Protein 8X5P (pdb70)

B-factor: mean 30.04, std 11.86, range [10.63, 106.97]

Organism: Bat coronavirus 133/2005 (NCBI:txid389230)

Solvent-accessible surface area: 25392 Å² total; per-residue (Å²): 123,89,36,52,50,11,32,110,11,10,29,35,3,8,20,47,2,15,40,0,0,15,7,2,4,20,0,2,52,6,3,28,22,1,2,22,21,1,24,51,0,5,33,37,20,1,84,8,5,36,112,13,22,92,127,106,159,26,109,26,55,103,10,94,0,114,133,3,21,137,50,1,80,94,3,5,62,86,0,6,68,0,39,6,69,15,160,139,83,56,106,24,9,12,114,6,4,61,55,3,8,86,45,3,36,65,0,0,27,6,2,29,51,0,2,71,7,3,22,84,0,2,33,74,1,19,86,4,6,34,40,20,1,87,11,5,43,86,10,11,70,92,44,66,145,138,181,100,148,16,123,27,52,116,11,94,0,96,134,5,26,124,49,1,71,95,3,11,107,78,0,81,119,0,76,8,119,40,145,134,162,69,53,103,32,4,26,91,5,11,119,55,4,7,87,48,3,31,68,0,0,25,4,2,33,50,0,2,72,10,3,14,88,0,2,37,73,1,21,88,2,7,31,39,19,1,83,9,5,36,98,10,18,73,56,73,93,169,64,87,1,14,40,4,43,0,104,41,3,21,137,15,2,95,78,3,14,103,73,0,76,96,0,97,11,134,27,186,80,148,63,39,134,23,6,38,96,5,8,100,51,4,6,97,48,4,31,71,1,0,7,0,1,18,20,0,1,26,12,3,15,15,1,2,28,38,0,8,20,2,7,20,8,16,2,35,11,4,36,86,0,17,71,52,36,110,158,125,68,147,24,111,26,51,108,11,92,0,91,155,13,22,130,70,1,37,101,4,2,87,80,0,21,101,0,60,12,74,19,113,196,83,144,68,46,129,27,6,13,95,5,5,98,53,4,9,100,50,4,31,66,0,5,22,0,2,38,50,0,1,69,7,3,13,93,0,3,41,65,0,19,85,1,6,35,42,16,0,86,7,4,41,84,4,8,68,44,34,52,137,153,170,85,62,152,29,112,28,50,110,12,101,0,98,142,12,22,125,60,2,85,88,4,11,105,75,0,87,95,0,127,4,109,37,107,162,62,124,98,48,42,127,22,2,27,86,2,7,111,50,4,8,101,51,4,34,70,0,0,18,0,1,26,51,0,1,69,13,3,12,83,1,3,36,81,1,22,87,1,6,37,42,19,1,84,6,4,34,103,1,8,58,32,47,53,154,84,71,43,37,33,20,17,24,20,117,14,80,0,102,26,3,24,109,48,2,87,62,2,10,97,57,0,94,106,0,92,14,128,29,109,112,231

Sequence (553 aa):
ITQQVLAENQKLIANKFNQALGAMQTGFTTSNLAFSKVQDAVNANANALSKLASELQINVTFLDLEYEMKKLEEAIKKLEESYIDLKITQQVLAENQKLIANKFNQALGAMQTGFTTSNLAFSKVQDAVNANANALSKLASELSNTLDQINVTFLDLEYEMKKLEEAIKKLEESYIDLKEITQQVLAENQKLIANKFNQALGAMQTGFTTSNLAFSKVQDAVNANANALSKLASELSNINVTFLDLEYEMKKLEEAIKKLEESYIDLKGITQQVLAENQKLIANKFNQALGAMQTGFTTSNLAFSKVQDAVNANANALSKLASELSSLDQINVTFLDLEYEMKKLEEAIKKLEESYIDLKEGITQQVLAENQKLIANKFNQALGAMQTGFTTSNLAFSKVQDAVNANANALSKLASELSNTSLDQINVTFLDLEYEMKKLEEAIKKLEESYIDLKELGITQQVLAENQKLIANKFNQALGAMQTGFTTSNLAFSKVQDAVNANANALSKLASELSNGSLDQINVTFLDLEYEMKKLEEAIKKLEESYIDLKEL

Secondary structure (DSSP, 8-state):
-HHHHHHHHHHHHHHHHHHHHHHHHHHHHHHHHHHHHHHHHHHHHHHHHHHHHHH----------HHHHHHHHHHHHHHHHT-----/-HHHHHHHHHHHHHHHHHHHHHHHHHHHHHHHHHHHHHHHHHHHHHHHHHHHHHHHHT--PPPPP-----HHHHHHHHHHHHHHHHT------/-HHHHHHHHHHHHHHHHHHHHHHHHHHHHHHHHHHHHHHHHHHHHHHHHHHHHHHTT---EEE---HHHHHHHHHHHHHHHHT-----/-HHHHHHHHHHHHHHHHHHHHHHHHHHHHHHHHHHHHHHHHHHHHHHHHHHHHHHHT-------------HHHHHHHHHHHHHHHHT------/-HHHHHHHHHHHHHHHHHHHHHHHHHHHHHHHHHHHHHHHHHHHHHHHHHHHHHHHHH--------------HHHHHHHHHHHHHHHHT---PPP-/--HHHHHHHHHHHHHHHHHHHHHHHHHHHHHHHHHHHHHHHHHHHHHHHHHHHHHHHT--EEE---------HHHHHHHHHHHHHHHHT----S--

Radius of gyration: 28.76 Å; Cα contacts (8 Å, |Δi|>4): 736; chains: 6; bounding box: 51×26×105 Å

InterPro domains:
  IPR002552 Spike glycoprotein S2, coronavirus [PF01601] (779-1313)
  IPR018548 Spike (S) protein S1 subunit, receptor-binding domain, betacoronavirus [PF09408] (399-495)
  IPR018548 Spike (S) protein S1 subunit, receptor-binding domain, betacoronavirus [PS51921] (386-592)
  IPR032500 Spike glycoprotein S1, N-terminal domain, betacoronavirus-like [PF16451] (57-389)
  IPR032500 Spike glycoprotein S1, N-terminal domain, betacoronavirus-like [PS51922] (21-356)
  IPR036326 Spike S1 subunit, receptor binding domain superfamily, betacoronavirus [SSF143587] (386-581)
  IPR042578 Spike glycoprotein, betacoronavirus [MF_04099] (1-1350)
  IPR043002 Spike glycoprotein, N-terminal domain superfamily [G3DSA:2.60.120.960] (36-359)
  IPR043473 Spike glycoprotein S2 superfamily, coronavirus [SSF111474] (980-1097)
  IPR043473 Spike glycoprotein S2 superfamily, coronavirus [SSF111474] (1242-1293)
  IPR043614 Spike glycoprotein S2, coronavirus, C-terminal [PF19214] (1315-1350)
  IPR044337 Spike (S) protein S1 subunit, N-terminal domain, MERS-CoV-like [cd21626] (28-355)
  IPR044378 Spike (S) protein S1 subunit, receptor-binding domain, HKU4-like [cd21487] (373-591)
  IPR044873 Spike glycoprotein S2, coronavirus, heptad repeat 1 [PS51923] (967-1072)
  IPR044874 Spike glycoprotein S2, coronavirus, heptad repeat 2 [PS51924] (1225-1306)

Structure (mmCIF, N/CA/C/O backbone):
data_8X5P
#
_entry.id   8X5P
#
_cell.length_a   73.373
_cell.length_b   42.344
_cell.length_c   169.294
_cell.angle_alpha   90.00
_cell.angle_beta   98.22
_cell.angle_gamma   90.00
#
_symmetry.space_group_name_H-M   'C 1 2 1'
#
loop_
_entity.id
_entity.type
_entity.pdbx_description
1 polymer 'Spike protein S2,EK1 peptide'
2 non-polymer 'CHLORIDE ION'
3 water water
#
loop_
_atom_site.group_PDB
_atom_site.id
_atom_site.type_symbol
_atom_site.label_atom_id
_atom_site.label_alt_id
_atom_site.label_comp_id
_atom_site.label_asym_id
_atom_site.label_entity_id
_atom_site.label_seq_id
_atom_site.pdbx_PDB_ins_code
_atom_site.Cartn_x
_atom_site.Cartn_y
_atom_site.Cartn_z
_atom_site.occupancy
_atom_site.B_iso_or_equiv
_atom_site.auth_seq_id
_atom_site.auth_comp_id
_atom_site.auth_asym_id
_atom_site.auth_atom_id
_atom_site.pdbx_PDB_model_num
ATOM 1 N N . ILE A 1 2 ? 5.596 40.286 6.049 1.00 65.74 2 ILE A N 1
ATOM 2 C CA . ILE A 1 2 ? 4.283 39.903 5.541 1.00 66.29 2 ILE A CA 1
ATOM 3 C C . ILE A 1 2 ? 3.347 39.816 6.744 1.00 50.21 2 ILE A C 1
ATOM 4 O O . ILE A 1 2 ? 3.815 39.833 7.882 1.00 45.86 2 ILE A O 1
ATOM 9 N N . THR A 1 3 ? 2.033 39.735 6.511 1.00 43.25 3 THR A N 1
ATOM 10 C CA . THR A 1 3 ? 1.127 39.475 7.626 1.00 33.10 3 THR A CA 1
ATOM 11 C C . THR A 1 3 ? 1.519 38.191 8.343 1.00 41.15 3 THR A C 1
ATOM 12 O O . THR A 1 3 ? 1.332 38.077 9.557 1.00 44.32 3 THR A O 1
ATOM 16 N N . GLN A 1 4 ? 2.049 37.210 7.607 1.00 41.61 4 GLN A N 1
ATOM 17 C CA . GLN A 1 4 ? 2.539 35.989 8.231 1.00 39.11 4 GLN A CA 1
ATOM 18 C C . GLN A 1 4 ? 3.754 36.277 9.108 1.00 43.74 4 GLN A C 1
ATOM 19 O O . GLN A 1 4 ? 3.914 35.661 10.169 1.00 46.91 4 GLN A O 1
ATOM 25 N N . GLN A 1 5 ? 4.606 37.224 8.695 1.00 37.61 5 GLN A N 1
ATOM 26 C CA . GLN A 1 5 ? 5.717 37.642 9.543 1.00 30.15 5 GLN A CA 1
ATOM 27 C C . GLN A 1 5 ? 5.218 38.339 10.799 1.00 30.64 5 GLN A C 1
ATOM 28 O O . GLN A 1 5 ? 5.791 38.164 11.878 1.00 31.37 5 GLN A O 1
ATOM 34 N N . VAL A 1 6 ? 4.154 39.139 10.680 1.00 37.38 6 VAL A N 1
ATOM 35 C CA . VAL A 1 6 ? 3.535 39.721 11.869 1.00 33.01 6 VAL A CA 1
ATOM 36 C C . VAL A 1 6 ? 2.981 38.625 12.765 1.00 29.75 6 VAL A C 1
ATOM 37 O O . VAL A 1 6 ? 3.070 38.710 13.995 1.00 30.51 6 VAL A O 1
ATOM 41 N N . LEU A 1 7 ? 2.403 37.575 12.167 1.00 28.22 7 LEU A N 1
ATOM 42 C CA . LEU A 1 7 ? 1.923 36.445 12.955 1.00 29.14 7 LEU A CA 1
ATOM 43 C C . LEU A 1 7 ? 3.059 35.797 13.726 1.00 28.47 7 LEU A C 1
ATOM 44 O O . LEU A 1 7 ? 2.932 35.530 14.927 1.00 22.85 7 LEU A O 1
ATOM 49 N N . ALA A 1 8 ? 4.189 35.572 13.052 1.00 25.23 8 ALA A N 1
ATOM 50 C CA . ALA A 1 8 ? 5.341 34.974 13.716 1.00 23.52 8 ALA A CA 1
ATOM 51 C C . ALA A 1 8 ? 5.860 35.868 14.833 1.00 21.24 8 ALA A C 1
ATOM 52 O O . ALA A 1 8 ? 6.147 35.387 15.937 1.00 30.77 8 ALA A O 1
ATOM 54 N N . GLU A 1 9 ? 5.971 37.174 14.572 1.00 20.46 9 GLU A N 1
ATOM 55 C CA . GLU A 1 9 ? 6.457 38.104 15.590 1.00 26.06 9 GLU A CA 1
ATOM 56 C C . GLU A 1 9 ? 5.543 38.123 16.806 1.00 21.18 9 GLU A C 1
ATOM 57 O O . GLU A 1 9 ? 6.010 38.063 17.948 1.00 27.00 9 GLU A O 1
ATOM 63 N N . ASN A 1 10 ? 4.233 38.202 16.578 1.00 18.77 10 ASN A N 1
ATOM 64 C CA . ASN A 1 10 ? 3.292 38.228 17.688 1.00 17.83 10 ASN A CA 1
ATOM 65 C C . ASN A 1 10 ? 3.324 36.919 18.461 1.00 23.06 10 ASN A C 1
ATOM 66 O O . ASN A 1 10 ? 3.173 36.909 19.688 1.00 18.60 10 ASN A O 1
ATOM 71 N N . GLN A 1 11 ? 3.528 35.805 17.757 1.00 21.54 11 GLN A N 1
ATOM 72 C CA . GLN A 1 11 ? 3.617 34.509 18.417 1.00 24.04 11 GLN A CA 1
ATOM 73 C C . GLN A 1 11 ? 4.853 34.436 19.313 1.00 21.77 11 GLN A C 1
ATOM 74 O O . GLN A 1 11 ? 4.777 33.968 20.461 1.00 17.58 11 GLN A O 1
ATOM 80 N N . LYS A 1 12 ? 5.993 34.923 18.812 1.00 21.12 12 LYS A N 1
ATOM 81 C CA . LYS A 1 12 ? 7.195 34.997 19.637 1.00 18.04 12 LYS A CA 1
ATOM 82 C C . LYS A 1 12 ? 6.980 35.909 20.837 1.00 22.48 12 LYS A C 1
ATOM 83 O O . LYS A 1 12 ? 7.448 35.615 21.945 1.00 22.71 12 LYS A O 1
ATOM 89 N N . LEU A 1 13 ? 6.279 37.026 20.633 1.00 24.94 13 LEU A N 1
ATOM 90 C CA . LEU A 1 13 ? 5.979 37.928 21.741 1.00 24.68 13 LEU A CA 1
ATOM 91 C C . LEU A 1 13 ? 5.137 37.232 22.802 1.00 20.39 13 LEU A C 1
ATOM 92 O O . LEU A 1 13 ? 5.375 37.405 24.005 1.00 27.90 13 LEU A O 1
ATOM 97 N N . ILE A 1 14 ? 4.136 36.455 22.372 1.00 19.46 14 ILE A N 1
ATOM 98 C CA . ILE A 1 14 ? 3.289 35.720 23.313 1.00 23.32 14 ILE A CA 1
ATOM 99 C C . ILE A 1 14 ? 4.129 34.748 24.129 1.00 18.36 14 ILE A C 1
ATOM 100 O O . ILE A 1 14 ? 4.000 34.663 25.356 1.00 20.88 14 ILE A O 1
ATOM 105 N N . ALA A 1 15 ? 5.001 33.998 23.455 1.00 21.90 15 ALA A N 1
ATOM 106 C CA . ALA A 1 15 ? 5.863 33.064 24.173 1.00 20.05 15 ALA A CA 1
ATOM 107 C C . ALA A 1 15 ? 6.758 33.792 25.175 1.00 24.43 15 ALA A C 1
ATOM 108 O O . ALA A 1 15 ? 6.903 33.355 26.328 1.00 23.00 15 ALA A O 1
ATOM 110 N N . ASN A 1 16 ? 7.361 34.908 24.754 1.00 17.34 16 ASN A N 1
ATOM 111 C CA . ASN A 1 16 ? 8.241 35.677 25.633 1.00 19.28 16 ASN A CA 1
ATOM 112 C C . ASN A 1 16 ? 7.501 36.145 26.886 1.00 26.18 16 ASN A C 1
ATOM 113 O O . ASN A 1 16 ? 7.976 35.958 28.021 1.00 27.97 16 ASN A O 1
ATOM 118 N N . LYS A 1 17 ? 6.330 36.760 26.694 1.00 20.77 17 LYS A N 1
ATOM 119 C CA . LYS A 1 17 ? 5.566 37.276 27.824 1.00 24.13 17 LYS A CA 1
ATOM 120 C C . LYS A 1 17 ? 5.138 36.154 28.758 1.00 22.43 17 LYS A C 1
ATOM 121 O O . LYS A 1 17 ? 5.211 36.298 29.985 1.00 24.78 17 LYS A O 1
ATOM 127 N N . PHE A 1 18 ? 4.693 35.024 28.196 1.00 20.86 18 PHE A N 1
ATOM 128 C CA . PHE A 1 18 ? 4.248 33.909 29.027 1.00 21.56 18 PHE A CA 1
ATOM 129 C C . PHE A 1 18 ? 5.396 33.344 29.856 1.00 20.85 18 PHE A C 1
ATOM 130 O O . PHE A 1 18 ? 5.216 33.019 31.034 1.00 20.26 18 PHE A O 1
ATOM 138 N N . ASN A 1 19 ? 6.591 33.238 29.266 1.00 17.79 19 ASN A N 1
ATOM 139 C CA . ASN A 1 19 ? 7.726 32.706 30.016 1.00 20.76 19 ASN A CA 1
ATOM 140 C C . ASN A 1 19 ? 8.144 33.653 31.141 1.00 24.63 19 ASN A C 1
ATOM 141 O O . ASN A 1 19 ? 8.462 33.209 32.260 1.00 21.26 19 ASN A O 1
ATOM 146 N N . GLN A 1 20 ? 8.142 34.962 30.868 1.00 27.24 20 GLN A N 1
ATOM 147 C CA . GLN A 1 20 ? 8.423 35.929 31.928 1.00 24.13 20 GLN A CA 1
ATOM 148 C C . GLN A 1 20 ? 7.399 35.827 33.055 1.00 21.91 20 GLN A C 1
ATOM 149 O O . GLN A 1 20 ? 7.754 35.839 34.247 1.00 23.44 20 GLN A O 1
ATOM 155 N N . ALA A 1 21 ? 6.121 35.694 32.693 1.00 18.60 21 ALA A N 1
ATOM 156 C CA . ALA A 1 21 ? 5.079 35.553 33.702 1.00 22.92 21 ALA A CA 1
ATOM 157 C C . ALA A 1 21 ? 5.261 34.273 34.516 1.00 23.32 21 ALA A C 1
ATOM 158 O O . ALA A 1 21 ? 5.000 34.258 35.725 1.00 21.99 21 ALA A O 1
ATOM 160 N N . LEU A 1 22 ? 5.700 33.187 33.868 1.00 22.77 22 LEU A N 1
ATOM 161 C CA . LEU A 1 22 ? 6.015 31.963 34.603 1.00 19.98 22 LEU A CA 1
ATOM 162 C C . LEU A 1 22 ? 7.085 32.215 35.650 1.00 23.07 22 LEU A C 1
ATOM 163 O O . LEU A 1 22 ? 6.995 31.710 36.779 1.00 30.24 22 LEU A O 1
ATOM 168 N N . GLY A 1 23 ? 8.135 32.950 35.278 1.00 16.47 23 GLY A N 1
ATOM 169 C CA . GLY A 1 23 ? 9.139 33.314 36.270 1.00 19.78 23 GLY A CA 1
ATOM 170 C C . GLY A 1 23 ? 8.531 34.035 37.461 1.00 24.21 23 GLY A C 1
ATOM 171 O O . GLY A 1 23 ? 8.815 33.711 38.625 1.00 26.00 23 GLY A O 1
ATOM 172 N N . ALA A 1 24 ? 7.657 35.010 37.185 1.00 22.05 24 ALA A N 1
ATOM 173 C CA . ALA A 1 24 ? 7.018 35.757 38.269 1.00 22.05 24 ALA A CA 1
ATOM 174 C C . ALA A 1 24 ? 6.198 34.846 39.181 1.00 21.90 24 ALA A C 1
ATOM 175 O O . ALA A 1 24 ? 6.224 34.994 40.411 1.00 21.36 24 ALA A O 1
ATOM 177 N N . MET A 1 25 ? 5.451 33.906 38.595 1.00 20.46 25 MET A N 1
ATOM 178 C CA . MET A 1 25 ? 4.612 33.018 39.404 1.00 29.77 25 MET A CA 1
ATOM 179 C C . MET A 1 25 ? 5.461 32.097 40.266 1.00 25.17 25 MET A C 1
ATOM 180 O O . MET A 1 25 ? 5.108 31.813 41.421 1.00 23.05 25 MET A O 1
ATOM 185 N N . GLN A 1 26 ? 6.554 31.577 39.697 1.00 21.65 26 GLN A N 1
ATOM 186 C CA . GLN A 1 26 ? 7.479 30.769 40.481 1.00 26.65 26 GLN A CA 1
ATOM 187 C C . GLN A 1 26 ? 8.008 31.549 41.678 1.00 25.27 26 GLN A C 1
ATOM 188 O O . GLN A 1 26 ? 8.073 31.017 42.794 1.00 23.87 26 GLN A O 1
ATOM 194 N N . THR A 1 27 ? 8.389 32.814 41.464 1.00 21.33 27 THR A N 1
ATOM 195 C CA . THR A 1 27 ? 8.847 33.643 42.578 1.00 24.09 27 THR A CA 1
ATOM 196 C C . THR A 1 27 ? 7.757 33.784 43.634 1.00 22.80 27 THR A C 1
ATOM 197 O O . THR A 1 27 ? 8.009 33.620 44.836 1.00 19.44 27 THR A O 1
ATOM 201 N N . GLY A 1 28 ? 6.534 34.093 43.196 1.00 22.65 28 GLY A N 1
ATOM 202 C CA . GLY A 1 28 ? 5.445 34.280 44.141 1.00 20.02 28 GLY A CA 1
ATOM 203 C C . GLY A 1 28 ? 5.192 33.053 44.996 1.00 22.79 28 GLY A C 1
ATOM 204 O O . GLY A 1 28 ? 5.060 33.148 46.220 1.00 23.81 28 GLY A O 1
ATOM 205 N N . PHE A 1 29 ? 5.149 31.875 44.365 1.00 21.78 29 PHE A N 1
ATOM 206 C CA . PHE A 1 29 ? 4.829 30.661 45.111 1.00 19.82 29 PHE A CA 1
ATOM 207 C C . PHE A 1 29 ? 5.988 30.220 46.001 1.00 20.90 29 PHE A C 1
ATOM 208 O O . PHE A 1 29 ? 5.764 29.742 47.120 1.00 19.26 29 PHE A O 1
ATOM 216 N N . THR A 1 30 ? 7.233 30.387 45.539 1.00 24.19 30 THR A N 1
ATOM 217 C CA . THR A 1 30 ? 8.383 30.091 46.391 1.00 21.87 30 THR A CA 1
ATOM 218 C C . THR A 1 30 ? 8.390 30.976 47.633 1.00 20.91 30 THR A C 1
ATOM 219 O O . THR A 1 30 ? 8.651 30.503 48.751 1.00 25.54 30 THR A O 1
ATOM 223 N N . THR A 1 31 ? 8.103 32.270 47.458 1.00 19.12 31 THR A N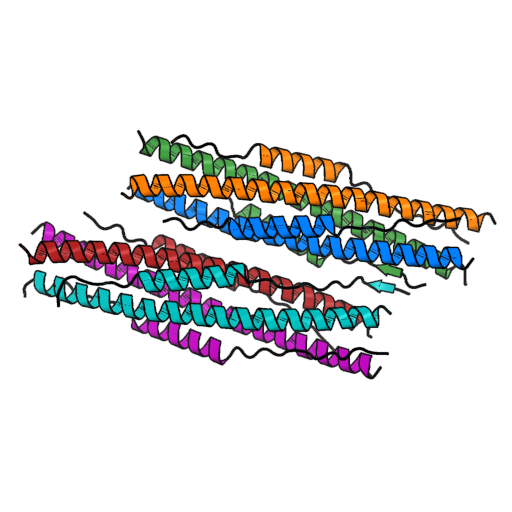 1
ATOM 224 C CA . THR A 1 31 ? 8.072 33.171 48.602 1.00 18.11 31 THR A CA 1
ATOM 225 C C . THR A 1 31 ? 6.920 32.836 49.540 1.00 23.49 31 THR A C 1
ATOM 226 O O . THR A 1 31 ? 7.079 32.886 50.769 1.00 27.62 31 THR A O 1
ATOM 230 N N . SER A 1 32 ? 5.753 32.489 48.982 1.00 23.27 32 SER A N 1
ATOM 231 C CA . SER A 1 32 ? 4.634 32.067 49.820 1.00 22.20 32 SER A CA 1
ATOM 232 C C . SER A 1 32 ? 4.995 30.832 50.633 1.00 26.41 32 SER A C 1
ATOM 233 O O . SER A 1 32 ? 4.623 30.719 51.807 1.00 21.33 32 SER A O 1
ATOM 236 N N . ASN A 1 33 ? 5.740 29.901 50.032 1.00 24.69 33 ASN A N 1
ATOM 237 C CA . ASN A 1 33 ? 6.141 28.704 50.761 1.00 26.45 33 ASN A CA 1
ATOM 238 C C . ASN A 1 33 ? 7.103 29.029 51.896 1.00 22.85 33 ASN A C 1
ATOM 239 O O . ASN A 1 33 ? 6.970 28.488 53.002 1.00 22.17 33 ASN A O 1
ATOM 244 N N . LEU A 1 34 ? 8.085 29.899 51.643 1.00 21.76 34 LEU A N 1
ATOM 245 C CA . LEU A 1 34 ? 8.986 30.294 52.725 1.00 23.87 34 LEU A CA 1
ATOM 246 C C . LEU A 1 34 ? 8.219 30.968 53.861 1.00 22.14 34 LEU A C 1
ATOM 247 O O . LEU A 1 34 ? 8.458 30.684 55.045 1.00 19.07 34 LEU A O 1
ATOM 252 N N . ALA A 1 35 ? 7.279 31.853 53.518 1.00 25.41 35 ALA A N 1
ATOM 253 C CA . ALA A 1 35 ? 6.478 32.512 54.546 1.00 24.57 35 ALA A CA 1
ATOM 254 C C . ALA A 1 35 ? 5.643 31.505 55.331 1.00 24.46 35 ALA A C 1
ATOM 255 O O . ALA A 1 35 ? 5.513 31.624 56.553 1.00 23.13 35 ALA A O 1
ATOM 257 N N . PHE A 1 36 ? 5.074 30.505 54.648 1.00 21.53 36 PHE A N 1
ATOM 258 C CA . PHE A 1 36 ? 4.284 29.487 55.339 1.00 27.16 36 PHE A CA 1
ATOM 259 C C . PHE A 1 36 ? 5.146 28.661 56.284 1.00 25.06 36 PHE A C 1
ATOM 260 O O . PHE A 1 36 ? 4.707 28.303 57.381 1.00 21.73 36 PHE A O 1
ATOM 268 N N . SER A 1 37 ? 6.365 28.326 55.859 1.00 25.13 37 SER A N 1
ATOM 269 C CA . SER A 1 37 ? 7.305 27.656 56.750 1.00 18.77 37 SER A CA 1
ATOM 270 C C . SER A 1 37 ? 7.536 28.484 58.006 1.00 26.28 37 SER A C 1
ATOM 271 O O . SER A 1 37 ? 7.476 27.968 59.135 1.00 30.27 37 SER A O 1
ATOM 274 N N . LYS A 1 38 ? 7.794 29.783 57.825 1.00 25.47 38 LYS A N 1
ATOM 275 C CA . LYS A 1 38 ? 8.037 30.647 58.978 1.00 24.14 38 LYS A CA 1
ATOM 276 C C . LYS A 1 38 ? 6.807 30.728 59.880 1.00 29.33 38 LYS A C 1
ATOM 277 O O . LYS A 1 38 ? 6.929 30.691 61.113 1.00 25.10 38 LYS A O 1
ATOM 283 N N . VAL A 1 39 ? 5.612 30.813 59.282 1.00 21.32 39 VAL A N 1
ATOM 284 C CA . VAL A 1 39 ? 4.383 30.925 60.068 1.00 24.91 39 VAL A CA 1
ATOM 285 C C . VAL A 1 39 ? 4.159 29.665 60.894 1.00 27.46 39 VAL A C 1
ATOM 286 O O . VAL A 1 39 ? 3.853 29.732 62.094 1.00 29.31 39 VAL A O 1
ATOM 290 N N . GLN A 1 40 ? 4.308 28.497 60.262 1.00 27.37 40 GLN A N 1
ATOM 291 C CA . GLN A 1 40 ? 4.153 27.233 60.977 1.00 32.00 40 GLN A CA 1
ATOM 292 C C . GLN A 1 40 ? 5.120 27.146 62.152 1.00 30.04 40 GLN A C 1
ATOM 293 O O . GLN A 1 40 ? 4.717 26.842 63.285 1.00 28.95 40 GLN A O 1
ATOM 299 N N . ASP A 1 41 ? 6.401 27.433 61.904 1.00 31.09 41 ASP A N 1
ATOM 300 C CA . ASP A 1 41 ? 7.392 27.323 62.969 1.00 30.28 41 ASP A CA 1
ATOM 301 C C . ASP A 1 41 ? 7.095 28.289 64.114 1.00 36.35 41 ASP A C 1
ATOM 302 O O . ASP A 1 41 ? 7.195 27.916 65.292 1.00 30.88 41 ASP A O 1
ATOM 307 N N . ALA A 1 42 ? 6.742 29.538 63.793 1.00 33.20 42 ALA A N 1
ATOM 308 C CA . ALA A 1 42 ? 6.497 30.521 64.844 1.00 26.85 42 ALA A CA 1
ATOM 309 C C . ALA A 1 42 ? 5.296 30.136 65.697 1.00 26.42 42 ALA A C 1
ATOM 310 O O . ALA A 1 42 ? 5.364 30.179 66.934 1.00 23.68 42 ALA A O 1
ATOM 312 N N . VAL A 1 43 ? 4.181 29.761 65.055 1.00 29.13 43 VAL A N 1
ATOM 313 C CA . VAL A 1 43 ? 2.994 29.388 65.822 1.00 23.05 43 VAL A CA 1
ATOM 314 C C . VAL A 1 43 ? 3.287 28.177 66.694 1.00 27.70 43 VAL A C 1
ATOM 315 O O . VAL A 1 43 ? 2.858 28.118 67.850 1.00 26.96 43 VAL A O 1
ATOM 319 N N . ASN A 1 44 ? 4.033 27.198 66.171 1.00 21.76 44 ASN A N 1
ATOM 320 C CA . ASN A 1 44 ? 4.290 26.007 66.975 1.00 27.86 44 ASN A CA 1
ATOM 321 C C . ASN A 1 44 ? 5.226 26.315 68.142 1.00 28.34 44 ASN A C 1
ATOM 322 O O . ASN A 1 44 ? 5.036 25.794 69.250 1.00 23.14 44 ASN A O 1
ATOM 327 N N . ALA A 1 45 ? 6.217 27.184 67.933 1.00 28.62 45 ALA A N 1
ATOM 328 C CA . ALA A 1 45 ? 7.091 27.579 69.034 1.00 26.58 45 ALA A CA 1
ATOM 329 C C . ALA A 1 45 ? 6.310 28.308 70.122 1.00 26.75 45 ALA A C 1
ATOM 330 O O . ALA A 1 45 ? 6.490 28.046 71.317 1.00 30.98 45 ALA A O 1
ATOM 332 N N . ASN A 1 46 ? 5.430 29.231 69.726 1.00 26.48 46 ASN A N 1
ATOM 333 C CA . ASN A 1 46 ? 4.654 29.963 70.725 1.00 30.27 46 ASN A CA 1
ATOM 334 C C . ASN A 1 46 ? 3.604 29.083 71.392 1.00 29.99 46 ASN A C 1
ATOM 335 O O . ASN A 1 46 ? 3.277 29.296 72.565 1.00 32.49 46 ASN A O 1
ATOM 340 N N . ALA A 1 47 ? 3.077 28.086 70.679 1.00 27.67 47 ALA A N 1
ATOM 341 C CA . ALA A 1 47 ? 2.189 27.115 71.310 1.00 33.58 47 ALA A CA 1
ATOM 342 C C . ALA A 1 47 ? 2.934 26.303 72.356 1.00 28.51 47 ALA A C 1
ATOM 343 O O . ALA A 1 47 ? 2.414 26.060 73.450 1.00 32.66 47 ALA A O 1
ATOM 345 N N . ASN A 1 48 ? 4.160 25.886 72.040 1.00 28.29 48 ASN A N 1
ATOM 346 C CA . ASN A 1 48 ? 4.958 25.152 73.011 1.00 32.02 48 ASN A CA 1
ATOM 347 C C . ASN A 1 48 ? 5.284 26.021 74.218 1.00 36.74 48 ASN A C 1
ATOM 348 O O . ASN A 1 48 ? 5.249 25.547 75.358 1.00 37.24 48 ASN A O 1
ATOM 353 N N . ALA A 1 49 ? 5.596 27.299 73.987 1.00 32.73 49 ALA A N 1
ATOM 354 C CA . ALA A 1 49 ? 5.847 28.214 75.100 1.00 37.43 49 ALA A CA 1
ATOM 355 C C . ALA A 1 49 ? 4.616 28.358 75.988 1.00 35.80 49 ALA A C 1
ATOM 356 O O . ALA A 1 49 ? 4.717 28.310 77.221 1.00 29.98 49 ALA A O 1
ATOM 358 N N . LEU A 1 50 ? 3.441 28.540 75.375 1.00 27.46 50 LEU A N 1
ATOM 359 C CA . LEU A 1 50 ? 2.216 28.678 76.156 1.00 30.30 50 LEU A CA 1
ATOM 360 C C . LEU A 1 50 ? 1.917 27.406 76.943 1.00 36.67 50 LEU A C 1
ATOM 361 O O . LEU A 1 50 ? 1.513 27.467 78.112 1.00 26.53 50 LEU A O 1
ATOM 366 N N . SER A 1 51 ? 2.128 26.242 76.321 1.00 38.93 51 SER A N 1
ATOM 367 C CA . SER A 1 51 ? 1.899 24.977 77.012 1.00 39.30 51 SER A CA 1
ATOM 368 C C . SER A 1 51 ? 2.853 24.815 78.185 1.00 35.78 51 SER A C 1
ATOM 369 O O . SER A 1 51 ? 2.446 24.390 79.271 1.00 42.23 51 SER A O 1
ATOM 372 N N . LYS A 1 52 ? 4.126 25.156 77.984 1.00 31.09 52 LYS A N 1
ATOM 373 C CA . LYS A 1 52 ? 5.105 25.063 79.058 1.00 34.85 52 LYS A CA 1
ATOM 374 C C . LYS A 1 52 ? 4.723 25.976 80.215 1.00 40.42 52 LYS A C 1
ATOM 375 O O . LYS A 1 52 ? 4.738 25.565 81.383 1.00 39.73 52 LYS A O 1
ATOM 381 N N . LEU A 1 53 ? 4.349 27.217 79.904 1.00 37.85 53 LEU A N 1
ATOM 382 C CA . LEU A 1 53 ? 3.986 28.162 80.951 1.00 38.82 53 LEU A CA 1
ATOM 383 C C . LEU A 1 53 ? 2.761 27.687 81.723 1.00 34.45 53 LEU A C 1
ATOM 384 O O . LEU A 1 53 ? 2.739 27.738 82.957 1.00 44.07 53 LEU A O 1
ATOM 389 N N . ALA A 1 54 ? 1.732 27.223 81.018 1.00 29.55 54 ALA A N 1
ATOM 390 C CA . ALA A 1 54 ? 0.540 26.738 81.704 1.00 35.71 54 ALA A CA 1
ATOM 391 C C . ALA A 1 54 ? 0.838 25.492 82.532 1.00 49.49 54 ALA A C 1
ATOM 392 O O . ALA A 1 54 ? 0.231 25.296 83.591 1.00 53.16 54 ALA A O 1
ATOM 394 N N . SER A 1 55 ? 1.767 24.645 82.072 1.00 45.94 55 SER A N 1
ATOM 395 C CA . SER A 1 55 ? 2.173 23.473 82.846 1.00 46.77 55 SER A CA 1
ATOM 396 C C . SER A 1 55 ? 2.898 23.877 84.121 1.00 49.20 55 SER A C 1
ATOM 397 O O . SER A 1 55 ? 2.748 23.219 85.158 1.00 47.41 55 SER A O 1
ATOM 400 N N . GLU A 1 56 ? 3.701 24.945 84.056 1.00 54.23 56 GLU A N 1
ATOM 401 C CA . GLU A 1 56 ? 4.433 25.426 85.222 1.00 63.06 56 GLU A CA 1
ATOM 402 C C . GLU A 1 56 ? 3.492 25.638 86.402 1.00 57.43 56 GLU A C 1
ATOM 403 O O . GLU A 1 56 ? 3.665 25.047 87.473 1.00 59.12 56 GLU A O 1
ATOM 409 N N . LEU A 1 57 ? 2.469 26.456 86.200 1.00 57.81 57 LEU A N 1
ATOM 410 C CA . LEU A 1 57 ? 1.563 26.844 87.268 1.00 56.57 57 LEU A CA 1
ATOM 411 C C . LEU A 1 57 ? 0.700 25.673 87.741 1.00 42.11 57 LEU A C 1
ATOM 412 O O . LEU A 1 57 ? -0.484 25.587 87.422 1.00 62.29 57 LEU A O 1
ATOM 417 N N . GLN A 1 79 ? -6.595 23.760 82.961 1.00 39.06 79 GLN A N 1
ATOM 418 C CA . GLN A 1 79 ? -6.476 22.884 81.799 1.00 58.38 79 GLN A CA 1
ATOM 419 C C . GLN A 1 79 ? -6.471 23.704 80.505 1.00 64.60 79 GLN A C 1
ATOM 420 O O . GLN A 1 79 ? -7.519 24.158 80.038 1.00 62.84 79 GLN A O 1
ATOM 426 N N . ILE A 1 80 ? -5.283 23.901 79.937 1.00 60.11 80 ILE A N 1
ATOM 427 C CA . ILE A 1 80 ? -5.110 24.640 78.692 1.00 49.79 80 ILE A CA 1
ATOM 428 C C . ILE A 1 80 ? -4.409 23.727 77.697 1.00 46.19 80 ILE A C 1
ATOM 429 O O . ILE A 1 80 ? -3.284 23.275 77.946 1.00 47.84 80 ILE A O 1
ATOM 434 N N . ASN A 1 81 ? -5.053 23.483 76.561 1.00 44.15 81 ASN A N 1
ATOM 435 C CA . ASN A 1 81 ? -4.466 22.695 75.487 1.00 48.94 81 ASN A CA 1
ATOM 436 C C . ASN A 1 81 ? -4.162 23.619 74.321 1.00 41.63 81 ASN A C 1
ATOM 437 O O . ASN A 1 81 ? -4.997 24.447 73.940 1.00 31.35 81 ASN A O 1
ATOM 442 N N . VAL A 1 82 ? -2.971 23.475 73.765 1.00 39.73 82 VAL A N 1
ATOM 443 C CA . VAL A 1 82 ? -2.516 24.318 72.685 1.00 37.31 82 VAL A CA 1
ATOM 444 C C . VAL A 1 82 ? -2.693 23.556 71.380 1.00 36.02 82 VAL A C 1
ATOM 445 O O . VAL A 1 82 ? -2.753 22.323 71.350 1.00 43.06 82 VAL A O 1
ATOM 449 N N . THR A 1 83 ? -2.801 24.305 70.286 1.00 34.55 83 THR A N 1
ATOM 450 C CA . THR A 1 83 ? -2.991 23.750 68.954 1.00 33.88 83 THR A CA 1
ATOM 451 C C . THR A 1 83 ? -1.701 23.936 68.163 1.00 38.0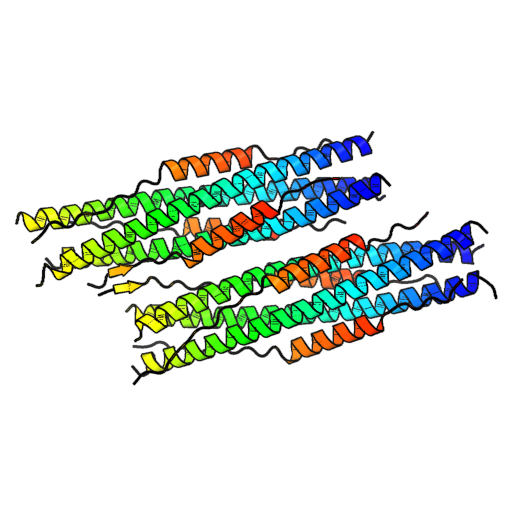4 83 THR A C 1
ATOM 452 O O . THR A 1 83 ? -1.111 25.023 68.175 1.00 35.66 83 THR A O 1
ATOM 456 N N . PHE A 1 84 ? -1.275 22.883 67.469 1.00 34.39 84 PHE A N 1
ATOM 457 C CA . PHE A 1 84 ? -0.057 22.893 66.675 1.00 32.53 84 PHE A CA 1
ATOM 458 C C . PHE A 1 84 ? -0.394 22.905 65.190 1.00 39.42 84 PHE A C 1
ATOM 459 O O . PHE A 1 84 ? -1.473 22.472 64.772 1.00 35.98 84 PHE A O 1
ATOM 467 N N . LEU A 1 85 ? 0.521 23.423 64.385 1.00 35.21 85 LEU A N 1
ATOM 468 C CA . LEU A 1 85 ? 0.185 23.666 63.001 1.00 30.26 85 LEU A CA 1
ATOM 469 C C . LEU A 1 85 ? 0.990 22.663 62.186 1.00 31.03 85 LEU A C 1
ATOM 470 O O . LEU A 1 85 ? 2.183 22.451 62.461 1.00 43.42 85 LEU A O 1
ATOM 475 N N . ASP A 1 86 ? 0.374 22.057 61.172 1.00 33.59 86 ASP A N 1
ATOM 476 C CA . ASP A 1 86 ? 1.105 21.168 60.271 1.00 28.41 86 ASP A CA 1
ATOM 477 C C . ASP A 1 86 ? 0.838 21.567 58.823 1.00 34.35 86 ASP A C 1
ATOM 478 O O . ASP A 1 86 ? -0.263 21.347 58.306 1.00 30.67 86 ASP A O 1
ATOM 483 N N . LEU A 1 87 ? 1.847 22.149 58.172 1.00 32.67 87 LEU A N 1
ATOM 484 C CA . LEU A 1 87 ? 1.729 22.640 56.804 1.00 30.71 87 LEU A CA 1
ATOM 485 C C . LEU A 1 87 ? 2.565 21.853 55.791 1.00 37.35 87 LEU A C 1
ATOM 486 O O . LEU A 1 87 ? 2.834 22.360 54.694 1.00 38.43 87 LEU A O 1
ATOM 491 N N . GLU A 1 88 ? 3.005 20.640 56.141 1.00 30.97 88 GLU A N 1
ATOM 492 C CA . GLU A 1 88 ? 3.937 19.914 55.279 1.00 32.16 88 GLU A CA 1
ATOM 493 C C . GLU A 1 88 ? 3.302 19.555 53.943 1.00 33.72 88 GLU A C 1
ATOM 494 O O . GLU A 1 88 ? 3.921 19.733 52.884 1.00 34.60 88 GLU A O 1
ATOM 500 N N . TYR A 1 89 ? 2.063 19.057 53.972 1.00 35.84 89 TYR A N 1
ATOM 501 C CA . TYR A 1 89 ? 1.373 18.688 52.740 1.00 36.05 89 TYR A CA 1
ATOM 502 C C . TYR A 1 89 ? 1.175 19.894 51.831 1.00 41.79 89 TYR A C 1
ATOM 503 O O . TYR A 1 89 ? 1.356 19.805 50.608 1.00 39.68 89 TYR A O 1
ATOM 512 N N . GLU A 1 90 ? 0.819 21.035 52.417 1.00 35.02 90 GLU A N 1
ATOM 513 C CA . GLU A 1 90 ? 0.592 22.231 51.621 1.00 30.40 90 GLU A CA 1
ATOM 514 C C . GLU A 1 90 ? 1.878 22.725 50.972 1.00 31.27 90 GLU A C 1
ATOM 515 O O . GLU A 1 90 ? 1.882 23.094 49.791 1.00 31.84 90 GLU A O 1
ATOM 521 N N . MET A 1 91 ? 2.981 22.739 51.721 1.00 29.92 91 MET A N 1
ATOM 522 C CA . MET A 1 91 ? 4.240 23.204 51.150 1.00 32.93 91 MET A CA 1
ATOM 523 C C . MET A 1 91 ? 4.753 22.243 50.080 1.00 29.52 91 MET A C 1
ATOM 524 O O . MET A 1 91 ? 5.334 22.675 49.075 1.00 30.99 91 MET A O 1
ATOM 529 N N . LYS A 1 92 ? 4.516 20.938 50.261 1.00 25.96 92 LYS A N 1
ATOM 530 C CA . LYS A 1 92 ? 4.825 19.979 49.204 1.00 27.67 92 LYS A CA 1
ATOM 531 C C . LYS A 1 92 ? 4.015 20.265 47.941 1.00 36.99 92 LYS A C 1
ATOM 532 O O . LYS A 1 92 ? 4.545 20.211 46.821 1.00 32.28 92 LYS A O 1
ATOM 538 N N . LYS A 1 93 ? 2.723 20.574 48.102 1.00 33.79 93 LYS A N 1
ATOM 539 C CA . LYS A 1 93 ? 1.890 20.870 46.941 1.00 26.54 93 LYS A CA 1
ATOM 540 C C . LYS A 1 93 ? 2.354 22.138 46.236 1.00 30.70 93 LYS A C 1
ATOM 541 O O . LYS A 1 93 ? 2.352 22.211 44.999 1.00 30.71 93 LYS A O 1
ATOM 547 N N . LEU A 1 94 ? 2.753 23.148 47.009 1.00 27.34 94 LEU A N 1
ATOM 548 C CA . LEU A 1 94 ? 3.279 24.368 46.408 1.00 26.78 94 LEU A CA 1
ATOM 549 C C . LEU A 1 94 ? 4.560 24.084 45.632 1.00 28.55 94 LEU A C 1
ATOM 550 O O . LEU A 1 94 ? 4.772 24.636 44.543 1.00 25.92 94 LEU A O 1
ATOM 555 N N . GLU A 1 95 ? 5.416 23.205 46.164 1.00 23.63 95 GLU A N 1
ATOM 556 C CA . GLU A 1 95 ? 6.633 22.838 45.444 1.00 28.44 95 GLU A CA 1
ATOM 557 C C . GLU A 1 95 ? 6.306 22.110 44.141 1.00 32.27 95 GLU A C 1
ATOM 558 O O . GLU A 1 95 ? 6.951 22.342 43.108 1.00 34.98 95 GLU A O 1
ATOM 564 N N . GLU A 1 96 ? 5.307 21.226 44.167 1.00 24.85 96 GLU A N 1
ATOM 565 C CA . GLU A 1 96 ? 4.918 20.539 42.937 1.00 23.53 96 GLU A CA 1
ATOM 566 C C . GLU A 1 96 ? 4.389 21.527 41.901 1.00 29.23 96 GLU A C 1
ATOM 567 O O . GLU A 1 96 ? 4.707 21.424 40.707 1.00 27.63 96 GLU A O 1
ATOM 573 N N . ALA A 1 97 ? 3.585 22.498 42.341 1.00 25.49 97 ALA A N 1
ATOM 574 C CA . ALA A 1 97 ? 3.081 23.505 41.415 1.00 21.92 97 ALA A CA 1
ATOM 575 C C . ALA A 1 97 ? 4.217 24.325 40.817 1.00 25.78 97 ALA A C 1
ATOM 576 O O . ALA A 1 97 ? 4.203 24.637 39.617 1.00 34.67 97 ALA A O 1
ATOM 578 N N . ILE A 1 98 ? 5.210 24.690 41.634 1.00 27.69 98 ILE A N 1
ATOM 579 C CA . ILE A 1 98 ? 6.362 25.420 41.104 1.00 25.49 98 ILE A CA 1
ATOM 580 C C . ILE A 1 98 ? 7.102 24.572 40.075 1.00 29.46 98 ILE A C 1
ATOM 581 O O . ILE A 1 98 ? 7.559 25.081 39.042 1.00 32.57 98 ILE A O 1
ATOM 586 N N . LYS A 1 99 ? 7.227 23.265 40.332 1.00 24.25 99 LYS A N 1
ATOM 587 C CA . LYS A 1 99 ? 7.886 22.393 39.362 1.00 29.39 99 LYS A CA 1
ATOM 588 C C . LYS A 1 99 ? 7.127 22.362 38.035 1.00 28.79 99 LYS A C 1
ATOM 589 O O . LYS A 1 99 ? 7.736 22.428 36.960 1.00 26.02 99 LYS A O 1
ATOM 595 N N . LYS A 1 100 ? 5.794 22.256 38.092 1.00 27.63 100 LYS A N 1
ATOM 596 C CA . LYS A 1 100 ? 4.989 22.284 36.869 1.00 29.53 100 LYS A CA 1
ATOM 597 C C . LYS A 1 100 ? 5.179 23.597 36.113 1.00 33.57 100 LYS A C 1
ATOM 598 O O . LYS A 1 100 ? 5.300 23.610 34.875 1.00 21.19 100 LYS A O 1
ATOM 604 N N . LEU A 1 101 ? 5.208 24.713 36.847 1.00 28.79 101 LEU A N 1
ATOM 605 C CA . LEU A 1 101 ? 5.481 26.004 36.229 1.00 22.12 101 LEU A CA 1
ATOM 606 C C . LEU A 1 101 ? 6.840 26.001 35.530 1.00 31.73 101 LEU A C 1
ATOM 607 O O . LEU A 1 101 ? 6.973 26.529 34.419 1.00 40.79 101 LEU A O 1
ATOM 612 N N . GLU A 1 102 ? 7.858 25.401 36.164 1.00 22.91 102 GLU A N 1
ATOM 613 C CA . GLU A 1 102 ? 9.166 25.270 35.521 1.00 26.72 102 GLU A CA 1
ATOM 614 C C . GLU A 1 102 ? 9.071 24.470 34.232 1.00 34.24 102 GLU A C 1
ATOM 615 O O . GLU A 1 102 ? 9.731 24.789 33.235 1.00 32.08 102 GLU A O 1
ATOM 621 N N . GLU A 1 103 ? 8.275 23.409 34.241 1.00 33.13 103 GLU A N 1
ATOM 622 C CA . GLU A 1 103 ? 8.192 22.551 33.071 1.00 30.49 103 GLU A CA 1
ATOM 623 C C . GLU A 1 103 ? 7.300 23.116 31.978 1.00 25.75 103 GLU A C 1
ATOM 624 O O . GLU A 1 103 ? 7.247 22.538 30.889 1.00 27.10 103 GLU A O 1
ATOM 630 N N . SER A 1 104 ? 6.606 24.224 32.232 1.00 24.48 104 SER A N 1
ATOM 631 C CA . SER A 1 104 ? 5.685 24.781 31.252 1.00 28.36 104 SER A CA 1
ATOM 632 C C . SER A 1 104 ? 6.315 25.858 30.375 1.00 27.81 104 SER A C 1
ATOM 633 O O . SER A 1 104 ? 5.590 26.644 29.759 1.00 29.04 104 SER A O 1
ATOM 636 N N . TYR A 1 105 ? 7.637 25.913 30.294 1.00 26.50 105 TYR A N 1
ATOM 637 C CA . TYR A 1 105 ? 8.244 26.897 29.413 1.00 18.11 105 TYR A CA 1
ATOM 638 C C . TYR A 1 105 ? 8.077 26.462 27.951 1.00 29.81 105 TYR A C 1
ATOM 639 O O . TYR A 1 105 ? 7.869 25.280 27.653 1.00 34.17 105 TYR A O 1
ATOM 648 N N . ILE A 1 106 ? 8.195 27.440 27.039 1.00 25.10 106 ILE A N 1
ATOM 649 C CA . ILE A 1 106 ? 7.780 27.358 25.628 1.00 31.17 106 ILE A CA 1
ATOM 650 C C . ILE A 1 106 ? 8.969 27.631 24.720 1.00 27.32 106 ILE A C 1
ATOM 651 O O . ILE A 1 106 ? 9.631 28.664 24.857 1.00 31.13 106 ILE A O 1
ATOM 656 N N . ASP A 1 107 ? 9.277 26.698 23.845 1.00 19.56 107 ASP A N 1
ATOM 657 C CA . ASP A 1 107 ? 10.262 26.948 22.827 1.00 26.87 107 ASP A CA 1
ATOM 658 C C . ASP A 1 107 ? 9.537 26.875 21.490 1.00 24.74 107 ASP A C 1
ATOM 659 O O . ASP A 1 107 ? 9.187 25.786 21.039 1.00 29.05 107 ASP A O 1
ATOM 664 N N . LEU A 1 108 ? 9.254 28.025 20.885 1.00 33.31 108 LEU A N 1
ATOM 665 C CA . LEU A 1 108 ? 8.599 28.021 19.583 1.00 21.80 108 LEU A CA 1
ATOM 666 C C . LEU A 1 108 ? 9.586 27.484 18.568 1.00 27.75 108 LEU A C 1
ATOM 667 O O . LEU A 1 108 ? 10.778 27.777 18.651 1.00 31.56 108 LEU A O 1
ATOM 672 N N . LYS A 1 109 ? 9.116 26.596 17.703 1.00 33.15 109 LYS A N 1
ATOM 673 C CA . LYS A 1 109 ? 9.912 26.121 16.584 1.00 36.24 109 LYS A CA 1
ATOM 674 C C . LYS A 1 109 ? 9.823 27.156 15.463 1.00 32.83 109 LYS A C 1
ATOM 675 O O . LYS A 1 109 ? 9.233 28.224 15.631 1.00 35.88 109 LYS A O 1
ATOM 681 N N . ILE B 1 2 ? 6.172 26.040 4.840 1.00 65.37 2 ILE B N 1
ATOM 682 C CA . ILE B 1 2 ? 5.936 25.145 5.964 1.00 44.52 2 ILE B CA 1
ATOM 683 C C . ILE B 1 2 ? 5.686 26.002 7.187 1.00 47.13 2 ILE B C 1
ATOM 684 O O . ILE B 1 2 ? 5.014 25.588 8.139 1.00 51.55 2 ILE B O 1
ATOM 689 N N . THR B 1 3 ? 6.230 27.217 7.133 1.00 43.49 3 THR B N 1
ATOM 690 C CA . THR B 1 3 ? 6.019 28.239 8.149 1.00 47.82 3 THR B CA 1
ATOM 691 C C . THR B 1 3 ? 4.558 28.295 8.583 1.00 44.14 3 THR B C 1
ATOM 692 O O . THR B 1 3 ? 4.275 28.594 9.740 1.00 58.06 3 THR B O 1
ATOM 696 N N . GLN B 1 4 ? 3.635 28.017 7.658 1.00 45.20 4 GLN B N 1
ATOM 697 C CA . GLN B 1 4 ? 2.204 28.010 7.956 1.00 39.91 4 GLN B CA 1
ATOM 698 C C . GLN B 1 4 ? 1.846 26.894 8.936 1.00 41.13 4 GLN B C 1
ATOM 699 O O . GLN B 1 4 ? 1.319 27.142 10.032 1.00 42.14 4 GLN B O 1
ATOM 705 N N . GLN B 1 5 ? 2.148 25.650 8.562 1.00 37.37 5 GLN B N 1
ATOM 706 C CA . GLN B 1 5 ? 1.841 24.529 9.441 1.00 38.43 5 GLN B CA 1
ATOM 707 C C . GLN B 1 5 ? 2.680 24.579 10.710 1.00 37.97 5 GLN B C 1
ATOM 708 O O . GLN B 1 5 ? 2.214 24.188 11.786 1.00 35.35 5 GLN B O 1
ATOM 714 N N . VAL B 1 6 ? 3.917 25.070 10.604 1.00 40.03 6 VAL B N 1
ATOM 715 C CA . VAL B 1 6 ? 4.772 25.225 11.777 1.00 40.26 6 VAL B CA 1
ATOM 716 C C . VAL B 1 6 ? 4.189 26.267 12.723 1.00 32.52 6 VAL B C 1
ATOM 717 O O . VAL B 1 6 ? 4.215 26.105 13.950 1.00 29.19 6 VAL B O 1
ATOM 721 N N . LEU B 1 7 ? 3.653 27.350 12.163 1.00 29.47 7 LEU B N 1
ATOM 722 C CA . LEU B 1 7 ? 2.987 28.377 12.951 1.00 28.54 7 LEU B CA 1
ATOM 723 C C . LEU B 1 7 ? 1.779 27.801 13.671 1.00 28.86 7 LEU B C 1
ATOM 724 O O . LEU B 1 7 ? 1.536 28.106 14.847 1.00 24.79 7 LEU B O 1
ATOM 729 N N . ALA B 1 8 ? 1.003 26.971 12.972 1.00 30.80 8 ALA B N 1
ATOM 730 C CA . ALA B 1 8 ? -0.130 26.316 13.617 1.00 29.72 8 ALA B CA 1
ATOM 731 C C . ALA B 1 8 ? 0.348 25.424 14.757 1.00 25.36 8 ALA B C 1
ATOM 732 O O . ALA B 1 8 ? -0.226 25.445 15.854 1.00 29.26 8 ALA B O 1
ATOM 734 N N . GLU B 1 9 ? 1.427 24.667 14.525 1.00 25.81 9 GLU B N 1
ATOM 735 C CA . GLU B 1 9 ? 1.984 23.814 15.572 1.00 30.06 9 GLU B CA 1
ATOM 736 C C . GLU B 1 9 ? 2.380 24.631 16.792 1.00 24.26 9 GLU B C 1
ATOM 737 O O . GLU B 1 9 ? 2.057 24.272 17.929 1.00 28.20 9 GLU B O 1
ATOM 743 N N . ASN B 1 10 ? 3.077 25.744 16.566 1.00 23.80 10 ASN B N 1
ATOM 744 C CA . ASN B 1 10 ? 3.536 26.574 17.670 1.00 22.61 10 ASN B CA 1
ATOM 745 C C . ASN B 1 10 ? 2.360 27.166 18.432 1.00 23.24 10 ASN B C 1
ATOM 746 O O . ASN B 1 10 ? 2.399 27.282 19.664 1.00 24.22 10 ASN B O 1
ATOM 751 N N . GLN B 1 11 ? 1.289 27.514 17.721 1.00 22.03 11 GLN B N 1
ATOM 752 C CA . GLN B 1 11 ? 0.105 28.041 18.392 1.00 23.43 11 GLN B CA 1
ATOM 753 C C . GLN B 1 11 ? -0.543 26.983 19.285 1.00 21.03 11 GLN B C 1
ATOM 754 O O . GLN B 1 11 ? -0.911 27.270 20.435 1.00 19.73 11 GLN B O 1
ATOM 760 N N . LYS B 1 12 ? -0.671 25.747 18.785 1.00 23.98 12 LYS B N 1
ATOM 761 C CA . LYS B 1 12 ? -1.201 24.686 19.641 1.00 21.86 12 LYS B CA 1
ATOM 762 C C . LYS B 1 12 ? -0.300 24.451 20.845 1.00 22.53 12 LYS B C 1
ATOM 763 O O . LYS B 1 12 ? -0.790 24.198 21.953 1.00 23.75 12 LYS B O 1
ATOM 769 N N . LEU B 1 13 ? 1.021 24.509 20.642 1.00 21.33 13 LEU B N 1
ATOM 770 C CA . LEU B 1 13 ? 1.951 24.323 21.755 1.00 24.47 13 LEU B CA 1
ATOM 771 C C . LEU B 1 13 ? 1.766 25.399 22.817 1.00 22.91 13 LEU B C 1
ATOM 772 O O . LEU B 1 13 ? 1.785 25.105 24.019 1.00 25.01 13 LEU B O 1
ATOM 777 N N . ILE B 1 14 ? 1.602 26.655 22.388 1.00 24.87 14 ILE B N 1
ATOM 778 C CA . ILE B 1 14 ? 1.380 27.748 23.333 1.00 23.07 14 ILE B CA 1
ATOM 779 C C . ILE B 1 14 ? 0.111 27.499 24.133 1.00 19.50 14 ILE B C 1
ATOM 780 O O . ILE B 1 14 ? 0.090 27.656 25.360 1.00 22.56 14 ILE B O 1
ATOM 785 N N . ALA B 1 15 ? -0.970 27.108 23.451 1.00 17.35 15 ALA B N 1
ATOM 786 C CA . ALA B 1 15 ? -2.220 26.832 24.159 1.00 18.31 15 ALA B CA 1
ATOM 787 C C . ALA B 1 15 ? -2.045 25.703 25.179 1.00 20.87 15 ALA B C 1
ATOM 788 O O . ALA B 1 15 ? -2.513 25.802 26.323 1.00 23.47 15 ALA B O 1
ATOM 790 N N . ASN B 1 16 ? -1.374 24.618 24.775 1.00 21.27 16 ASN B N 1
ATOM 791 C CA . ASN B 1 16 ? -1.144 23.481 25.668 1.00 17.62 16 ASN B CA 1
ATOM 792 C C . ASN B 1 16 ? -0.372 23.903 26.916 1.00 22.91 16 ASN B C 1
ATOM 793 O O . ASN B 1 16 ? -0.764 23.584 28.052 1.00 22.16 16 ASN B O 1
ATOM 798 N N . LYS B 1 17 ? 0.740 24.621 26.718 1.00 22.23 17 LYS B N 1
ATOM 799 C CA . LYS B 1 17 ? 1.556 25.055 27.848 1.00 19.07 17 LYS B CA 1
ATOM 800 C C . LYS B 1 17 ? 0.770 25.979 28.766 1.00 21.43 17 LYS B C 1
ATOM 801 O O . LYS B 1 17 ? 0.859 25.867 29.996 1.00 24.15 17 LYS B O 1
ATOM 807 N N . PHE B 1 18 ? -0.011 26.896 28.186 1.00 21.88 18 PHE B N 1
ATOM 808 C CA . PHE B 1 18 ? -0.781 27.834 28.994 1.00 24.32 18 PHE B CA 1
ATOM 809 C C . PHE B 1 18 ? -1.811 27.106 29.849 1.00 22.46 18 PHE B C 1
ATOM 810 O O . PHE B 1 18 ? -2.000 27.439 31.027 1.00 21.97 18 PHE B O 1
ATOM 818 N N . ASN B 1 19 ? -2.467 26.089 29.285 1.00 14.47 19 ASN B N 1
ATOM 819 C CA . ASN B 1 19 ? -3.459 25.349 30.062 1.00 24.30 19 ASN B CA 1
ATOM 820 C C . ASN B 1 19 ? -2.806 24.553 31.196 1.00 28.04 19 ASN B C 1
ATOM 821 O O . ASN B 1 19 ? -3.344 24.489 32.317 1.00 19.63 19 ASN B O 1
ATOM 826 N N . GLN B 1 20 ? -1.650 23.934 30.924 1.00 29.19 20 GLN B N 1
ATOM 827 C CA . GLN B 1 20 ? -0.929 23.244 31.994 1.00 21.66 20 GLN B CA 1
ATOM 828 C C . GLN B 1 20 ? -0.537 24.210 33.106 1.00 20.93 20 GLN B C 1
ATOM 829 O O . GLN B 1 20 ? -0.689 23.905 34.301 1.00 27.42 20 GLN B O 1
ATOM 835 N N . ALA B 1 21 ? -0.055 25.395 32.732 1.00 22.07 21 ALA B N 1
ATOM 836 C CA . ALA B 1 21 ? 0.306 26.381 33.740 1.00 23.24 21 ALA B CA 1
ATOM 837 C C . ALA B 1 21 ? -0.913 26.807 34.548 1.00 22.40 21 ALA B C 1
ATOM 838 O O . ALA B 1 21 ? -0.808 27.038 35.757 1.00 23.45 21 ALA B O 1
ATOM 840 N N . LEU B 1 22 ? -2.077 26.916 33.898 1.00 21.84 22 LEU B N 1
ATOM 841 C CA . LEU B 1 22 ? -3.309 27.211 34.627 1.00 19.70 22 LEU B CA 1
ATOM 842 C C . LEU B 1 22 ? -3.576 26.161 35.694 1.00 22.17 22 LEU B C 1
ATOM 843 O O . LEU B 1 22 ? -3.954 26.489 36.827 1.00 33.18 22 LEU B O 1
ATOM 848 N N . GLY B 1 23 ? -3.420 24.888 35.336 1.00 17.11 23 GLY B N 1
ATOM 849 C CA . GLY B 1 23 ? -3.562 23.842 36.340 1.00 19.26 23 GLY B CA 1
ATOM 850 C C . GLY B 1 23 ? -2.629 24.046 37.523 1.00 21.16 23 GLY B C 1
ATOM 851 O O . GLY B 1 23 ? -3.040 23.961 38.689 1.00 18.44 23 GLY B O 1
ATOM 852 N N . ALA B 1 24 ? -1.359 24.345 37.235 1.00 21.47 24 ALA B N 1
ATOM 853 C CA . ALA B 1 24 ? -0.390 24.547 38.314 1.00 23.87 24 ALA B CA 1
ATOM 854 C C . ALA B 1 24 ? -0.786 25.712 39.221 1.00 24.39 24 ALA B C 1
ATOM 855 O O . ALA B 1 24 ? -0.674 25.617 40.452 1.00 20.94 24 ALA B O 1
ATOM 857 N N . MET B 1 25 ? -1.246 26.821 38.632 1.00 21.43 25 MET B N 1
ATOM 858 C CA . MET B 1 25 ? -1.621 27.977 39.445 1.00 27.70 25 MET B CA 1
ATOM 859 C C . MET B 1 25 ? -2.837 27.671 40.302 1.00 26.42 25 MET B C 1
ATOM 860 O O . MET B 1 25 ? -2.909 28.098 41.462 1.00 24.10 25 MET B O 1
ATOM 865 N N . GLN B 1 26 ? -3.826 26.983 39.726 1.00 21.37 26 GLN B N 1
ATOM 866 C CA . GLN B 1 26 ? -4.991 26.587 40.507 1.00 25.56 26 GLN B CA 1
ATOM 867 C C . GLN B 1 26 ? -4.577 25.741 41.702 1.00 27.29 26 GLN B C 1
ATOM 868 O O . GLN B 1 26 ? -5.058 25.956 42.822 1.00 26.97 26 GLN B O 1
ATOM 874 N N . THR B 1 27 ? -3.671 24.783 41.481 1.00 26.48 27 THR B N 1
ATOM 875 C CA . THR B 1 27 ? -3.176 23.955 42.578 1.00 32.19 27 THR B CA 1
ATOM 876 C C . THR B 1 27 ? -2.511 24.810 43.656 1.00 29.29 27 THR B C 1
ATOM 877 O O . THR B 1 27 ? -2.794 24.662 44.854 1.00 24.68 27 THR B O 1
ATOM 881 N N . GLY B 1 28 ? -1.626 25.717 43.239 1.00 25.48 28 GLY B N 1
ATOM 882 C CA . GLY B 1 28 ? -0.930 26.564 44.196 1.00 23.49 28 GLY B CA 1
ATOM 883 C C . GLY B 1 28 ? -1.864 27.423 45.028 1.00 20.94 28 GLY B C 1
ATOM 884 O O . GLY B 1 28 ? -1.717 27.521 46.248 1.00 23.98 28 GLY B O 1
ATOM 885 N N . PHE B 1 29 ? -2.840 28.063 44.380 1.00 22.64 29 PHE B N 1
ATOM 886 C CA . PHE B 1 29 ? -3.722 28.968 45.114 1.00 20.67 29 PHE B CA 1
ATOM 887 C C . PHE B 1 29 ? -4.697 28.201 46.004 1.00 21.81 29 PHE B C 1
ATOM 888 O O . PHE B 1 29 ? -4.993 28.641 47.122 1.00 26.13 29 PHE B O 1
ATOM 896 N N . THR B 1 30 ? -5.195 27.047 45.541 1.00 20.18 30 THR B N 1
ATOM 897 C CA . THR B 1 30 ? -6.045 26.211 46.388 1.00 23.92 30 THR B CA 1
ATOM 898 C C . THR B 1 30 ? -5.295 25.741 47.627 1.00 21.68 30 THR B C 1
ATOM 899 O O . THR B 1 30 ? -5.839 25.758 48.742 1.00 23.24 30 THR B O 1
ATOM 903 N N . THR B 1 31 ? -4.039 25.324 47.451 1.00 23.53 31 THR B N 1
ATOM 904 C CA . THR B 1 31 ? -3.234 24.887 48.584 1.00 22.62 31 THR B CA 1
ATOM 905 C C . THR B 1 31 ? -2.926 26.045 49.532 1.00 27.20 31 THR B C 1
ATOM 906 O O . THR B 1 31 ? -2.958 25.876 50.759 1.00 29.52 31 THR B O 1
ATOM 910 N N . SER B 1 32 ? -2.633 27.232 48.985 1.00 25.20 32 SER B N 1
ATOM 911 C CA . SER B 1 32 ? -2.428 28.404 49.830 1.00 19.93 32 SER B CA 1
ATOM 912 C C . SER B 1 32 ? -3.680 28.718 50.638 1.00 25.93 32 SER B C 1
ATOM 913 O O . SER B 1 32 ? -3.594 29.112 51.806 1.00 22.70 32 SER B O 1
ATOM 916 N N . ASN B 1 33 ? -4.855 28.543 50.032 1.00 24.78 33 ASN B N 1
ATOM 917 C CA . ASN B 1 33 ? -6.094 28.804 50.757 1.00 28.10 33 ASN B CA 1
ATOM 918 C C . ASN B 1 33 ? -6.295 27.812 51.890 1.00 22.05 33 ASN B C 1
ATOM 919 O O . ASN B 1 33 ? -6.721 28.190 52.990 1.00 21.92 33 ASN B O 1
ATOM 924 N N . LEU B 1 34 ? -6.020 26.535 51.633 1.00 17.85 34 LEU B N 1
ATOM 925 C CA . LEU B 1 34 ? -6.128 25.555 52.707 1.00 23.82 34 LEU B CA 1
ATOM 926 C C . LEU B 1 34 ? -5.171 25.890 53.848 1.00 23.21 34 LEU B C 1
ATOM 927 O O . LEU B 1 34 ? -5.548 25.842 55.031 1.00 21.30 34 LEU B O 1
ATOM 932 N N . ALA B 1 35 ? -3.935 26.263 53.508 1.00 25.12 35 ALA B N 1
ATOM 933 C CA . ALA B 1 35 ? -2.962 26.614 54.536 1.00 23.82 35 ALA B CA 1
ATOM 934 C C . ALA B 1 35 ? -3.403 27.840 55.333 1.00 24.77 35 ALA B C 1
ATOM 935 O O . ALA B 1 35 ? -3.242 27.879 56.556 1.00 19.61 35 ALA B O 1
ATOM 937 N N . PHE B 1 36 ? -3.975 28.846 54.661 1.00 28.52 36 PHE B N 1
ATOM 938 C CA . PHE B 1 36 ? -4.444 30.040 55.366 1.00 26.02 36 PHE B CA 1
ATOM 939 C C . PHE B 1 36 ? -5.595 29.713 56.307 1.00 23.25 36 PHE B C 1
ATOM 940 O O . PHE B 1 36 ? -5.673 30.259 57.414 1.00 21.92 36 PHE B O 1
ATOM 948 N N . SER B 1 37 ? -6.511 28.846 55.872 1.00 23.48 37 SER B N 1
ATOM 949 C CA . SER B 1 37 ? -7.580 28.389 56.752 1.00 23.93 37 SER B CA 1
ATOM 950 C C . SER B 1 37 ? -7.003 27.750 58.011 1.00 25.46 37 SER B C 1
ATOM 951 O O . SER B 1 37 ? -7.423 28.063 59.137 1.00 31.55 37 SER B O 1
ATOM 954 N N . LYS B 1 38 ? -6.026 26.852 57.835 1.00 21.00 38 LYS B N 1
ATOM 955 C CA . LYS B 1 38 ? -5.424 26.183 58.989 1.00 27.33 38 LYS B CA 1
ATOM 956 C C . LYS B 1 38 ? -4.686 27.174 59.896 1.00 30.21 38 LYS B C 1
ATOM 957 O O . LYS B 1 38 ? -4.774 27.080 61.129 1.00 20.30 38 LYS B O 1
ATOM 963 N N . VAL B 1 39 ? -3.982 28.149 59.307 1.00 28.47 39 VAL B N 1
ATOM 964 C CA . VAL B 1 39 ? -3.238 29.133 60.095 1.00 30.88 39 VAL B CA 1
ATOM 965 C C . VAL B 1 39 ? -4.192 29.979 60.928 1.00 30.73 39 VAL B C 1
ATOM 966 O O . VAL B 1 39 ? -3.966 30.217 62.122 1.00 33.45 39 VAL B O 1
ATOM 970 N N . GLN B 1 40 ? -5.261 30.467 60.298 1.00 29.88 40 GLN B N 1
ATOM 971 C CA . GLN B 1 40 ? -6.257 31.250 61.019 1.00 28.23 40 GLN B CA 1
ATOM 972 C C . GLN B 1 40 ? -6.841 30.460 62.180 1.00 33.48 40 GLN B C 1
ATOM 973 O O . GLN B 1 40 ? -6.908 30.955 63.317 1.00 30.36 40 GLN B O 1
ATOM 979 N N . ASP B 1 41 ? -7.260 29.219 61.914 1.00 27.85 41 ASP B N 1
ATOM 980 C CA . ASP B 1 41 ? -7.881 28.424 62.967 1.00 29.93 41 ASP B CA 1
ATOM 981 C C . ASP B 1 41 ? -6.920 28.203 64.127 1.00 31.58 41 ASP B C 1
ATOM 982 O O . ASP B 1 41 ? -7.306 28.325 65.298 1.00 29.04 41 ASP B O 1
ATOM 987 N N . ALA B 1 42 ? -5.665 27.874 63.827 1.00 30.79 42 ALA B N 1
ATOM 988 C CA . ALA B 1 42 ? -4.723 27.609 64.903 1.00 22.12 42 ALA B CA 1
ATOM 989 C C . ALA B 1 42 ? -4.420 28.863 65.713 1.00 28.68 42 ALA B C 1
ATOM 990 O O . ALA B 1 42 ? -4.348 28.811 66.950 1.00 27.29 42 ALA B O 1
ATOM 992 N N . VAL B 1 43 ? -4.182 29.990 65.034 1.00 31.51 43 VAL B N 1
ATOM 993 C CA . VAL B 1 43 ? -3.878 31.221 65.760 1.00 29.84 43 VAL B CA 1
ATOM 994 C C . VAL B 1 43 ? -5.040 31.588 66.667 1.00 28.55 43 VAL B C 1
ATOM 995 O O . VAL B 1 43 ? -4.842 32.013 67.810 1.00 31.42 43 VAL B O 1
ATOM 999 N N . ASN B 1 44 ? -6.272 31.423 66.181 1.00 24.88 44 ASN B N 1
ATOM 1000 C CA . ASN B 1 44 ? -7.416 31.796 67.003 1.00 26.83 44 ASN B CA 1
ATOM 1001 C C . ASN B 1 44 ? -7.605 30.828 68.162 1.00 27.84 44 ASN B C 1
ATOM 1002 O O . ASN B 1 44 ? -7.986 31.244 69.262 1.00 30.93 44 ASN B O 1
ATOM 1007 N N . ALA B 1 45 ? -7.337 29.539 67.946 1.00 25.70 45 ALA B N 1
ATOM 1008 C CA . ALA B 1 45 ? -7.421 28.578 69.042 1.00 24.89 45 ALA B CA 1
ATOM 1009 C C . ALA B 1 45 ? -6.411 28.910 70.136 1.00 28.78 45 ALA B C 1
ATOM 1010 O O . ALA B 1 45 ? -6.738 28.889 71.329 1.00 27.61 45 ALA B O 1
ATOM 1012 N N . ASN B 1 46 ? -5.173 29.231 69.744 1.00 28.38 46 ASN B N 1
ATOM 1013 C CA . ASN B 1 46 ? -4.157 29.569 70.737 1.00 27.78 46 ASN B CA 1
ATOM 1014 C C . ASN B 1 46 ? -4.427 30.923 71.389 1.00 28.57 46 ASN B C 1
ATOM 1015 O O . ASN B 1 46 ? -4.092 31.121 72.563 1.00 28.59 46 ASN B O 1
ATOM 1020 N N . ALA B 1 47 ? -5.047 31.854 70.661 1.00 27.14 47 ALA B N 1
ATOM 1021 C CA . ALA B 1 47 ? -5.471 33.106 71.277 1.00 31.10 47 ALA B CA 1
ATOM 1022 C C . ALA B 1 47 ? -6.536 32.857 72.335 1.00 28.92 47 ALA B C 1
ATOM 1023 O O . ALA B 1 47 ? -6.497 33.450 73.420 1.00 32.93 47 ALA B O 1
ATOM 1025 N N . ASN B 1 48 ? -7.490 31.974 72.040 1.00 29.70 48 ASN B N 1
ATOM 1026 C CA . ASN B 1 48 ? -8.507 31.633 73.026 1.00 31.77 48 ASN B CA 1
ATOM 1027 C C . ASN B 1 48 ? -7.891 30.931 74.231 1.00 34.29 48 ASN B C 1
ATOM 1028 O O . ASN B 1 48 ? -8.278 31.189 75.373 1.00 33.31 48 ASN B O 1
ATOM 1033 N N . ALA B 1 49 ? -6.922 30.043 73.996 1.00 31.02 49 ALA B N 1
ATOM 1034 C CA . ALA B 1 49 ? -6.232 29.384 75.103 1.00 32.08 49 ALA B CA 1
ATOM 1035 C C . ALA B 1 49 ? -5.513 30.395 75.989 1.00 31.80 49 ALA B C 1
ATOM 1036 O O . ALA B 1 49 ? -5.592 30.326 77.222 1.00 34.56 49 ALA B O 1
ATOM 1038 N N . LEU B 1 50 ? -4.794 31.340 75.375 1.00 27.23 50 LEU B N 1
ATOM 1039 C CA . LEU B 1 50 ? -4.085 32.344 76.161 1.00 33.11 50 LEU B CA 1
ATOM 1040 C C . LEU B 1 50 ? -5.055 33.222 76.946 1.00 36.38 50 LEU B C 1
ATOM 1041 O O . LEU B 1 50 ? -4.820 33.528 78.125 1.00 33.29 50 LEU B O 1
ATOM 1046 N N . SER B 1 51 ? -6.165 33.616 76.318 1.00 31.93 51 SER B N 1
ATOM 1047 C CA . SER B 1 51 ? -7.157 34.418 77.023 1.00 31.81 51 SER B CA 1
ATOM 1048 C C . SER B 1 51 ? -7.760 33.637 78.180 1.00 30.15 51 SER B C 1
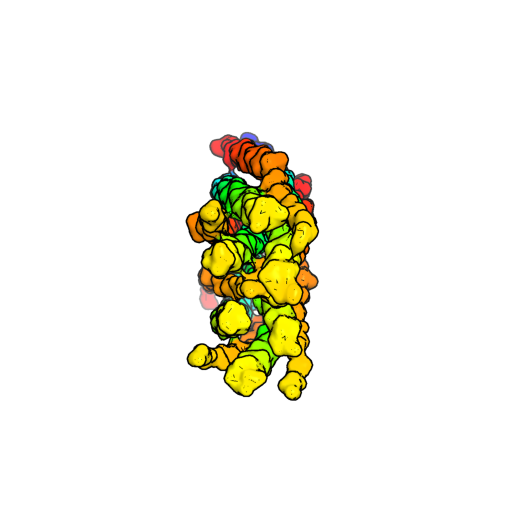ATOM 1049 O O . SER B 1 51 ? -8.002 34.194 79.256 1.00 37.19 51 SER B O 1
ATOM 1052 N N . LYS B 1 52 ? -7.998 32.341 77.977 1.00 31.09 52 LYS B N 1
ATOM 1053 C CA . LYS B 1 52 ? -8.514 31.497 79.047 1.00 32.06 52 LYS B CA 1
ATOM 1054 C C . LYS B 1 52 ? -7.542 31.442 80.211 1.00 41.30 52 LYS B C 1
ATOM 1055 O O . LYS B 1 52 ? -7.943 31.529 81.375 1.00 37.11 52 LYS B O 1
ATOM 1061 N N . LEU B 1 53 ? -6.251 31.289 79.914 1.00 41.88 53 LEU B N 1
ATOM 1062 C CA . LEU B 1 53 ? -5.259 31.228 80.980 1.00 36.46 53 LEU B CA 1
ATOM 1063 C C . LEU B 1 53 ? -5.223 32.530 81.770 1.00 31.08 53 LEU B C 1
ATOM 1064 O O . LEU B 1 53 ? -5.251 32.521 83.005 1.00 38.40 53 LEU B O 1
ATOM 1069 N N . ALA B 1 54 ? -5.191 33.664 81.072 1.00 29.73 54 ALA B N 1
ATOM 1070 C CA . ALA B 1 54 ? -5.111 34.939 81.781 1.00 40.08 54 ALA B CA 1
ATOM 1071 C C . ALA B 1 54 ? -6.373 35.229 82.591 1.00 45.71 54 ALA B C 1
ATOM 1072 O O . ALA B 1 54 ? -6.288 35.740 83.717 1.00 50.01 54 ALA B O 1
ATOM 1074 N N . SER B 1 55 ? -7.550 34.883 82.058 1.00 42.75 55 SER B N 1
ATOM 1075 C CA . SER B 1 55 ? -8.783 35.088 82.814 1.00 48.28 55 SER B CA 1
ATOM 1076 C C . SER B 1 55 ? -8.854 34.148 84.011 1.00 48.33 55 SER B C 1
ATOM 1077 O O . SER B 1 55 ? -9.228 34.563 85.113 1.00 43.37 55 SER B O 1
ATOM 1080 N N . GLU B 1 56 ? -8.487 32.881 83.807 1.00 48.25 56 GLU B N 1
ATOM 1081 C CA . GLU B 1 56 ? -8.464 31.900 84.884 1.00 50.23 56 GLU B CA 1
ATOM 1082 C C . GLU B 1 56 ? -7.521 32.340 85.996 1.00 56.83 56 GLU B C 1
ATOM 1083 O O . GLU B 1 56 ? -7.772 32.080 87.180 1.00 58.56 56 GLU B O 1
ATOM 1089 N N . LEU B 1 57 ? -6.427 33.004 85.631 1.00 53.72 57 LEU B N 1
ATOM 1090 C CA . LEU B 1 57 ? -5.428 33.375 86.621 1.00 55.12 57 LEU B CA 1
ATOM 1091 C C . LEU B 1 57 ? -5.826 34.637 87.374 1.00 51.64 57 LEU B C 1
ATOM 1092 O O . LEU B 1 57 ? -5.735 34.684 88.603 1.00 52.81 57 LEU B O 1
ATOM 1097 N N . SER B 1 58 ? -6.270 35.673 86.660 1.00 53.92 58 SER B N 1
ATOM 1098 C CA . SER B 1 58 ? -6.623 36.908 87.349 1.00 57.62 58 SER B CA 1
ATOM 1099 C C . SER B 1 58 ? -7.828 36.755 88.270 1.00 64.76 58 SER B C 1
ATOM 1100 O O . SER B 1 58 ? -8.057 37.637 89.104 1.00 71.39 58 SER B O 1
ATOM 1103 N N . ASN B 1 59 ? -8.592 35.668 88.157 1.00 60.76 59 ASN B N 1
ATOM 1104 C CA . ASN B 1 59 ? -9.697 35.407 89.070 1.00 65.07 59 ASN B CA 1
ATOM 1105 C C . ASN B 1 59 ? -9.386 34.299 90.067 1.00 74.19 59 ASN B C 1
ATOM 1106 O O . ASN B 1 59 ? -10.295 33.831 90.761 1.00 78.77 59 ASN B O 1
ATOM 1111 N N . THR B 1 60 ? -8.129 33.872 90.159 1.00 73.25 60 THR B N 1
ATOM 1112 C CA . THR B 1 60 ? -7.725 32.873 91.140 1.00 63.27 60 THR B CA 1
ATOM 1113 C C . THR B 1 60 ? -6.780 33.502 92.157 1.00 53.28 60 THR B C 1
ATOM 1114 O O . THR B 1 60 ? -6.385 32.862 93.129 1.00 69.35 60 THR B O 1
ATOM 1118 N N . LEU B 1 77 ? -0.944 40.915 86.569 1.00 61.24 77 LEU B N 1
ATOM 1119 C CA . LEU B 1 77 ? -2.150 41.260 87.311 1.00 67.69 77 LEU B CA 1
ATOM 1120 C C . LEU B 1 77 ? -3.136 41.993 86.411 1.00 71.96 77 LEU B C 1
ATOM 1121 O O . LEU B 1 77 ? -4.344 41.968 86.647 1.00 76.89 77 LEU B O 1
ATOM 1126 N N . ASP B 1 78 ? -2.612 42.638 85.375 1.00 76.53 78 ASP B N 1
ATOM 1127 C CA . ASP B 1 78 ? -3.431 43.369 84.420 1.00 73.26 78 ASP B CA 1
ATOM 1128 C C . ASP B 1 78 ? -3.919 42.442 83.313 1.00 65.84 78 ASP B C 1
ATOM 1129 O O . ASP B 1 78 ? -3.348 41.380 83.058 1.00 61.83 78 ASP B O 1
ATOM 1134 N N . GLN B 1 79 ? -4.987 42.866 82.644 1.00 65.37 79 GLN B N 1
ATOM 1135 C CA . GLN B 1 79 ? -5.530 42.074 81.550 1.00 69.33 79 GLN B CA 1
ATOM 1136 C C . GLN B 1 79 ? -4.650 42.211 80.313 1.00 68.85 79 GLN B C 1
ATOM 1137 O O . GLN B 1 79 ? -4.251 43.318 79.934 1.00 64.92 79 GLN B O 1
ATOM 1143 N N . ILE B 1 80 ? -4.319 41.075 79.709 1.00 56.83 80 ILE B N 1
ATOM 1144 C CA . ILE B 1 80 ? -3.659 41.018 78.412 1.00 50.36 80 ILE B CA 1
ATOM 1145 C C . ILE B 1 80 ? -4.735 40.764 77.367 1.00 53.91 80 ILE B C 1
ATOM 1146 O O . ILE B 1 80 ? -5.585 39.882 77.543 1.00 56.02 80 ILE B O 1
ATOM 1151 N N . ASN B 1 81 ? -4.733 41.552 76.300 1.00 53.12 81 ASN B N 1
ATOM 1152 C CA . ASN B 1 81 ? -5.709 41.376 75.238 1.00 47.65 81 ASN B CA 1
ATOM 1153 C C . ASN B 1 81 ? -5.075 40.567 74.121 1.00 46.45 81 ASN B C 1
ATOM 1154 O O . ASN B 1 81 ? -3.932 40.821 73.730 1.00 44.46 81 ASN B O 1
ATOM 1159 N N . VAL B 1 82 ? -5.816 39.585 73.633 1.00 46.00 82 VAL B N 1
ATOM 1160 C CA . VAL B 1 82 ? -5.356 38.680 72.592 1.00 38.16 82 VAL B CA 1
ATOM 1161 C C . VAL B 1 82 ? -5.924 39.177 71.278 1.00 33.10 82 VAL B C 1
ATOM 1162 O O . VAL B 1 82 ? -6.944 39.876 71.241 1.00 42.79 82 VAL B O 1
ATOM 1166 N N . THR B 1 83 ? -5.254 38.831 70.188 1.00 31.38 83 THR B N 1
ATOM 1167 C CA . THR B 1 83 ? -5.668 39.255 68.862 1.00 33.48 83 THR B CA 1
ATOM 1168 C C . THR B 1 83 ? -6.223 38.059 68.101 1.00 32.50 83 THR B C 1
ATOM 1169 O O . THR B 1 83 ? -5.640 36.970 68.124 1.00 29.47 83 THR B O 1
ATOM 1173 N N . PHE B 1 84 ? -7.348 38.269 67.426 1.00 32.50 84 PHE B N 1
ATOM 1174 C CA . PHE B 1 84 ? -7.987 37.229 66.638 1.00 30.78 84 PHE B CA 1
ATOM 1175 C C . PHE B 1 84 ? -7.777 37.517 65.160 1.00 32.66 84 PHE B C 1
ATOM 1176 O O . PHE B 1 84 ? -7.654 38.672 64.741 1.00 31.47 84 PHE B O 1
ATOM 1184 N N . LEU B 1 85 ? -7.748 36.451 64.372 1.00 32.44 85 LEU B N 1
ATOM 1185 C CA . LEU B 1 85 ? -7.430 36.527 62.956 1.00 27.43 85 LEU B CA 1
ATOM 1186 C C . LEU B 1 85 ? -8.683 36.228 62.149 1.00 27.29 85 LEU B C 1
ATOM 1187 O O . LEU B 1 85 ? -9.389 35.254 62.431 1.00 30.90 85 LEU B O 1
ATOM 1192 N N . ASP B 1 86 ? -8.954 37.059 61.150 1.00 30.51 86 ASP B N 1
ATOM 1193 C CA . ASP B 1 86 ? -10.079 36.852 60.245 1.00 33.35 86 ASP B CA 1
ATOM 1194 C C . ASP B 1 86 ? -9.559 36.953 58.820 1.00 31.84 86 ASP B C 1
ATOM 1195 O O . ASP B 1 86 ? -9.250 38.051 58.347 1.00 30.80 86 ASP B O 1
ATOM 1200 N N . LEU B 1 87 ? -9.445 35.808 58.146 1.00 29.03 87 LEU B N 1
ATOM 1201 C CA . LEU B 1 87 ? -8.949 35.746 56.778 1.00 26.52 87 LEU B CA 1
ATOM 1202 C C . LEU B 1 87 ? -10.045 35.394 55.776 1.00 33.08 87 LEU B C 1
ATOM 1203 O O . LEU B 1 87 ? -9.741 35.051 54.632 1.00 35.12 87 LEU B O 1
ATOM 1208 N N . GLU B 1 88 ? -11.316 35.504 56.173 1.00 28.78 88 GLU B N 1
ATOM 1209 C CA . GLU B 1 88 ? -12.401 34.994 55.341 1.00 34.24 88 GLU B CA 1
ATOM 1210 C C . GLU B 1 88 ? -12.499 35.742 54.015 1.00 37.20 88 GLU B C 1
ATOM 1211 O O . GLU B 1 88 ? -12.654 35.122 52.953 1.00 38.27 88 GLU B O 1
ATOM 1217 N N . TYR B 1 89 ? -12.399 37.074 54.053 1.00 36.91 89 TYR B N 1
ATOM 1218 C CA . TYR B 1 89 ? -12.446 37.852 52.819 1.00 38.34 89 TYR B CA 1
ATOM 1219 C C . TYR B 1 89 ? -11.300 37.464 51.894 1.00 36.29 89 TYR B C 1
ATOM 1220 O O . TYR B 1 89 ? -11.484 37.339 50.676 1.00 40.09 89 TYR B O 1
ATOM 1229 N N . GLU B 1 90 ? -10.116 37.240 52.463 1.00 30.72 90 GLU B N 1
ATOM 1230 C CA . GLU B 1 90 ? -8.963 36.871 51.656 1.00 26.05 90 GLU B CA 1
ATOM 1231 C C . GLU B 1 90 ? -9.154 35.509 50.993 1.00 30.16 90 GLU B C 1
ATOM 1232 O O . GLU B 1 90 ? -8.816 35.335 49.816 1.00 33.32 90 GLU B O 1
ATOM 1238 N N . MET B 1 91 ? -9.683 34.526 51.728 1.00 32.31 91 MET B N 1
ATOM 1239 C CA . MET B 1 91 ? -9.919 33.217 51.125 1.00 30.60 91 MET B CA 1
ATOM 1240 C C . MET B 1 91 ? -11.009 33.282 50.063 1.00 33.92 91 MET B C 1
ATOM 1241 O O . MET B 1 91 ? -10.936 32.566 49.055 1.00 35.38 91 MET B O 1
ATOM 1246 N N . LYS B 1 92 ? -12.010 34.149 50.249 1.00 30.16 92 LYS B N 1
ATOM 1247 C CA . LYS B 1 92 ? -12.988 34.359 49.185 1.00 35.17 92 LYS B CA 1
ATOM 1248 C C . LYS B 1 92 ? -12.324 34.928 47.934 1.00 35.18 92 LYS B C 1
ATOM 1249 O O . LYS B 1 92 ? -12.631 34.508 46.810 1.00 37.29 92 LYS B O 1
ATOM 1255 N N . LYS B 1 93 ? -11.403 35.880 48.109 1.00 30.77 93 LYS B N 1
ATOM 1256 C CA . LYS B 1 93 ? -10.707 36.439 46.953 1.00 30.87 93 LYS B CA 1
ATOM 1257 C C . LYS B 1 93 ? -9.838 35.390 46.266 1.00 35.60 93 LYS B C 1
ATOM 1258 O O . LYS B 1 93 ? -9.745 35.360 45.030 1.00 35.20 93 LYS B O 1
ATOM 1264 N N . LEU B 1 94 ? -9.188 34.526 47.048 1.00 26.08 94 LEU B N 1
ATOM 1265 C CA . LEU B 1 94 ? -8.421 33.440 46.446 1.00 23.28 94 LEU B CA 1
ATOM 1266 C C . LEU B 1 94 ? -9.324 32.506 45.652 1.00 29.15 94 LEU B C 1
ATOM 1267 O O . LEU B 1 94 ? -8.957 32.053 44.561 1.00 25.46 94 LEU B O 1
ATOM 1272 N N . GLU B 1 95 ? -10.514 32.214 46.180 1.00 29.57 95 GLU B N 1
ATOM 1273 C CA . GLU B 1 95 ? -11.455 31.370 45.452 1.00 29.53 95 GLU B CA 1
ATOM 1274 C C . GLU B 1 95 ? -11.905 32.038 44.154 1.00 30.01 95 GLU B C 1
ATOM 1275 O O . GLU B 1 95 ? -12.069 31.371 43.122 1.00 32.26 95 GLU B O 1
ATOM 1281 N N . GLU B 1 96 ? -12.101 33.357 44.181 1.00 24.64 96 GLU B N 1
ATOM 1282 C CA . GLU B 1 96 ? -12.474 34.056 42.956 1.00 28.16 96 GLU B CA 1
ATOM 1283 C C . GLU B 1 96 ? -11.356 33.989 41.924 1.00 27.78 96 GLU B C 1
ATOM 1284 O O . GLU B 1 96 ? -11.607 33.762 40.731 1.00 28.10 96 GLU B O 1
ATOM 1290 N N . ALA B 1 97 ? -10.110 34.172 42.366 1.00 22.56 97 ALA B N 1
ATOM 1291 C CA . ALA B 1 97 ? -8.990 34.075 41.437 1.00 24.69 97 ALA B CA 1
ATOM 1292 C C . ALA B 1 97 ? -8.885 32.675 40.848 1.00 25.30 97 ALA B C 1
ATOM 1293 O O . ALA B 1 97 ? -8.622 32.516 39.649 1.00 32.30 97 ALA B O 1
ATOM 1295 N N . ILE B 1 98 ? -9.091 31.646 41.676 1.00 26.20 98 ILE B N 1
ATOM 1296 C CA . ILE B 1 98 ? -9.062 30.273 41.175 1.00 26.46 98 ILE B CA 1
ATOM 1297 C C . ILE B 1 98 ? -10.155 30.055 40.135 1.00 28.90 98 ILE B C 1
ATOM 1298 O O . ILE B 1 98 ? -9.930 29.406 39.107 1.00 27.75 98 ILE B O 1
ATOM 1303 N N . LYS B 1 99 ? -11.355 30.596 40.379 1.00 24.98 99 LYS B N 1
ATOM 1304 C CA . LYS B 1 99 ? -12.430 30.446 39.401 1.00 26.32 99 LYS B CA 1
ATOM 1305 C C . LYS B 1 99 ? -12.087 31.139 38.086 1.00 25.40 99 LYS B C 1
ATOM 1306 O O . LYS B 1 99 ? -12.352 30.601 37.004 1.00 29.93 99 LYS B O 1
ATOM 1312 N N . LYS B 1 100 ? -11.498 32.334 38.157 1.00 22.27 100 LYS B N 1
ATOM 1313 C CA . LYS B 1 100 ? -11.116 33.032 36.931 1.00 23.97 100 LYS B CA 1
ATOM 1314 C C . LYS B 1 100 ? -10.052 32.251 36.161 1.00 28.23 100 LYS B C 1
ATOM 1315 O O . LYS B 1 100 ? -10.128 32.111 34.929 1.00 19.76 100 LYS B O 1
ATOM 1321 N N . LEU B 1 101 ? -9.057 31.726 36.878 1.00 27.89 101 LEU B N 1
ATOM 1322 C CA . LEU B 1 101 ? -8.073 30.847 36.260 1.00 22.36 101 LEU B CA 1
ATOM 1323 C C . LEU B 1 101 ? -8.748 29.653 35.590 1.00 30.67 101 LEU B C 1
ATOM 1324 O O . LEU B 1 101 ? -8.379 29.265 34.476 1.00 35.99 101 LEU B O 1
ATOM 1329 N N . GLU B 1 102 ? -9.754 29.068 36.251 1.00 29.85 102 GLU B N 1
ATOM 1330 C CA . GLU B 1 102 ? -10.500 27.959 35.661 1.00 28.16 102 GLU B CA 1
ATOM 1331 C C . GLU B 1 102 ? -11.175 28.370 34.363 1.00 30.97 102 GLU B C 1
ATOM 1332 O O . GLU B 1 102 ? -11.206 27.601 33.396 1.00 33.79 102 GLU B O 1
ATOM 1338 N N . GLU B 1 103 ? -11.737 29.570 34.328 1.00 34.42 103 GLU B N 1
ATOM 1339 C CA . GLU B 1 103 ? -12.447 30.007 33.136 1.00 31.67 103 GLU B CA 1
ATOM 1340 C C . GLU B 1 103 ? -11.520 30.514 32.038 1.00 28.82 103 GLU B C 1
ATOM 1341 O O . GLU B 1 103 ? -11.994 30.771 30.926 1.00 25.25 103 GLU B O 1
ATOM 1347 N N . SER B 1 104 ? -10.215 30.634 32.302 1.00 27.10 104 SER B N 1
ATOM 1348 C CA . SER B 1 104 ? -9.286 31.191 31.324 1.00 24.80 104 SER B CA 1
ATOM 1349 C C . SER B 1 104 ? -8.597 30.139 30.456 1.00 24.20 104 SER B C 1
ATOM 1350 O O . SER B 1 104 ? -7.483 30.384 29.979 1.00 26.45 104 SER B O 1
ATOM 1353 N N . TYR B 1 105 ? -9.220 28.991 30.210 1.00 25.21 105 TYR B N 1
ATOM 1354 C CA . TYR B 1 105 ? -8.599 27.987 29.352 1.00 23.59 105 TYR B CA 1
ATOM 1355 C C . TYR B 1 105 ? -8.763 28.361 27.880 1.00 28.58 105 TYR B C 1
ATOM 1356 O O . TYR B 1 105 ? -9.681 29.096 27.501 1.00 28.84 105 TYR B O 1
ATOM 1365 N N . ILE B 1 106 ? -7.854 27.856 27.049 1.00 23.58 106 ILE B N 1
ATOM 1366 C CA . ILE B 1 106 ? -7.792 28.209 25.632 1.00 28.83 106 ILE B CA 1
ATOM 1367 C C . ILE B 1 106 ? -8.260 27.017 24.806 1.00 30.60 106 ILE B C 1
ATOM 1368 O O . ILE B 1 106 ? -7.649 25.941 24.850 1.00 32.90 106 ILE B O 1
ATOM 1373 N N . ASP B 1 107 ? -9.336 27.211 24.048 1.00 27.26 107 ASP B N 1
ATOM 1374 C CA . ASP B 1 107 ? -9.834 26.238 23.075 1.00 28.61 107 ASP B CA 1
ATOM 1375 C C . ASP B 1 107 ? -9.634 26.811 21.676 1.00 22.30 107 ASP B C 1
ATOM 1376 O O . ASP B 1 107 ? -10.443 27.617 21.208 1.00 22.93 107 ASP B O 1
ATOM 1381 N N . LEU B 1 108 ? -8.557 26.400 21.016 1.00 21.38 108 LEU B N 1
ATOM 1382 C CA . LEU B 1 108 ? -8.270 26.867 19.669 1.00 22.27 108 LEU B CA 1
ATOM 1383 C C . LEU B 1 108 ? -9.260 26.277 18.664 1.00 28.81 108 LEU B C 1
ATOM 1384 O O . LEU B 1 108 ? -9.988 25.322 18.944 1.00 35.12 108 LEU B O 1
ATOM 1389 N N . LYS B 1 109 ? -9.266 26.862 17.466 1.00 37.98 109 LYS B N 1
ATOM 1390 C CA . LYS B 1 109 ? -10.245 26.553 16.432 1.00 38.50 109 LYS B CA 1
ATOM 1391 C C . LYS B 1 109 ? -9.698 25.684 15.307 1.00 45.52 109 LYS B C 1
ATOM 1392 O O . LYS B 1 109 ? -10.411 25.457 14.321 1.00 43.47 109 LYS B O 1
ATOM 1398 N N . GLU B 1 110 ? -8.465 25.198 15.412 1.00 38.10 110 GLU B N 1
ATOM 1399 C CA . GLU B 1 110 ? -7.922 24.335 14.363 1.00 49.04 110 GLU B CA 1
ATOM 1400 C C . GLU B 1 110 ? -8.475 22.918 14.458 1.00 44.08 110 GLU B C 1
ATOM 1401 O O . GLU B 1 110 ? -9.079 22.417 13.509 1.00 45.54 110 GLU B O 1
ATOM 1407 N N . ILE C 1 2 ? -9.568 29.779 5.229 1.00 47.16 2 ILE C N 1
ATOM 1408 C CA . ILE C 1 2 ? -9.054 31.068 5.680 1.00 50.22 2 ILE C CA 1
ATOM 1409 C C . ILE C 1 2 ? -8.112 30.848 6.876 1.00 46.37 2 ILE C C 1
ATOM 1410 O O . ILE C 1 2 ? -8.112 31.575 7.901 1.00 48.18 2 ILE C O 1
ATOM 1415 N N . THR C 1 3 ? -7.261 29.828 6.705 1.00 40.03 3 THR C N 1
ATOM 1416 C CA . THR C 1 3 ? -6.505 29.301 7.846 1.00 41.79 3 THR C CA 1
ATOM 1417 C C . THR C 1 3 ? -5.763 30.412 8.548 1.00 49.34 3 THR C C 1
ATOM 1418 O O . THR C 1 3 ? -5.642 30.410 9.776 1.00 60.11 3 THR C O 1
ATOM 1422 N N . GLN C 1 4 ? -5.226 31.355 7.767 1.00 41.17 4 GLN C N 1
ATOM 1423 C CA . GLN C 1 4 ? -4.461 32.470 8.316 1.00 41.04 4 GLN C CA 1
ATOM 1424 C C . GLN C 1 4 ? -5.337 33.398 9.139 1.00 43.30 4 GLN C C 1
ATOM 1425 O O . GLN C 1 4 ? -4.919 33.870 10.203 1.00 45.53 4 GLN C O 1
ATOM 1431 N N . GLN C 1 5 ? -6.535 33.714 8.643 1.00 37.03 5 GLN C N 1
ATOM 1432 C CA . GLN C 1 5 ? -7.447 34.528 9.438 1.00 34.04 5 GLN C CA 1
ATOM 1433 C C . GLN C 1 5 ? -7.850 33.796 10.716 1.00 33.44 5 GLN C C 1
ATOM 1434 O O . GLN C 1 5 ? -7.972 34.409 11.784 1.00 35.99 5 GLN C O 1
ATOM 1440 N N . VAL C 1 6 ? -8.010 32.475 10.635 1.00 36.58 6 VAL C N 1
ATOM 1441 C CA . VAL C 1 6 ? -8.274 31.682 11.831 1.00 38.69 6 VAL C CA 1
ATOM 1442 C C . VAL C 1 6 ? -7.071 31.706 12.765 1.00 31.45 6 VAL C C 1
ATOM 1443 O O . VAL C 1 6 ? -7.225 31.750 13.990 1.00 33.42 6 VAL C O 1
ATOM 1447 N N . LEU C 1 7 ? -5.859 31.666 12.203 1.00 28.53 7 LEU C N 1
ATOM 1448 C CA . LEU C 1 7 ? -4.641 31.734 13.001 1.00 30.10 7 LEU C CA 1
ATOM 1449 C C . LEU C 1 7 ? -4.560 33.048 13.756 1.00 26.82 7 LEU C C 1
ATOM 1450 O O . LEU C 1 7 ? -4.221 33.073 14.945 1.00 19.58 7 LEU C O 1
ATOM 1455 N N . ALA C 1 8 ? -4.869 34.152 13.070 1.00 27.77 8 ALA C N 1
ATOM 1456 C CA . ALA C 1 8 ? -4.903 35.460 13.717 1.00 30.29 8 ALA C CA 1
ATOM 1457 C C . ALA C 1 8 ? -5.976 35.497 14.798 1.00 27.11 8 ALA C C 1
ATOM 1458 O O . ALA C 1 8 ? -5.745 36.013 15.900 1.00 30.09 8 ALA C O 1
ATOM 1460 N N . GLU C 1 9 ? -7.150 34.929 14.503 1.00 23.42 9 GLU C N 1
ATOM 1461 C CA . GLU C 1 9 ? -8.236 34.872 15.478 1.00 30.54 9 GLU C CA 1
ATOM 1462 C C . GLU C 1 9 ? -7.791 34.153 16.741 1.00 29.09 9 GLU C C 1
ATOM 1463 O O . GLU C 1 9 ? -7.979 34.645 17.862 1.00 29.86 9 GLU C O 1
ATOM 1469 N N . ASN C 1 10 ? -7.162 32.993 16.563 1.00 26.53 10 ASN C N 1
ATOM 1470 C CA . ASN C 1 10 ? -6.700 32.191 17.684 1.00 25.58 10 ASN C CA 1
ATOM 1471 C C . ASN C 1 10 ? -5.594 32.898 18.452 1.00 27.95 10 ASN C C 1
ATOM 1472 O O . ASN C 1 10 ? -5.508 32.779 19.678 1.00 25.15 10 ASN C O 1
ATOM 1477 N N . GLN C 1 11 ? -4.736 33.637 17.745 1.00 25.33 11 GLN C N 1
ATOM 1478 C CA . GLN C 1 11 ? -3.671 34.377 18.414 1.00 25.55 11 GLN C CA 1
ATOM 1479 C C . GLN C 1 11 ? -4.247 35.470 19.307 1.00 24.33 11 GLN C C 1
ATOM 1480 O O . GLN C 1 11 ? -3.810 35.648 20.456 1.00 17.22 11 GLN C O 1
ATOM 1486 N N . LYS C 1 12 ? -5.243 36.198 18.800 1.00 23.23 12 LYS C N 1
ATOM 1487 C CA . LYS C 1 12 ? -5.912 37.181 19.641 1.00 19.92 12 LYS C CA 1
ATOM 1488 C C . LYS C 1 12 ? -6.577 36.508 20.830 1.00 24.40 12 LYS C C 1
ATOM 1489 O O . LYS C 1 12 ? -6.569 37.048 21.944 1.00 26.45 12 LYS C O 1
ATOM 1495 N N . LEU C 1 13 ? -7.173 35.333 20.608 1.00 22.07 13 LEU C N 1
ATOM 1496 C CA . LEU C 1 13 ? -7.801 34.605 21.708 1.00 26.37 13 LEU C CA 1
ATOM 1497 C C . LEU C 1 13 ? -6.784 34.220 22.778 1.00 24.02 13 LEU C C 1
ATOM 1498 O O . LEU C 1 13 ? -7.057 34.346 23.980 1.00 28.66 13 LEU C O 1
ATOM 1503 N N . ILE C 1 14 ? -5.610 33.737 22.358 1.00 22.96 14 ILE C N 1
ATOM 1504 C CA . ILE C 1 14 ? -4.562 33.359 23.303 1.00 19.01 14 ILE C CA 1
ATOM 1505 C C . ILE C 1 14 ? -4.127 34.567 24.120 1.00 18.48 14 ILE C C 1
ATOM 1506 O O . ILE C 1 14 ? -3.997 34.495 25.346 1.00 20.68 14 ILE C O 1
ATOM 1511 N N . ALA C 1 15 ? -3.888 35.694 23.450 1.00 17.26 15 ALA C N 1
ATOM 1512 C CA . ALA C 1 15 ? -3.487 36.896 24.172 1.00 19.30 15 ALA C CA 1
ATOM 1513 C C . ALA C 1 15 ? -4.563 37.338 25.164 1.00 22.22 15 ALA C C 1
ATOM 1514 O O . ALA C 1 15 ? -4.256 37.697 26.310 1.00 19.39 15 ALA C O 1
ATOM 1516 N N . ASN C 1 16 ? -5.827 37.334 24.735 1.00 21.38 16 ASN C N 1
ATOM 1517 C CA . ASN C 1 16 ? -6.927 37.740 25.606 1.00 18.58 16 ASN C CA 1
ATOM 1518 C C . ASN C 1 16 ? -6.992 36.865 26.854 1.00 23.55 16 ASN C C 1
ATOM 1519 O O . ASN C 1 16 ? -7.082 37.366 27.988 1.00 34.77 16 ASN C O 1
ATOM 1524 N N . LYS C 1 17 ? -6.954 35.544 26.659 1.00 22.31 17 LYS C N 1
ATOM 1525 C CA . LYS C 1 17 ? -7.029 34.627 27.789 1.00 22.72 17 LYS C CA 1
ATOM 1526 C C . LYS C 1 17 ? -5.837 34.795 28.721 1.00 22.26 17 LYS C C 1
ATOM 1527 O O . LYS C 1 17 ? -5.998 34.796 29.949 1.00 25.30 17 LYS C O 1
ATOM 1533 N N . PHE C 1 18 ? -4.632 34.948 28.158 1.00 19.79 18 PHE C N 1
ATOM 1534 C CA . PHE C 1 18 ? -3.441 35.089 28.990 1.00 21.42 18 PHE C CA 1
ATOM 1535 C C . PHE C 1 18 ? -3.515 36.349 29.840 1.00 23.78 18 PHE C C 1
ATOM 1536 O O . PHE C 1 18 ? -3.161 36.332 31.025 1.00 21.47 18 PHE C O 1
ATOM 1544 N N . ASN C 1 19 ? -4.005 37.449 29.263 1.00 17.30 19 ASN C N 1
ATOM 1545 C CA . ASN C 1 19 ? -4.115 38.677 30.043 1.00 25.12 19 ASN C CA 1
ATOM 1546 C C . ASN C 1 19 ? -5.158 38.544 31.151 1.00 30.46 19 ASN C C 1
ATOM 1547 O O . ASN C 1 19 ? -4.925 38.989 32.286 1.00 29.05 19 ASN C O 1
ATOM 1552 N N . GLN C 1 20 ? -6.301 37.914 30.855 1.00 24.41 20 GLN C N 1
ATOM 1553 C CA . GLN C 1 20 ? -7.296 37.680 31.900 1.00 21.59 20 GLN C CA 1
ATOM 1554 C C . GLN C 1 20 ? -6.712 36.854 33.045 1.00 25.23 20 GLN C C 1
ATOM 1555 O O . GLN C 1 20 ? -6.919 37.156 34.236 1.00 31.11 20 GLN C O 1
ATOM 1561 N N . ALA C 1 21 ? -5.948 35.818 32.698 1.00 25.94 21 ALA C N 1
ATOM 1562 C CA . ALA C 1 21 ? -5.306 35.006 33.721 1.00 27.30 21 ALA C CA 1
ATOM 1563 C C . ALA C 1 21 ? -4.301 35.825 34.527 1.00 26.00 21 ALA C C 1
ATOM 1564 O O . ALA C 1 21 ? -4.135 35.599 35.733 1.00 20.89 21 ALA C O 1
ATOM 1566 N N . LEU C 1 22 ? -3.599 36.761 33.874 1.00 23.33 22 LEU C N 1
ATOM 1567 C CA . LEU C 1 22 ? -2.702 37.653 34.609 1.00 21.70 22 LEU C CA 1
ATOM 1568 C C . LEU C 1 22 ? -3.464 38.432 35.671 1.00 26.46 22 LEU C C 1
ATOM 1569 O O . LEU C 1 22 ? -2.983 38.601 36.802 1.00 26.96 22 LEU C O 1
ATOM 1574 N N . GLY C 1 23 ? -4.637 38.952 35.306 1.00 17.43 23 GLY C N 1
ATOM 1575 C CA . GLY C 1 23 ? -5.473 39.624 36.294 1.00 18.33 23 GLY C CA 1
ATOM 1576 C C . GLY C 1 23 ? -5.790 38.733 37.485 1.00 21.46 23 GLY C C 1
ATOM 1577 O O . GLY C 1 23 ? -5.671 39.148 38.648 1.00 22.08 23 GLY C O 1
ATOM 1578 N N . ALA C 1 24 ? -6.182 37.487 37.209 1.00 21.50 24 ALA C N 1
ATOM 1579 C CA . ALA C 1 24 ? -6.494 36.562 38.303 1.00 22.97 24 ALA C CA 1
ATOM 1580 C C . ALA C 1 24 ? -5.282 36.315 39.206 1.00 19.99 24 ALA C C 1
ATOM 1581 O O . ALA C 1 24 ? -5.407 36.277 40.440 1.00 18.82 24 ALA C O 1
ATOM 1583 N N . MET C 1 25 ? -4.099 36.137 38.613 1.00 21.85 25 MET C N 1
ATOM 1584 C CA . MET C 1 25 ? -2.910 35.861 39.420 1.00 23.53 25 MET C CA 1
ATOM 1585 C C . MET C 1 25 ? -2.550 37.057 40.287 1.00 24.76 25 MET C C 1
ATOM 1586 O O . MET C 1 25 ? -2.141 36.898 41.446 1.00 25.57 25 MET C O 1
ATOM 1591 N N . GLN C 1 26 ? -2.642 38.258 39.718 1.00 20.52 26 GLN C N 1
ATOM 1592 C CA . GLN C 1 26 ? -2.393 39.461 40.499 1.00 25.73 26 GLN C CA 1
ATOM 1593 C C . GLN C 1 26 ? -3.331 39.538 41.693 1.00 26.88 26 GLN C C 1
ATOM 1594 O O . GLN C 1 26 ? -2.900 39.859 42.809 1.00 21.85 26 GLN C O 1
ATOM 1600 N N . THR C 1 27 ? -4.619 39.242 41.478 1.00 26.02 27 THR C N 1
ATOM 1601 C CA . THR C 1 27 ? -5.572 39.245 42.587 1.00 25.98 27 THR C CA 1
ATOM 1602 C C . THR C 1 27 ? -5.158 38.248 43.667 1.00 25.25 27 THR C C 1
ATOM 1603 O O . THR C 1 27 ? -5.127 38.576 44.863 1.00 26.89 27 THR C O 1
ATOM 1607 N N . GLY C 1 28 ? -4.825 37.024 43.254 1.00 22.49 28 GLY C N 1
ATOM 1608 C CA . GLY C 1 28 ? -4.444 35.999 44.217 1.00 23.69 28 GLY C CA 1
ATOM 1609 C C . GLY C 1 28 ? -3.236 36.383 45.052 1.00 23.76 28 GLY C C 1
ATOM 1610 O O . GLY C 1 28 ? -3.226 36.203 46.274 1.00 22.82 28 GLY C O 1
ATOM 1611 N N . PHE C 1 29 ? -2.192 36.913 44.404 1.00 18.97 29 PHE C N 1
ATOM 1612 C CA . PHE C 1 29 ? -0.972 37.235 45.141 1.00 23.27 29 PHE C CA 1
ATOM 1613 C C . PHE C 1 29 ? -1.151 38.470 46.021 1.00 25.37 29 PHE C C 1
ATOM 1614 O O . PHE C 1 29 ? -0.633 38.512 47.143 1.00 26.47 29 PHE C O 1
ATOM 1622 N N . THR C 1 30 ? -1.893 39.479 45.548 1.00 24.50 30 THR C N 1
ATOM 1623 C CA . THR C 1 30 ? -2.171 40.637 46.393 1.00 27.49 30 THR C CA 1
ATOM 1624 C C . THR C 1 30 ? -2.939 40.233 47.642 1.00 21.16 30 THR C C 1
ATOM 1625 O O . THR C 1 30 ? -2.616 40.673 48.759 1.00 22.52 30 THR C O 1
ATOM 1629 N N . THR C 1 31 ? -3.951 39.380 47.477 1.00 17.25 31 THR C N 1
ATOM 1630 C CA . THR C 1 31 ? -4.727 38.945 48.629 1.00 21.64 31 THR C CA 1
ATOM 1631 C C . THR C 1 31 ? -3.895 38.070 49.570 1.00 25.51 31 THR C C 1
ATOM 1632 O O . THR C 1 31 ? -4.000 38.200 50.799 1.00 28.53 31 THR C O 1
ATOM 1636 N N . SER C 1 32 ? -3.047 37.188 49.019 1.00 23.01 32 SER C N 1
ATOM 1637 C CA . SER C 1 32 ? -2.148 36.405 49.866 1.00 19.11 32 SER C CA 1
ATOM 1638 C C . SER C 1 32 ? -1.211 37.307 50.660 1.00 24.36 32 SER C C 1
ATOM 1639 O O . SER C 1 32 ? -0.907 37.027 51.825 1.00 22.85 32 SER C O 1
ATOM 1642 N N . ASN C 1 33 ? -0.741 38.395 50.050 1.00 20.36 33 ASN C N 1
ATOM 1643 C CA . ASN C 1 33 ? 0.132 39.301 50.788 1.00 25.51 33 ASN C CA 1
ATOM 1644 C C . ASN C 1 33 ? -0.615 39.998 51.916 1.00 21.71 33 ASN C C 1
ATOM 1645 O O . ASN C 1 33 ? -0.079 40.149 53.022 1.00 24.18 33 ASN C O 1
ATOM 1650 N N . LEU C 1 34 ? -1.845 40.446 51.659 1.00 23.14 34 LEU C N 1
ATOM 1651 C CA . LEU C 1 34 ? -2.618 41.053 52.741 1.00 23.65 34 LEU C CA 1
ATOM 1652 C C . LEU C 1 34 ? -2.828 40.060 53.884 1.00 22.50 34 LEU C C 1
ATOM 1653 O O . LEU C 1 34 ? -2.709 40.418 55.068 1.00 23.00 34 LEU C O 1
ATOM 1658 N N . ALA C 1 35 ? -3.132 38.802 53.544 1.00 21.85 35 ALA C N 1
ATOM 1659 C CA . ALA C 1 35 ? -3.319 37.775 54.568 1.00 23.01 35 ALA C CA 1
ATOM 1660 C C . ALA C 1 35 ? -2.038 37.531 55.362 1.00 20.22 35 ALA C C 1
ATOM 1661 O O . ALA C 1 35 ? -2.089 37.341 56.579 1.00 18.98 35 ALA C O 1
ATOM 1663 N N . PHE C 1 36 ? -0.881 37.521 54.690 1.00 20.13 36 PHE C N 1
ATOM 1664 C CA . PHE C 1 36 ? 0.388 37.345 55.396 1.00 22.36 36 PHE C CA 1
ATOM 1665 C C . PHE C 1 36 ? 0.666 38.519 56.324 1.00 23.77 36 PHE C C 1
ATOM 1666 O O . PHE C 1 36 ? 1.198 38.334 57.426 1.00 21.70 36 PHE C O 1
ATOM 1674 N N . SER C 1 37 ? 0.333 39.735 55.883 1.00 22.75 37 SER C N 1
ATOM 1675 C CA . SER C 1 37 ? 0.441 40.900 56.755 1.00 24.33 37 SER C CA 1
ATOM 1676 C C . SER C 1 37 ? -0.362 40.692 58.031 1.00 26.46 37 SER C C 1
ATOM 1677 O O . SER C 1 37 ? 0.152 40.872 59.147 1.00 33.51 37 SER C O 1
ATOM 1680 N N . LYS C 1 38 ? -1.631 40.292 57.880 1.00 23.46 38 LYS C N 1
ATOM 1681 C CA . LYS C 1 38 ? -2.486 40.100 59.050 1.00 26.60 38 LYS C CA 1
ATOM 1682 C C . LYS C 1 38 ? -1.988 38.959 59.934 1.00 29.26 38 LYS C C 1
ATOM 1683 O O . LYS C 1 38 ? -2.023 39.062 61.167 1.00 21.18 38 LYS C O 1
ATOM 1689 N N . VAL C 1 39 ? -1.509 37.868 59.324 1.00 24.18 39 VAL C N 1
ATOM 1690 C CA . VAL C 1 39 ? -1.023 36.730 60.100 1.00 24.55 39 VAL C CA 1
ATOM 1691 C C . VAL C 1 39 ? 0.196 37.127 60.921 1.00 24.31 39 VAL C C 1
ATOM 1692 O O . VAL C 1 39 ? 0.290 36.815 62.113 1.00 24.29 39 VAL C O 1
ATOM 1696 N N . GLN C 1 40 ? 1.157 37.805 60.288 1.00 24.35 40 GLN C N 1
ATOM 1697 C CA . GLN C 1 40 ? 2.337 38.257 61.014 1.00 20.88 40 GLN C CA 1
ATOM 1698 C C . GLN C 1 40 ? 1.950 39.163 62.172 1.00 28.01 40 GLN C C 1
ATOM 1699 O O . GLN C 1 40 ? 2.407 38.971 63.307 1.00 27.19 40 GLN C O 1
ATOM 1705 N N . ASP C 1 41 ? 1.093 40.154 61.907 1.00 28.40 41 ASP C N 1
ATOM 1706 C CA . ASP C 1 41 ? 0.714 41.089 62.961 1.00 25.77 41 ASP C CA 1
ATOM 1707 C C . ASP C 1 41 ? 0.024 40.371 64.117 1.00 28.82 41 ASP C C 1
ATOM 1708 O O . ASP C 1 41 ? 0.303 40.657 65.287 1.00 26.01 41 ASP C O 1
ATOM 1713 N N . ALA C 1 42 ? -0.888 39.443 63.811 1.00 29.42 42 ALA C N 1
ATOM 1714 C CA . ALA C 1 42 ? -1.610 38.734 64.863 1.00 25.98 42 ALA C CA 1
ATOM 1715 C C . ALA C 1 42 ? -0.672 37.865 65.691 1.00 26.11 42 ALA C C 1
ATOM 1716 O O . ALA C 1 42 ? -0.734 37.871 66.931 1.00 20.34 42 ALA C O 1
ATOM 1718 N N . VAL C 1 43 ? 0.201 37.102 65.023 1.00 27.50 43 VAL C N 1
ATOM 1719 C CA . VAL C 1 43 ? 1.127 36.240 65.751 1.00 24.53 43 VAL C CA 1
ATOM 1720 C C . VAL C 1 43 ? 2.014 37.076 66.657 1.00 25.68 43 VAL C C 1
ATOM 1721 O O . VAL C 1 43 ? 2.257 36.714 67.812 1.00 26.25 43 VAL C O 1
ATOM 1725 N N . ASN C 1 44 ? 2.485 38.224 66.162 1.00 21.99 44 ASN C N 1
ATOM 1726 C CA . ASN C 1 44 ? 3.377 39.046 66.971 1.00 21.57 44 ASN C CA 1
ATOM 1727 C C . ASN C 1 44 ? 2.637 39.720 68.122 1.00 23.67 44 ASN C C 1
ATOM 1728 O O . ASN C 1 44 ? 3.187 39.855 69.222 1.00 19.98 44 ASN C O 1
ATOM 1733 N N . ALA C 1 45 ? 1.389 40.142 67.900 1.00 23.65 45 ALA C N 1
ATOM 1734 C CA . ALA C 1 45 ? 0.608 40.731 68.984 1.00 23.05 45 ALA C CA 1
ATOM 1735 C C . ALA C 1 45 ? 0.367 39.714 70.096 1.00 28.02 45 ALA C C 1
ATOM 1736 O O . ALA C 1 45 ? 0.521 40.019 71.290 1.00 23.36 45 ALA C O 1
ATOM 1738 N N . ASN C 1 46 ? -0.004 38.485 69.719 1.00 29.43 46 ASN C N 1
ATOM 1739 C CA . ASN C 1 46 ? -0.226 37.455 70.729 1.00 25.33 46 ASN C CA 1
ATOM 1740 C C . ASN C 1 46 ? 1.079 37.009 71.372 1.00 27.67 46 ASN C C 1
ATOM 1741 O O . ASN C 1 46 ? 1.084 36.592 72.541 1.00 26.18 46 ASN C O 1
ATOM 1746 N N . ALA C 1 47 ? 2.189 37.087 70.632 1.00 27.44 47 ALA C N 1
ATOM 1747 C CA . ALA C 1 47 ? 3.490 36.803 71.222 1.00 27.81 47 ALA C CA 1
ATOM 1748 C C . ALA C 1 47 ? 3.835 37.824 72.292 1.00 29.42 47 ALA C C 1
ATOM 1749 O O . ALA C 1 47 ? 4.324 37.470 73.376 1.00 29.02 47 ALA C O 1
ATOM 1751 N N . ASN C 1 48 ? 3.558 39.094 72.012 1.00 27.37 48 ASN C N 1
ATOM 1752 C CA . ASN C 1 48 ? 3.784 40.132 73.004 1.00 34.10 48 ASN C CA 1
ATOM 1753 C C . ASN C 1 48 ? 2.882 39.931 74.217 1.00 33.04 48 ASN C C 1
ATOM 1754 O O . ASN C 1 48 ? 3.322 40.100 75.359 1.00 26.52 48 ASN C O 1
ATOM 1759 N N . ALA C 1 49 ? 1.621 39.544 73.987 1.00 31.20 49 ALA C N 1
ATOM 1760 C CA . ALA C 1 49 ? 0.707 39.272 75.094 1.00 30.93 49 ALA C CA 1
ATOM 1761 C C . ALA C 1 49 ? 1.218 38.137 75.979 1.00 28.16 49 ALA C C 1
ATOM 1762 O O . ALA C 1 49 ? 1.196 38.238 77.212 1.00 27.66 49 ALA C O 1
ATOM 1764 N N . LEU C 1 50 ? 1.668 37.037 75.365 1.00 26.25 50 LEU C N 1
ATOM 1765 C CA . LEU C 1 50 ? 2.178 35.916 76.150 1.00 26.20 50 LEU C CA 1
ATOM 1766 C C . LEU C 1 50 ? 3.438 36.302 76.916 1.00 32.90 50 LEU C C 1
ATOM 1767 O O . LEU C 1 50 ? 3.602 35.930 78.088 1.00 31.12 50 LEU C O 1
ATOM 1772 N N . SER C 1 51 ? 4.336 37.062 76.282 1.00 28.94 51 SER C N 1
ATOM 1773 C CA . SER C 1 51 ? 5.542 37.488 76.983 1.00 29.93 51 SER C CA 1
ATOM 1774 C C . SER C 1 51 ? 5.196 38.387 78.160 1.00 31.20 51 SER C C 1
ATOM 1775 O O . SER C 1 51 ? 5.798 38.277 79.233 1.00 42.81 51 SER C O 1
ATOM 1778 N N . LYS C 1 52 ? 4.207 39.267 77.985 1.00 30.97 52 LYS C N 1
ATOM 1779 C CA . LYS C 1 52 ? 3.784 40.143 79.070 1.00 27.38 52 LYS C CA 1
ATOM 1780 C C . LYS C 1 52 ? 3.199 39.344 80.223 1.00 36.53 52 LYS C C 1
ATOM 1781 O O . LYS C 1 52 ? 3.504 39.607 81.393 1.00 38.82 52 LYS C O 1
ATOM 1787 N N . LEU C 1 53 ? 2.353 38.362 79.914 1.00 37.58 53 LEU C N 1
ATOM 1788 C CA . LEU C 1 53 ? 1.758 37.552 80.971 1.00 41.91 53 LEU C CA 1
ATOM 1789 C C . LEU C 1 53 ? 2.831 36.793 81.740 1.00 34.17 53 LEU C C 1
ATOM 1790 O O . LEU C 1 53 ? 2.833 36.777 82.974 1.00 41.29 53 LEU C O 1
ATOM 1795 N N . ALA C 1 54 ? 3.758 36.158 81.022 1.00 30.18 54 ALA C N 1
ATOM 1796 C CA . ALA C 1 54 ? 4.815 35.414 81.694 1.00 33.64 54 ALA C CA 1
ATOM 1797 C C . ALA C 1 54 ? 5.740 36.334 82.483 1.00 44.25 54 ALA C C 1
ATOM 1798 O O . ALA C 1 54 ? 6.267 35.928 83.525 1.00 51.39 54 ALA C O 1
ATOM 1800 N N . SER C 1 55 ? 5.959 37.563 82.008 1.00 39.69 55 SER C N 1
ATOM 1801 C CA . SER C 1 55 ? 6.789 38.505 82.753 1.00 43.32 55 SER C CA 1
ATOM 1802 C C . SER C 1 55 ? 6.116 38.944 84.048 1.00 45.08 55 SER C C 1
ATOM 1803 O O . SER C 1 55 ? 6.742 38.946 85.115 1.00 41.70 55 SER C O 1
ATOM 1806 N N . GLU C 1 56 ? 4.837 39.324 83.972 1.00 47.79 56 GLU C N 1
ATOM 1807 C CA . GLU C 1 56 ? 4.119 39.738 85.176 1.00 51.08 56 GLU C CA 1
ATOM 1808 C C . GLU C 1 56 ? 3.982 38.594 86.173 1.00 45.12 56 GLU C C 1
ATOM 1809 O O . GLU C 1 56 ? 4.072 38.811 87.386 1.00 52.83 56 GLU C O 1
ATOM 1815 N N . LEU C 1 57 ? 3.762 37.374 85.691 1.00 44.95 57 LEU C N 1
ATOM 1816 C CA . LEU C 1 57 ? 3.565 36.229 86.581 1.00 51.83 57 LEU C CA 1
ATOM 1817 C C . LEU C 1 57 ? 4.866 35.718 87.189 1.00 56.04 57 LEU C C 1
ATOM 1818 O O . LEU C 1 57 ? 5.048 34.511 87.368 1.00 68.07 57 LEU C O 1
ATOM 1823 N N . SER C 1 58 ? 5.775 36.628 87.524 1.00 48.33 58 SER C N 1
ATOM 1824 C CA . SER C 1 58 ? 7.084 36.296 88.069 1.00 50.57 58 SER C CA 1
ATOM 1825 C C . SER C 1 58 ? 7.736 37.578 88.564 1.00 60.92 58 SER C C 1
ATOM 1826 O O . SER C 1 58 ? 8.859 37.564 89.077 1.00 72.85 58 SER C O 1
ATOM 1829 N N . ASN C 1 59 ? 7.028 38.690 88.401 1.00 58.19 59 ASN C N 1
ATOM 1830 C CA . ASN C 1 59 ? 7.518 40.004 88.779 1.00 52.86 59 ASN C CA 1
ATOM 1831 C C . ASN C 1 59 ? 7.529 40.182 90.294 1.00 66.46 59 ASN C C 1
ATOM 1832 O O . ASN C 1 59 ? 8.541 39.937 90.951 1.00 58.92 59 ASN C O 1
ATOM 1837 N N . ILE C 1 80 ? 10.222 31.433 79.861 1.00 31.25 80 ILE C N 1
ATOM 1838 C CA . ILE C 1 80 ? 9.834 30.961 78.540 1.00 44.03 80 ILE C CA 1
ATOM 1839 C C . ILE C 1 80 ? 10.283 31.984 77.503 1.00 41.80 80 ILE C C 1
ATOM 1840 O O . ILE C 1 80 ? 10.235 33.188 77.746 1.00 40.68 80 ILE C O 1
ATOM 1845 N N . ASN C 1 81 ? 10.713 31.511 76.341 1.00 46.89 81 ASN C N 1
ATOM 1846 C CA . ASN C 1 81 ? 11.134 32.393 75.265 1.00 44.63 81 ASN C CA 1
ATOM 1847 C C . ASN C 1 81 ? 10.045 32.408 74.208 1.00 46.21 81 ASN C C 1
ATOM 1848 O O . ASN C 1 81 ? 9.518 31.355 73.831 1.00 41.84 81 ASN C O 1
ATOM 1853 N N . VAL C 1 82 ? 9.697 33.598 73.760 1.00 38.85 82 VAL C N 1
ATOM 1854 C CA . VAL C 1 82 ? 8.633 33.785 72.791 1.00 35.48 82 VAL C CA 1
ATOM 1855 C C . VAL C 1 82 ? 9.264 33.998 71.425 1.00 31.07 82 VAL C C 1
ATOM 1856 O O . VAL C 1 82 ? 10.390 34.496 71.313 1.00 39.07 82 VAL C O 1
ATOM 1860 N N . THR C 1 83 ? 8.546 33.617 70.372 1.00 28.88 83 THR C N 1
ATOM 1861 C CA . THR C 1 83 ? 9.041 33.745 69.010 1.00 29.80 83 THR C CA 1
ATOM 1862 C C . THR C 1 83 ? 8.243 34.796 68.249 1.00 29.99 83 THR C C 1
ATOM 1863 O O . THR C 1 83 ? 7.010 34.818 68.308 1.00 33.21 83 THR C O 1
ATOM 1867 N N . PHE C 1 84 ? 8.952 35.658 67.526 1.00 27.05 84 PHE C N 1
ATOM 1868 C CA . PHE C 1 84 ? 8.336 36.693 66.712 1.00 27.94 84 PHE C CA 1
ATOM 1869 C C . PHE C 1 84 ? 8.506 36.375 65.231 1.00 28.23 84 PHE C C 1
ATOM 1870 O O . PHE C 1 84 ? 9.468 35.717 64.822 1.00 27.94 84 PHE C O 1
ATOM 1878 N N . LEU C 1 85 ? 7.564 36.859 64.429 1.00 26.86 85 LEU C N 1
ATOM 1879 C CA . LEU C 1 85 ? 7.505 36.563 63.003 1.00 28.22 85 LEU C CA 1
ATOM 1880 C C . LEU C 1 85 ? 7.843 37.815 62.205 1.00 23.72 85 LEU C C 1
ATOM 1881 O O . LEU C 1 85 ? 7.310 38.895 62.480 1.00 27.78 85 LEU C O 1
ATOM 1886 N N . ASP C 1 86 ? 8.710 37.662 61.209 1.00 27.84 86 ASP C N 1
ATOM 1887 C CA . ASP C 1 86 ? 9.076 38.748 60.303 1.00 34.67 86 ASP C CA 1
ATOM 1888 C C . ASP C 1 86 ? 8.904 38.255 58.871 1.00 28.56 86 ASP C C 1
ATOM 1889 O O . ASP C 1 86 ? 9.688 37.428 58.396 1.00 32.06 86 ASP C O 1
ATOM 1894 N N . LEU C 1 87 ? 7.867 38.741 58.189 1.00 23.36 87 LEU C N 1
ATOM 1895 C CA . LEU C 1 87 ? 7.578 38.328 56.820 1.00 29.00 87 LEU C CA 1
ATOM 1896 C C . LEU C 1 87 ? 7.850 39.430 55.797 1.00 30.43 87 LEU C C 1
ATOM 1897 O O . LEU C 1 87 ? 7.414 39.314 54.650 1.00 35.09 87 LEU C O 1
ATOM 1902 N N . GLU C 1 88 ? 8.594 40.474 56.176 1.00 30.00 88 GLU C N 1
ATOM 1903 C CA . GLU C 1 88 ? 8.718 41.656 55.323 1.00 30.19 88 GLU C CA 1
ATOM 1904 C C . GLU C 1 88 ? 9.425 41.351 54.007 1.00 33.33 88 GLU C C 1
ATOM 1905 O O . GLU C 1 88 ? 8.998 41.823 52.945 1.00 36.27 88 GLU C O 1
ATOM 1911 N N . TYR C 1 89 ? 10.513 40.578 54.053 1.00 34.83 89 TYR C N 1
ATOM 1912 C CA . TYR C 1 89 ? 11.217 40.220 52.825 1.00 37.74 89 TYR C CA 1
ATOM 1913 C C . TYR C 1 89 ? 10.309 39.430 51.888 1.00 39.52 89 TYR C C 1
ATOM 1914 O O . TYR C 1 89 ? 10.276 39.681 50.672 1.00 39.67 89 TYR C O 1
ATOM 1923 N N . GLU C 1 90 ? 9.518 38.513 52.449 1.00 31.93 90 GLU C N 1
ATOM 1924 C CA . GLU C 1 90 ? 8.621 37.710 51.631 1.00 30.77 90 GLU C CA 1
ATOM 1925 C C . GLU C 1 90 ? 7.553 38.572 50.970 1.00 32.70 90 GLU C C 1
ATOM 1926 O O . GLU C 1 90 ? 7.245 38.390 49.786 1.00 37.38 90 GLU C O 1
ATOM 1932 N N . MET C 1 91 ? 6.983 39.517 51.717 1.00 29.95 91 MET C N 1
ATOM 1933 C CA . MET C 1 91 ? 5.953 40.389 51.160 1.00 35.78 91 MET C CA 1
ATOM 1934 C C . MET C 1 91 ? 6.518 41.316 50.090 1.00 37.49 91 MET C C 1
ATOM 1935 O O . MET C 1 91 ? 5.874 41.538 49.055 1.00 37.84 91 MET C O 1
ATOM 1940 N N . LYS C 1 92 ? 7.711 41.875 50.322 1.00 31.15 92 LYS C N 1
ATOM 1941 C CA . LYS C 1 92 ? 8.377 42.642 49.272 1.00 32.62 92 LYS C CA 1
ATOM 1942 C C . LYS C 1 92 ? 8.540 41.807 48.008 1.00 44.20 92 LYS C C 1
ATOM 1943 O O . LYS C 1 92 ? 8.345 42.305 46.886 1.00 34.61 92 LYS C O 1
ATOM 1949 N N . LYS C 1 93 ? 8.876 40.523 48.179 1.00 40.29 93 LYS C N 1
ATOM 1950 C CA . LYS C 1 93 ? 9.084 39.654 47.031 1.00 36.08 93 LYS C CA 1
ATOM 1951 C C . LYS C 1 93 ? 7.784 39.385 46.299 1.00 35.66 93 LYS C C 1
ATOM 1952 O O . LYS C 1 93 ? 7.747 39.367 45.061 1.00 37.80 93 LYS C O 1
ATOM 1958 N N . LEU C 1 94 ? 6.701 39.201 47.051 1.00 31.92 94 LEU C N 1
ATOM 1959 C CA . LEU C 1 94 ? 5.392 39.026 46.430 1.00 32.25 94 LEU C CA 1
ATOM 1960 C C . LEU C 1 94 ? 4.995 40.267 45.637 1.00 33.88 94 LEU C C 1
ATOM 1961 O O . LEU C 1 94 ? 4.418 40.163 44.549 1.00 31.03 94 LEU C O 1
ATOM 1966 N N . GLU C 1 95 ? 5.318 41.453 46.159 1.00 32.46 95 GLU C N 1
ATOM 1967 C CA . GLU C 1 95 ? 5.038 42.680 45.419 1.00 30.95 95 GLU C CA 1
ATOM 1968 C C . GLU C 1 95 ? 5.847 42.748 44.127 1.00 30.27 95 GLU C C 1
ATOM 1969 O O . GLU C 1 95 ? 5.348 43.220 43.095 1.00 32.40 95 GLU C O 1
ATOM 1975 N N . GLU C 1 96 ? 7.105 42.298 44.160 1.00 29.24 96 GLU C N 1
ATOM 1976 C CA . GLU C 1 96 ? 7.883 42.279 42.921 1.00 29.43 96 GLU C CA 1
ATOM 1977 C C . GLU C 1 96 ? 7.261 41.331 41.900 1.00 30.15 96 GLU C C 1
ATOM 1978 O O . GLU C 1 96 ? 7.181 41.648 40.701 1.00 28.16 96 GLU C O 1
ATOM 1984 N N . ALA C 1 97 ? 6.819 40.159 42.357 1.00 22.84 97 ALA C N 1
ATOM 1985 C CA . ALA C 1 97 ? 6.182 39.221 41.440 1.00 25.29 97 ALA C CA 1
ATOM 1986 C C . ALA C 1 97 ? 4.910 39.817 40.852 1.00 31.63 97 ALA C C 1
ATOM 1987 O O . ALA C 1 97 ? 4.633 39.661 39.654 1.00 37.28 97 ALA C O 1
ATOM 1989 N N . ILE C 1 98 ? 4.134 40.521 41.680 1.00 27.00 98 ILE C N 1
ATOM 1990 C CA . ILE C 1 98 ? 2.924 41.180 41.196 1.00 29.42 98 ILE C CA 1
ATOM 1991 C C . ILE C 1 98 ? 3.265 42.225 40.137 1.00 35.48 98 ILE C C 1
ATOM 1992 O O . ILE C 1 98 ? 2.590 42.324 39.102 1.00 34.09 98 ILE C O 1
ATOM 1997 N N . LYS C 1 99 ? 4.323 43.011 40.369 1.00 29.52 99 LYS C N 1
ATOM 1998 C CA . LYS C 1 99 ? 4.700 44.029 39.388 1.00 30.44 99 LYS C CA 1
ATOM 1999 C C . LYS C 1 99 ? 5.120 43.401 38.062 1.00 29.84 99 LYS C C 1
ATOM 2000 O O . LYS C 1 99 ? 4.744 43.891 36.987 1.00 24.73 99 LYS C O 1
ATOM 2006 N N . LYS C 1 100 ? 5.903 42.319 38.113 1.00 30.68 100 LYS C N 1
ATOM 2007 C CA . LYS C 1 100 ? 6.300 41.658 36.871 1.00 29.42 100 LYS C CA 1
ATOM 2008 C C . LYS C 1 100 ? 5.081 41.100 36.139 1.00 32.81 100 LYS C C 1
ATOM 2009 O O . LYS C 1 100 ? 4.980 41.197 34.907 1.00 26.63 100 LYS C O 1
ATOM 2015 N N . LEU C 1 101 ? 4.132 40.533 36.888 1.00 31.38 101 LEU C N 1
ATOM 2016 C CA . LEU C 1 101 ? 2.876 40.098 36.289 1.00 24.93 101 LEU C CA 1
ATOM 2017 C C . LEU C 1 101 ? 2.169 41.255 35.586 1.00 34.26 101 LEU C C 1
ATOM 2018 O O . LEU C 1 101 ? 1.630 41.084 34.486 1.00 41.17 101 LEU C O 1
ATOM 2023 N N . GLU C 1 102 ? 2.159 42.441 36.208 1.00 32.50 102 GLU C N 1
ATOM 2024 C CA . GLU C 1 102 ? 1.590 43.618 35.550 1.00 26.93 102 GLU C CA 1
ATOM 2025 C C . GLU C 1 102 ? 2.326 43.932 34.257 1.00 36.60 102 GLU C C 1
ATOM 2026 O O . GLU C 1 102 ? 1.716 44.346 33.263 1.00 34.89 102 GLU C O 1
ATOM 2032 N N . GLU C 1 103 ? 3.645 43.781 34.263 1.00 36.21 103 GLU C N 1
ATOM 2033 C CA . GLU C 1 103 ? 4.426 44.125 33.083 1.00 29.16 103 GLU C CA 1
ATOM 2034 C C . GLU C 1 103 ? 4.390 43.052 32.003 1.00 24.61 103 GLU C C 1
ATOM 2035 O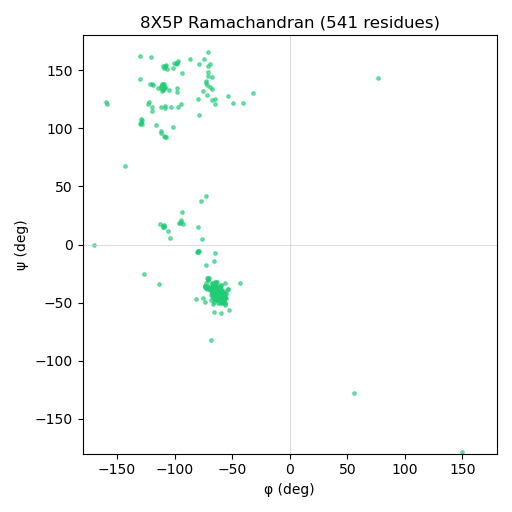 O . GLU C 1 103 ? 4.901 43.293 30.906 1.00 32.32 103 GLU C O 1
ATOM 2041 N N . SER C 1 104 ? 3.772 41.899 32.258 1.00 22.27 104 SER C N 1
ATOM 2042 C CA . SER C 1 104 ? 3.780 40.810 31.287 1.00 27.56 104 SER C CA 1
ATOM 2043 C C . SER C 1 104 ? 2.568 40.809 30.346 1.00 31.61 104 SER C C 1
ATOM 2044 O O . SER C 1 104 ? 2.304 39.792 29.695 1.00 29.19 104 SER C O 1
ATOM 2047 N N . TYR C 1 105 ? 1.850 41.923 30.229 1.00 33.57 105 TYR C N 1
ATOM 2048 C CA . TYR C 1 105 ? 0.681 41.972 29.359 1.00 22.95 105 TYR C CA 1
ATOM 2049 C C . TYR C 1 105 ? 1.086 41.950 27.891 1.00 31.89 105 TYR C C 1
ATOM 2050 O O . TYR C 1 105 ? 2.184 42.377 27.523 1.00 35.28 105 TYR C O 1
ATOM 2059 N N . ILE C 1 106 ? 0.183 41.450 27.048 1.00 23.07 106 ILE C N 1
ATOM 2060 C CA . ILE C 1 106 ? 0.466 41.201 25.639 1.00 26.46 106 ILE C CA 1
ATOM 2061 C C . ILE C 1 106 ? -0.343 42.178 24.800 1.00 24.78 106 ILE C C 1
ATOM 2062 O O . ILE C 1 106 ? -1.580 42.172 24.842 1.00 26.03 106 ILE C O 1
ATOM 2067 N N . ASP C 1 107 ? 0.353 43.012 24.037 1.00 21.35 107 ASP C N 1
ATOM 2068 C CA . ASP C 1 107 ? -0.264 43.891 23.050 1.00 25.81 107 ASP C CA 1
ATOM 2069 C C . ASP C 1 107 ? 0.143 43.414 21.658 1.00 20.42 107 ASP C C 1
ATOM 2070 O O . ASP C 1 107 ? 1.204 43.782 21.150 1.00 20.79 107 ASP C O 1
ATOM 2075 N N . LEU C 1 108 ? -0.714 42.613 21.032 1.00 19.76 108 LEU C N 1
ATOM 2076 C CA . LEU C 1 108 ? -0.424 42.131 19.688 1.00 20.01 108 LEU C CA 1
ATOM 2077 C C . LEU C 1 108 ? -0.530 43.258 18.669 1.00 21.17 108 LEU C C 1
ATOM 2078 O O . LEU C 1 108 ? -1.320 44.194 18.818 1.00 36.20 108 LEU C O 1
ATOM 2083 N N . LYS C 1 109 ? 0.281 43.161 17.623 1.00 24.14 109 LYS C N 1
ATOM 2084 C CA . LYS C 1 109 ? 0.172 44.077 16.496 1.00 31.05 109 LYS C CA 1
ATOM 2085 C C . LYS C 1 109 ? -0.780 43.523 15.443 1.00 27.84 109 LYS C C 1
ATOM 2086 O O . LYS C 1 109 ? -0.345 42.988 14.427 1.00 40.34 109 LYS C O 1
ATOM 2092 N N . GLY D 1 1 ? 21.671 26.878 -13.843 1.00 29.49 1 GLY D N 1
ATOM 2093 C CA . GLY D 1 1 ? 22.722 25.880 -13.925 1.00 19.98 1 GLY D CA 1
ATOM 2094 C C . GLY D 1 1 ? 22.804 25.068 -12.651 1.00 26.22 1 GLY D C 1
ATOM 2095 O O . GLY D 1 1 ? 22.029 25.288 -11.721 1.00 27.11 1 GLY D O 1
ATOM 2096 N N . ILE D 1 2 ? 23.746 24.126 -12.607 1.00 24.86 2 ILE D N 1
ATOM 2097 C CA . ILE D 1 2 ? 23.921 23.314 -11.407 1.00 26.36 2 ILE D CA 1
ATOM 2098 C C . ILE D 1 2 ? 24.409 24.171 -10.242 1.00 25.59 2 ILE D C 1
ATOM 2099 O O . ILE D 1 2 ? 23.934 24.030 -9.104 1.00 23.21 2 ILE D O 1
ATOM 2104 N N . THR D 1 3 ? 25.351 25.081 -10.505 1.00 22.07 3 THR D N 1
ATOM 2105 C CA . THR D 1 3 ? 25.934 25.863 -9.421 1.00 21.26 3 THR D CA 1
ATOM 2106 C C . THR D 1 3 ? 24.908 26.792 -8.796 1.00 18.15 3 THR D C 1
ATOM 2107 O O . THR D 1 3 ? 24.890 26.968 -7.574 1.00 17.35 3 THR D O 1
ATOM 2111 N N . GLN D 1 4 ? 24.017 27.361 -9.608 1.00 20.62 4 GLN D N 1
ATOM 2112 C CA . GLN D 1 4 ? 22.999 28.250 -9.055 1.00 23.72 4 GLN D CA 1
ATOM 2113 C C . GLN D 1 4 ? 22.035 27.494 -8.147 1.00 19.84 4 GLN D C 1
ATOM 2114 O O . GLN D 1 4 ? 21.676 27.983 -7.067 1.00 21.72 4 GLN D O 1
ATOM 2120 N N . GLN D 1 5 ? 21.622 26.290 -8.558 1.00 16.78 5 GLN D N 1
ATOM 2121 C CA . GLN D 1 5 ? 20.711 25.503 -7.732 1.00 20.77 5 GLN D CA 1
ATOM 2122 C C . GLN D 1 5 ? 21.389 25.030 -6.451 1.00 21.91 5 GLN D C 1
ATOM 2123 O O . GLN D 1 5 ? 20.758 24.994 -5.385 1.00 19.38 5 GLN D O 1
ATOM 2129 N N . VAL D 1 6 ? 22.673 24.668 -6.532 1.00 19.37 6 VAL D N 1
ATOM 2130 C CA . VAL D 1 6 ? 23.404 24.289 -5.326 1.00 21.30 6 VAL D CA 1
ATOM 2131 C C . VAL D 1 6 ? 23.527 25.480 -4.379 1.00 21.14 6 VAL D C 1
ATOM 2132 O O . VAL D 1 6 ? 23.406 25.334 -3.156 1.00 21.04 6 VAL D O 1
ATOM 2136 N N . LEU D 1 7 ? 23.760 26.677 -4.927 1.00 19.90 7 LEU D N 1
ATOM 2137 C CA . LEU D 1 7 ? 23.823 27.873 -4.092 1.00 18.02 7 LEU D CA 1
ATOM 2138 C C . LEU D 1 7 ? 22.497 28.128 -3.391 1.00 19.32 7 LEU D C 1
ATOM 2139 O O . LEU D 1 7 ? 22.469 28.440 -2.194 1.00 20.28 7 LEU D O 1
ATOM 2144 N N . ALA D 1 8 ? 21.383 27.990 -4.117 1.00 18.35 8 ALA D N 1
ATOM 2145 C CA . ALA D 1 8 ? 20.074 28.188 -3.494 1.00 21.77 8 ALA D CA 1
ATOM 2146 C C . ALA D 1 8 ? 19.816 27.167 -2.391 1.00 17.21 8 ALA D C 1
ATOM 2147 O O . ALA D 1 8 ? 19.329 27.519 -1.306 1.00 20.34 8 ALA D O 1
ATOM 2149 N N . GLU D 1 9 ? 20.127 25.895 -2.657 1.00 18.73 9 GLU D N 1
ATOM 2150 C CA . GLU D 1 9 ? 19.929 24.843 -1.661 1.00 22.08 9 GLU D CA 1
ATOM 2151 C C . GLU D 1 9 ? 20.780 25.089 -0.415 1.00 23.78 9 GLU D C 1
ATOM 2152 O O . GLU D 1 9 ? 20.294 24.968 0.720 1.00 22.05 9 GLU D O 1
ATOM 2158 N N . ASN D 1 10 ? 22.050 25.455 -0.610 1.00 22.54 10 ASN D N 1
ATOM 2159 C CA . ASN D 1 10 ? 22.934 25.735 0.515 1.00 20.35 10 ASN D CA 1
ATOM 2160 C C . ASN D 1 10 ? 22.460 26.954 1.299 1.00 23.05 10 ASN D C 1
ATOM 2161 O O . ASN D 1 10 ? 22.587 27.003 2.529 1.00 19.40 10 ASN D O 1
ATOM 2166 N N . GLN D 1 11 ? 21.914 27.951 0.598 1.00 19.51 11 GLN D N 1
ATOM 2167 C CA . GLN D 1 11 ? 21.399 29.144 1.256 1.00 18.04 11 GLN D CA 1
ATOM 2168 C C . GLN D 1 11 ? 20.201 28.813 2.138 1.00 20.80 11 GLN D C 1
ATOM 2169 O O . GLN D 1 11 ? 20.107 29.284 3.283 1.00 13.86 11 GLN D O 1
ATOM 2175 N N . LYS D 1 12 ? 19.279 27.992 1.626 1.00 13.55 12 LYS D N 1
ATOM 2176 C CA . LYS D 1 12 ? 18.152 27.570 2.453 1.00 19.55 12 LYS D CA 1
ATOM 2177 C C . LYS D 1 12 ? 18.630 26.792 3.674 1.00 20.58 12 LYS D C 1
ATOM 2178 O O . LYS D 1 12 ? 18.126 26.993 4.787 1.00 22.34 12 LYS D O 1
ATOM 2184 N N . LEU D 1 13 ? 19.618 25.912 3.487 1.00 16.29 13 LEU D N 1
ATOM 2185 C CA . LEU D 1 13 ? 20.162 25.169 4.618 1.00 14.91 13 LEU D CA 1
ATOM 2186 C C . LEU D 1 13 ? 20.766 26.107 5.659 1.00 21.48 13 LEU D C 1
ATOM 2187 O O . LEU D 1 13 ? 20.568 25.919 6.867 1.00 23.77 13 LEU D O 1
ATOM 2192 N N . ILE D 1 14 ? 21.510 27.120 5.206 1.00 20.47 14 ILE D N 1
ATOM 2193 C CA . ILE D 1 14 ? 22.118 28.079 6.126 1.00 17.07 14 ILE D CA 1
ATOM 2194 C C . ILE D 1 14 ? 21.048 28.807 6.926 1.00 19.33 14 ILE D C 1
ATOM 2195 O O . ILE D 1 14 ? 21.157 28.958 8.152 1.00 18.71 14 ILE D O 1
ATOM 2200 N N . ALA D 1 15 ? 20.000 29.284 6.247 1.00 18.42 15 ALA D N 1
ATOM 2201 C CA . ALA D 1 15 ? 18.932 29.993 6.948 1.00 16.82 15 ALA D CA 1
ATOM 2202 C C . ALA D 1 15 ? 18.271 29.098 7.988 1.00 21.53 15 ALA D C 1
ATOM 2203 O O . ALA D 1 15 ? 18.030 29.518 9.130 1.00 21.25 15 ALA D O 1
ATOM 2205 N N . ASN D 1 16 ? 17.965 27.855 7.605 1.00 19.32 16 ASN D N 1
ATOM 2206 C CA . ASN D 1 16 ? 17.333 26.926 8.537 1.00 23.86 16 ASN D CA 1
ATOM 2207 C C . ASN D 1 16 ? 18.202 26.696 9.769 1.00 23.02 16 ASN D C 1
ATOM 2208 O O . ASN D 1 16 ? 17.716 26.772 10.909 1.00 21.57 16 ASN D O 1
ATOM 2213 N N . LYS D 1 17 ? 19.492 26.405 9.557 1.00 19.40 17 LYS D N 1
ATOM 2214 C CA . LYS D 1 17 ? 20.391 26.143 10.680 1.00 22.05 17 LYS D CA 1
ATOM 2215 C C . LYS D 1 17 ? 20.522 27.360 11.585 1.00 19.18 17 LYS D C 1
ATOM 2216 O O . LYS D 1 17 ? 20.512 27.234 12.817 1.00 21.04 17 LYS D O 1
ATOM 2222 N N . PHE D 1 18 ? 20.640 28.550 10.994 1.00 21.58 18 PHE D N 1
ATOM 2223 C CA . PHE D 1 18 ? 20.772 29.754 11.804 1.00 19.96 18 PHE D CA 1
ATOM 2224 C C . PHE D 1 18 ? 19.526 29.990 12.641 1.00 20.77 18 PHE D C 1
ATOM 2225 O O . PHE D 1 18 ? 19.623 30.331 13.824 1.00 19.77 18 PHE D O 1
ATOM 2233 N N . ASN D 1 19 ? 18.343 29.777 12.059 1.00 20.63 19 ASN D N 1
ATOM 2234 C CA . ASN D 1 19 ? 17.111 29.995 12.814 1.00 22.89 19 ASN D CA 1
ATOM 2235 C C . ASN D 1 19 ? 16.967 28.983 13.950 1.00 23.63 19 ASN D C 1
ATOM 2236 O O . ASN D 1 19 ? 16.545 29.334 15.065 1.00 22.57 19 ASN D O 1
ATOM 2241 N N . GLN D 1 20 ? 17.326 27.725 13.691 1.00 19.23 20 GLN D N 1
ATOM 2242 C CA . GLN D 1 20 ? 17.322 26.723 14.749 1.00 21.05 20 GLN D CA 1
ATOM 2243 C C . GLN D 1 20 ? 18.281 27.105 15.879 1.00 22.20 20 GLN D C 1
ATOM 2244 O O . GLN D 1 20 ? 17.941 26.987 17.068 1.00 26.82 20 GLN D O 1
ATOM 2250 N N . ALA D 1 21 ? 19.475 27.591 15.527 1.00 20.90 21 ALA D N 1
ATOM 2251 C CA . ALA D 1 21 ? 20.432 28.024 16.545 1.00 22.54 21 ALA D CA 1
ATOM 2252 C C . ALA D 1 21 ? 19.917 29.230 17.332 1.00 24.08 21 ALA D C 1
ATOM 2253 O O . ALA D 1 21 ? 20.171 29.349 18.538 1.00 21.64 21 ALA D O 1
ATOM 2255 N N . LEU D 1 22 ? 19.220 30.149 16.657 1.00 18.49 22 LEU D N 1
ATOM 2256 C CA . LEU D 1 22 ? 18.602 31.277 17.345 1.00 18.52 22 LEU D CA 1
ATOM 2257 C C . LEU D 1 22 ? 17.629 30.793 18.406 1.00 17.12 22 LEU D C 1
ATOM 2258 O O . LEU D 1 22 ? 17.608 31.306 19.533 1.00 17.59 22 LEU D O 1
ATOM 2263 N N . GLY D 1 23 ? 16.789 29.820 18.048 1.00 14.78 23 GLY D N 1
ATOM 2264 C CA . GLY D 1 23 ? 15.904 29.231 19.042 1.00 14.11 23 GLY D CA 1
ATOM 2265 C C . GLY D 1 23 ? 16.664 28.660 20.227 1.00 20.62 23 GLY D C 1
ATOM 2266 O O . GLY D 1 23 ? 16.315 28.903 21.392 1.00 20.41 23 GLY D O 1
ATOM 2267 N N . ALA D 1 24 ? 17.736 27.911 19.940 1.00 24.01 24 ALA D N 1
ATOM 2268 C CA . ALA D 1 24 ? 18.528 27.313 21.015 1.00 21.00 24 ALA D CA 1
ATOM 2269 C C . ALA D 1 24 ? 19.091 28.379 21.950 1.00 23.37 24 ALA D C 1
ATOM 2270 O O . ALA D 1 24 ? 19.067 28.223 23.179 1.00 21.89 24 ALA D O 1
ATOM 2272 N N . MET D 1 25 ? 19.588 29.478 21.384 1.00 21.77 25 MET D N 1
ATOM 2273 C CA . MET D 1 25 ? 20.170 30.547 22.191 1.00 18.28 25 MET D CA 1
ATOM 2274 C C . MET D 1 25 ? 19.116 31.242 23.042 1.00 23.75 25 MET D C 1
ATOM 2275 O O . MET D 1 25 ? 19.373 31.572 24.209 1.00 23.35 25 MET D O 1
ATOM 2280 N N . GLN D 1 26 ? 17.939 31.511 22.463 1.00 22.10 26 GLN D N 1
ATOM 2281 C CA . GLN D 1 26 ? 16.853 32.090 23.252 1.00 24.04 26 GLN D CA 1
ATOM 2282 C C . GLN D 1 26 ? 16.517 31.202 24.442 1.00 22.40 26 GLN D C 1
ATOM 2283 O O . GLN D 1 26 ? 16.279 31.699 25.551 1.00 26.74 26 GLN D O 1
ATOM 2289 N N . THR D 1 27 ? 16.477 29.884 24.218 1.00 22.62 27 THR D N 1
ATOM 2290 C CA . THR D 1 27 ? 16.226 28.944 25.307 1.00 30.53 27 THR D CA 1
ATOM 2291 C C . THR D 1 27 ? 17.307 29.058 26.383 1.00 23.78 27 THR D C 1
ATOM 2292 O O . THR D 1 27 ? 17.012 29.174 27.580 1.00 24.10 27 THR D O 1
ATOM 2296 N N . GLY D 1 28 ? 18.575 29.019 25.963 1.00 22.74 28 GLY D N 1
ATOM 2297 C CA . GLY D 1 28 ? 19.669 29.078 26.921 1.00 20.06 28 GLY D CA 1
ATOM 2298 C C . GLY D 1 28 ? 19.617 30.329 27.774 1.00 24.59 28 GLY D C 1
ATOM 2299 O O . GLY D 1 28 ? 19.778 30.275 28.997 1.00 25.50 28 GLY D O 1
ATOM 2300 N N . PHE D 1 29 ? 19.366 31.474 27.142 1.00 23.22 29 PHE D N 1
ATOM 2301 C CA . PHE D 1 29 ? 19.366 32.720 27.896 1.00 23.59 29 PHE D CA 1
ATOM 2302 C C . PHE D 1 29 ? 18.119 32.853 28.767 1.00 22.34 29 PHE D C 1
ATOM 2303 O O . PHE D 1 29 ? 18.200 33.369 29.886 1.00 23.65 29 PHE D O 1
ATOM 2311 N N . THR D 1 30 ? 16.960 32.379 28.296 1.00 23.89 30 THR D N 1
ATOM 2312 C CA . THR D 1 30 ? 15.773 32.403 29.148 1.00 20.81 30 THR D CA 1
ATOM 2313 C C . THR D 1 30 ? 15.979 31.556 30.396 1.00 20.97 30 THR D C 1
ATOM 2314 O O . THR D 1 30 ? 15.640 31.975 31.515 1.00 28.61 30 THR D O 1
ATOM 2318 N N . THR D 1 31 ? 16.558 30.366 30.224 1.00 17.97 31 THR D N 1
ATOM 2319 C CA . THR D 1 31 ? 16.813 29.503 31.368 1.00 18.72 31 THR D CA 1
ATOM 2320 C C . THR D 1 31 ? 17.862 30.109 32.292 1.00 20.84 31 THR D C 1
ATOM 2321 O O . THR D 1 31 ? 17.720 30.047 33.518 1.00 22.13 31 THR D O 1
ATOM 2325 N N . SER D 1 32 ? 18.913 30.714 31.723 1.00 19.40 32 SER D N 1
ATOM 2326 C CA . SER D 1 32 ? 19.914 31.390 32.542 1.00 18.37 32 SER D CA 1
ATOM 2327 C C . SER D 1 32 ? 19.293 32.522 33.348 1.00 21.92 32 SER D C 1
ATOM 2328 O O . SER D 1 32 ? 19.648 32.733 34.515 1.00 22.71 32 SER D O 1
ATOM 2331 N N . ASN D 1 33 ? 18.351 33.252 32.750 1.00 18.21 33 ASN D N 1
ATOM 2332 C CA . ASN D 1 33 ? 17.707 34.333 33.484 1.00 22.87 33 ASN D CA 1
ATOM 2333 C C . ASN D 1 33 ? 16.883 33.792 34.641 1.00 19.30 33 ASN D C 1
ATOM 2334 O O . ASN D 1 33 ? 16.933 34.335 35.753 1.00 16.91 33 ASN D O 1
ATOM 2339 N N . LEU D 1 34 ? 16.127 32.720 34.402 1.00 19.55 34 LEU D N 1
ATOM 2340 C CA . LEU D 1 34 ? 15.365 32.114 35.492 1.00 22.34 34 LEU D CA 1
ATOM 2341 C C . LEU D 1 34 ? 16.290 31.634 36.609 1.00 25.48 34 LEU D C 1
ATOM 2342 O O . LEU D 1 34 ? 16.000 31.825 37.804 1.00 21.29 34 LEU D O 1
ATOM 2347 N N . ALA D 1 35 ? 17.413 31.015 36.237 1.00 20.93 35 ALA D N 1
ATOM 2348 C CA . ALA D 1 35 ? 18.365 30.542 37.235 1.00 19.21 35 ALA D CA 1
ATOM 2349 C C . ALA D 1 35 ? 18.935 31.701 38.045 1.00 15.93 35 ALA D C 1
ATOM 2350 O O . ALA D 1 35 ? 19.117 31.587 39.260 1.00 18.07 35 ALA D O 1
ATOM 2352 N N . PHE D 1 36 ? 19.225 32.823 37.387 1.00 20.78 36 PHE D N 1
ATOM 2353 C CA . PHE D 1 36 ? 19.732 33.993 38.099 1.00 20.79 36 PHE D CA 1
ATOM 2354 C C . PHE D 1 36 ? 18.680 34.565 39.046 1.00 25.34 36 PHE D C 1
ATOM 2355 O O . PHE D 1 36 ? 19.007 35.002 40.156 1.00 22.79 36 PHE D O 1
ATOM 2363 N N . SER D 1 37 ? 17.416 34.579 38.620 1.00 21.20 37 SER D N 1
ATOM 2364 C CA . SER D 1 37 ? 16.342 34.991 39.519 1.00 19.74 37 SER D CA 1
ATOM 2365 C C . SER D 1 37 ? 16.346 34.140 40.782 1.00 20.63 37 SER D C 1
ATOM 2366 O O . SER D 1 37 ? 16.428 34.661 41.903 1.00 26.04 37 SER D O 1
ATOM 2369 N N . LYS D 1 38 ? 16.348 32.818 40.609 1.00 24.64 38 LYS D N 1
ATOM 2370 C CA . LYS D 1 38 ? 16.318 31.924 41.763 1.00 24.75 38 LYS D CA 1
ATOM 2371 C C . LYS D 1 38 ? 17.572 32.073 42.626 1.00 25.35 38 LYS D C 1
ATOM 2372 O O . LYS D 1 38 ? 17.488 32.007 43.858 1.00 30.07 38 LYS D O 1
ATOM 2378 N N . VAL D 1 39 ? 18.744 32.259 42.002 1.00 20.04 39 VAL D N 1
ATOM 2379 C CA . VAL D 1 39 ? 19.993 32.385 42.758 1.00 21.06 39 VAL D CA 1
ATOM 2380 C C . VAL D 1 39 ? 20.010 33.664 43.586 1.00 25.71 39 VAL D C 1
ATOM 2381 O O . VAL D 1 39 ? 20.292 33.641 44.793 1.00 27.36 39 VAL D O 1
ATOM 2385 N N . GLN D 1 40 ? 19.717 34.803 42.952 1.00 26.31 40 GLN D N 1
ATOM 2386 C CA . GLN D 1 40 ? 19.641 36.062 43.676 1.00 24.51 40 GLN D CA 1
ATOM 2387 C C . GLN D 1 40 ? 18.691 35.902 44.832 1.00 29.64 40 GLN D C 1
ATOM 2388 O O . GLN D 1 40 ? 18.901 36.376 45.953 1.00 25.84 40 GLN D O 1
ATOM 2394 N N . ASP D 1 41 ? 17.630 35.154 44.574 1.00 29.92 41 ASP D N 1
ATOM 2395 C CA . ASP D 1 41 ? 16.487 35.130 45.444 1.00 26.20 41 ASP D CA 1
ATOM 2396 C C . ASP D 1 41 ? 16.793 34.288 46.717 1.00 32.19 41 ASP D C 1
ATOM 2397 O O . ASP D 1 41 ? 16.576 34.729 47.860 1.00 28.11 41 ASP D O 1
ATOM 2402 N N . ALA D 1 42 ? 17.396 33.091 46.541 1.00 26.73 42 ALA D N 1
ATOM 2403 C CA . ALA D 1 42 ? 17.837 32.288 47.676 1.00 24.74 42 ALA D CA 1
ATOM 2404 C C . ALA D 1 42 ? 18.949 33.001 48.435 1.00 25.26 42 ALA D C 1
ATOM 2405 O O . ALA D 1 42 ? 18.989 32.958 49.666 1.00 30.90 42 ALA D O 1
ATOM 2407 N N . VAL D 1 43 ? 19.911 33.592 47.711 1.00 23.89 43 VAL D N 1
ATOM 2408 C CA . VAL D 1 43 ? 21.018 34.282 48.374 1.00 26.10 43 VAL D CA 1
ATOM 2409 C C . VAL D 1 43 ? 20.498 35.415 49.247 1.00 26.39 43 VAL D C 1
ATOM 2410 O O . VAL D 1 43 ? 20.957 35.607 50.378 1.00 28.09 43 VAL D O 1
ATOM 2414 N N . ASN D 1 44 ? 19.526 36.176 48.754 1.00 25.86 44 ASN D N 1
ATOM 2415 C CA . ASN D 1 44 ? 19.032 37.285 49.558 1.00 25.20 44 ASN D CA 1
ATOM 2416 C C . ASN D 1 44 ? 18.245 36.778 50.750 1.00 24.70 44 ASN D C 1
ATOM 2417 O O . ASN D 1 44 ? 18.364 37.328 51.849 1.00 31.98 44 ASN D O 1
ATOM 2422 N N . ALA D 1 45 ? 17.479 35.700 50.579 1.00 27.45 45 ALA D N 1
ATOM 2423 C CA . ALA D 1 45 ? 16.766 35.159 51.733 1.00 28.61 45 ALA D CA 1
ATOM 2424 C C . ALA D 1 45 ? 17.732 34.662 52.811 1.00 22.45 45 ALA D C 1
ATOM 2425 O O . ALA D 1 45 ? 17.561 34.973 53.996 1.00 20.78 45 ALA D O 1
ATOM 2427 N N . ASN D 1 46 ? 18.772 33.919 52.420 1.00 26.86 46 ASN D N 1
ATOM 2428 C CA . ASN D 1 46 ? 19.691 33.372 53.416 1.00 24.18 46 ASN D CA 1
ATOM 2429 C C . ASN D 1 46 ? 20.604 34.433 54.027 1.00 29.95 46 ASN D C 1
ATOM 2430 O O . ASN D 1 46 ? 20.924 34.358 55.219 1.00 28.68 46 ASN D O 1
ATOM 2435 N N . ALA D 1 47 ? 20.999 35.454 53.255 1.00 28.16 47 ALA D N 1
ATOM 2436 C CA . ALA D 1 47 ? 21.757 36.568 53.822 1.00 29.80 47 ALA D CA 1
ATOM 2437 C C . ALA D 1 47 ? 20.911 37.370 54.803 1.00 31.99 47 ALA D C 1
ATOM 2438 O O . ALA D 1 47 ? 21.395 37.818 55.845 1.00 31.41 47 ALA D O 1
ATOM 2440 N N . ASN D 1 48 ? 19.646 37.586 54.459 1.00 30.63 48 ASN D N 1
ATOM 2441 C CA . ASN D 1 48 ? 18.743 38.348 55.307 1.00 30.22 48 ASN D CA 1
ATOM 2442 C C . ASN D 1 48 ? 18.472 37.597 56.614 1.00 36.51 48 ASN D C 1
ATOM 2443 O O . ASN D 1 48 ? 18.507 38.194 57.708 1.00 38.66 48 ASN D O 1
ATOM 2448 N N . ALA D 1 49 ? 18.298 36.274 56.516 1.00 35.89 49 ALA D N 1
ATOM 2449 C CA . ALA D 1 49 ? 18.209 35.411 57.690 1.00 26.83 49 ALA D CA 1
ATOM 2450 C C . ALA D 1 49 ? 19.481 35.495 58.524 1.00 31.99 49 ALA D C 1
ATOM 2451 O O . ALA D 1 49 ? 19.424 35.549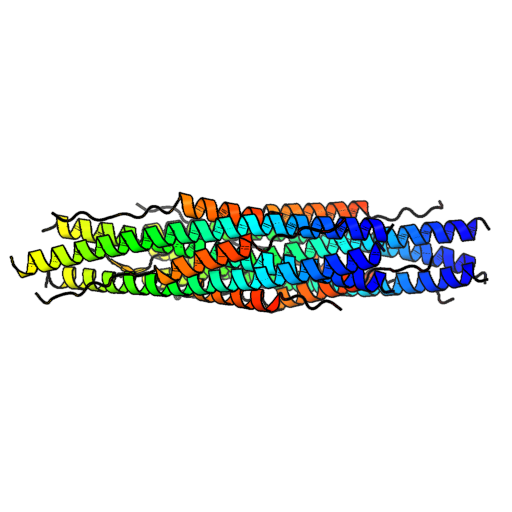 59.761 1.00 30.40 49 ALA D O 1
ATOM 2453 N N . LEU D 1 50 ? 20.640 35.480 57.857 1.00 26.72 50 LEU D N 1
ATOM 2454 C CA . LEU D 1 50 ? 21.918 35.584 58.556 1.00 28.19 50 LEU D CA 1
ATOM 2455 C C . LEU D 1 50 ? 22.029 36.907 59.298 1.00 31.75 50 LEU D C 1
ATOM 2456 O O . LEU D 1 50 ? 22.617 36.973 60.380 1.00 30.95 50 LEU D O 1
ATOM 2461 N N . SER D 1 51 ? 21.499 37.977 58.711 1.00 35.83 51 SER D N 1
ATOM 2462 C CA . SER D 1 51 ? 21.491 39.277 59.375 1.00 32.11 51 SER D CA 1
ATOM 2463 C C . SER D 1 51 ? 20.662 39.235 60.651 1.00 29.76 51 SER D C 1
ATOM 2464 O O . SER D 1 51 ? 21.093 39.726 61.702 1.00 35.12 51 SER D O 1
ATOM 2467 N N . LYS D 1 52 ? 19.455 38.668 60.573 1.00 32.11 52 LYS D N 1
ATOM 2468 C CA . LYS D 1 52 ? 18.638 38.535 61.782 1.00 31.89 52 LYS D CA 1
ATOM 2469 C C . LYS D 1 52 ? 19.368 37.728 62.851 1.00 35.65 52 LYS D C 1
ATOM 2470 O O . LYS D 1 52 ? 19.431 38.126 64.029 1.00 34.82 52 LYS D O 1
ATOM 2476 N N . LEU D 1 53 ? 19.938 36.588 62.453 1.00 34.77 53 LEU D N 1
ATOM 2477 C CA . LEU D 1 53 ? 20.645 35.748 63.412 1.00 34.16 53 LEU D CA 1
ATOM 2478 C C . LEU D 1 53 ? 21.812 36.497 64.038 1.00 37.07 53 LEU D C 1
ATOM 2479 O O . LEU D 1 53 ? 21.929 36.561 65.266 1.00 41.49 53 LEU D O 1
ATOM 2484 N N . ALA D 1 54 ? 22.634 37.147 63.208 1.00 30.31 54 ALA D N 1
ATOM 2485 C CA . ALA D 1 54 ? 23.802 37.857 63.710 1.00 31.17 54 ALA D CA 1
ATOM 2486 C C . ALA D 1 54 ? 23.405 38.994 64.630 1.00 35.70 54 ALA D C 1
ATOM 2487 O O . ALA D 1 54 ? 24.142 39.314 65.570 1.00 35.49 54 ALA D O 1
ATOM 2489 N N . SER D 1 55 ? 22.252 39.616 64.384 1.00 29.94 55 SER D N 1
ATOM 2490 C CA . SER D 1 55 ? 21.791 40.624 65.325 1.00 33.75 55 SER D CA 1
ATOM 2491 C C . SER D 1 55 ? 21.471 39.985 66.666 1.00 42.23 55 SER D C 1
ATOM 2492 O O . SER D 1 55 ? 21.901 40.481 67.714 1.00 39.21 55 SER D O 1
ATOM 2495 N N . GLU D 1 56 ? 20.760 38.853 66.650 1.00 42.54 56 GLU D N 1
ATOM 2496 C CA . GLU D 1 56 ? 20.432 38.195 67.915 1.00 43.71 56 GLU D CA 1
ATOM 2497 C C . GLU D 1 56 ? 21.682 37.755 68.670 1.00 46.69 56 GLU D C 1
ATOM 2498 O O . GLU D 1 56 ? 21.759 37.907 69.896 1.00 55.01 56 GLU D O 1
ATOM 2504 N N . LEU D 1 57 ? 22.677 37.222 67.963 1.00 44.23 57 LEU D N 1
ATOM 2505 C CA . LEU D 1 57 ? 23.871 36.720 68.636 1.00 43.86 57 LEU D CA 1
ATOM 2506 C C . LEU D 1 57 ? 24.673 37.801 69.343 1.00 48.10 57 LEU D C 1
ATOM 2507 O O . LEU D 1 57 ? 25.630 37.458 70.047 1.00 52.64 57 LEU D O 1
ATOM 2512 N N . SER D 1 58 ? 24.320 39.074 69.179 1.00 48.79 58 SER D N 1
ATOM 2513 C CA . SER D 1 58 ? 24.940 40.153 69.939 1.00 57.42 58 SER D CA 1
ATOM 2514 C C . SER D 1 58 ? 24.965 39.822 71.429 1.00 48.23 58 SER D C 1
ATOM 2515 O O . SER D 1 58 ? 25.033 40.711 72.273 1.00 70.16 58 SER D O 1
ATOM 2518 N N . SER D 1 76 ? 33.858 40.046 73.892 1.00 45.62 76 SER D N 1
ATOM 2519 C CA . SER D 1 76 ? 34.393 40.451 72.595 1.00 50.26 76 SER D CA 1
ATOM 2520 C C . SER D 1 76 ? 33.555 39.894 71.449 1.00 44.55 76 SER D C 1
ATOM 2521 O O . SER D 1 76 ? 33.262 38.700 71.409 1.00 58.74 76 SER D O 1
ATOM 2524 N N . LEU D 1 77 ? 33.177 40.760 70.515 1.00 38.33 77 LEU D N 1
ATOM 2525 C CA . LEU D 1 77 ? 32.445 40.351 69.325 1.00 48.27 77 LEU D CA 1
ATOM 2526 C C . LEU D 1 77 ? 33.123 40.922 68.093 1.00 39.37 77 LEU D C 1
ATOM 2527 O O . LEU D 1 77 ? 33.913 41.865 68.171 1.00 38.55 77 LEU D O 1
ATOM 2532 N N . ASP D 1 78 ? 32.802 40.342 66.946 1.00 42.00 78 ASP D N 1
ATOM 2533 C CA . ASP D 1 78 ? 33.270 40.855 65.671 1.00 40.80 78 ASP D CA 1
ATOM 2534 C C . ASP D 1 78 ? 32.086 41.355 64.858 1.00 37.37 78 ASP D C 1
ATOM 2535 O O . ASP D 1 78 ? 31.044 40.695 64.792 1.00 39.66 78 ASP D O 1
ATOM 2540 N N . GLN D 1 79 ? 32.247 42.536 64.263 1.00 30.68 79 GLN D N 1
ATOM 2541 C CA . GLN D 1 79 ? 31.195 43.125 63.447 1.00 27.53 79 GLN D CA 1
ATOM 2542 C C . GLN D 1 79 ? 30.951 42.255 62.222 1.00 30.90 79 GLN D C 1
ATOM 2543 O O . GLN D 1 79 ? 31.868 42.021 61.428 1.00 25.44 79 GLN D O 1
ATOM 2549 N N . ILE D 1 80 ? 29.722 41.767 62.075 1.00 33.62 80 ILE D N 1
ATOM 2550 C CA . ILE D 1 80 ? 29.341 40.897 60.969 1.00 26.49 80 ILE D CA 1
ATOM 2551 C C . ILE D 1 80 ? 28.234 41.598 60.190 1.00 30.06 80 ILE D C 1
ATOM 2552 O O . ILE D 1 80 ? 27.134 41.809 60.716 1.00 38.49 80 ILE D O 1
ATOM 2557 N N . ASN D 1 81 ? 28.516 41.953 58.938 1.00 27.30 81 ASN D N 1
ATOM 2558 C CA . ASN D 1 81 ? 27.540 42.559 58.039 1.00 30.31 81 ASN D CA 1
ATOM 2559 C C . ASN D 1 81 ? 27.329 41.683 56.810 1.00 34.53 81 ASN D C 1
ATOM 2560 O O . ASN D 1 81 ? 28.290 41.168 56.231 1.00 33.71 81 ASN D O 1
ATOM 2565 N N . VAL D 1 82 ? 26.078 41.549 56.389 1.00 29.11 82 VAL D N 1
ATOM 2566 C CA . VAL D 1 82 ? 25.726 40.680 55.279 1.00 30.93 82 VAL D CA 1
ATOM 2567 C C . VAL D 1 82 ? 25.628 41.504 54.002 1.00 31.36 82 VAL D C 1
ATOM 2568 O O . VAL D 1 82 ? 25.489 42.730 54.025 1.00 32.21 82 VAL D O 1
ATOM 2572 N N . THR D 1 83 ? 25.774 40.818 52.871 1.00 32.10 83 THR D N 1
ATOM 2573 C CA . THR D 1 83 ? 25.718 41.410 51.541 1.00 25.73 83 THR D CA 1
ATOM 2574 C C . THR D 1 83 ? 24.449 40.956 50.833 1.00 27.53 83 THR D C 1
ATOM 2575 O O . THR D 1 83 ? 24.056 39.791 50.935 1.00 29.47 83 THR D O 1
ATOM 2579 N N . PHE D 1 84 ? 23.793 41.883 50.143 1.00 26.59 84 PHE D N 1
ATOM 2580 C CA . PHE D 1 84 ? 22.602 41.591 49.361 1.00 22.11 84 PHE D CA 1
ATOM 2581 C C . PHE D 1 84 ? 22.922 41.667 47.873 1.00 27.95 84 PHE D C 1
ATOM 2582 O O . PHE D 1 84 ? 23.842 42.379 47.456 1.00 32.90 84 PHE D O 1
ATOM 2590 N N . LEU D 1 85 ? 22.157 40.923 47.076 1.00 24.99 85 LEU D N 1
ATOM 2591 C CA . LEU D 1 85 ? 22.375 40.806 45.638 1.00 21.70 85 LEU D CA 1
ATOM 2592 C C . LEU D 1 85 ? 21.262 41.518 44.881 1.00 24.94 85 LEU D C 1
ATOM 2593 O O . LEU D 1 85 ? 20.081 41.335 45.194 1.00 26.87 85 LEU D O 1
ATOM 2598 N N . ASP D 1 86 ? 21.638 42.316 43.880 1.00 23.52 86 ASP D N 1
ATOM 2599 C CA . ASP D 1 86 ? 20.676 42.973 42.992 1.00 33.99 86 ASP D CA 1
ATOM 2600 C C . ASP D 1 86 ? 21.085 42.679 41.552 1.00 29.86 86 ASP D C 1
ATOM 2601 O O . ASP D 1 86 ? 22.009 43.301 41.019 1.00 33.14 86 ASP D O 1
ATOM 2606 N N . LEU D 1 87 ? 20.364 41.761 40.909 1.00 32.09 87 LEU D N 1
ATOM 2607 C CA . LEU D 1 87 ? 20.669 41.344 39.548 1.00 28.11 87 LEU D CA 1
ATOM 2608 C C . LEU D 1 87 ? 19.632 41.833 38.547 1.00 26.26 87 LEU D C 1
ATOM 2609 O O . LEU D 1 87 ? 19.611 41.362 37.408 1.00 32.48 87 LEU D O 1
ATOM 2614 N N . GLU D 1 88 ? 18.793 42.793 38.937 1.00 24.65 88 GLU D N 1
ATOM 2615 C CA . GLU D 1 88 ? 17.661 43.164 38.095 1.00 32.70 88 GLU D CA 1
ATOM 2616 C C . GLU D 1 88 ? 18.114 43.756 36.764 1.00 28.72 88 GLU D C 1
ATOM 2617 O O . GLU D 1 88 ? 17.551 43.427 35.712 1.00 24.12 88 GLU D O 1
ATOM 2623 N N . TYR D 1 89 ? 19.118 44.639 36.788 1.00 19.22 89 TYR D N 1
ATOM 2624 C CA . TYR D 1 89 ? 19.621 45.197 35.537 1.00 24.28 89 TYR D CA 1
ATOM 2625 C C . TYR D 1 89 ? 20.201 44.110 34.645 1.00 27.29 89 TYR D C 1
ATOM 2626 O O . TYR D 1 89 ? 20.027 44.143 33.421 1.00 30.53 89 TYR D O 1
ATOM 2635 N N . GLU D 1 90 ? 20.900 43.140 35.236 1.00 25.74 90 GLU D N 1
ATOM 2636 C CA . GLU D 1 90 ? 21.469 42.067 34.430 1.00 21.90 90 GLU D CA 1
ATOM 2637 C C . GLU D 1 90 ? 20.380 41.230 33.781 1.00 26.25 90 GLU D C 1
ATOM 2638 O O . GLU D 1 90 ? 20.465 40.909 32.590 1.00 22.21 90 GLU D O 1
ATOM 2644 N N . MET D 1 91 ? 19.334 40.886 34.534 1.00 23.77 91 MET D N 1
ATOM 2645 C CA . MET D 1 91 ? 18.259 40.103 33.937 1.00 28.53 91 MET D CA 1
ATOM 2646 C C . MET D 1 91 ? 17.523 40.902 32.868 1.00 27.87 91 MET D C 1
ATOM 2647 O O . MET D 1 91 ? 17.110 40.334 31.849 1.00 25.70 91 MET D O 1
ATOM 2652 N N . LYS D 1 92 ? 17.386 42.218 33.063 1.00 27.85 92 LYS D N 1
ATOM 2653 C CA . LYS D 1 92 ? 16.792 43.066 32.033 1.00 26.63 92 LYS D CA 1
ATOM 2654 C C . LYS D 1 92 ? 17.642 43.073 30.767 1.00 24.93 92 LYS D C 1
ATOM 2655 O O . LYS D 1 92 ? 17.110 43.023 29.649 1.00 27.50 92 LYS D O 1
ATOM 2661 N N . LYS D 1 93 ? 18.969 43.132 30.923 1.00 21.48 93 LYS D N 1
ATOM 2662 C CA . LYS D 1 93 ? 19.851 43.073 29.761 1.00 23.50 93 LYS D CA 1
ATOM 2663 C C . LYS D 1 93 ? 19.751 41.723 29.064 1.00 23.01 93 LYS D C 1
ATOM 2664 O O . LYS D 1 93 ? 19.773 41.647 27.828 1.00 28.43 93 LYS D O 1
ATOM 2670 N N . LEU D 1 94 ? 19.633 40.646 29.842 1.00 20.09 94 LEU D N 1
ATOM 2671 C CA . LEU D 1 94 ? 19.453 39.324 29.253 1.00 25.51 94 LEU D CA 1
ATOM 2672 C C . LEU D 1 94 ? 18.160 39.262 28.452 1.00 24.43 94 LEU D C 1
ATOM 2673 O O . LEU D 1 94 ? 18.115 38.676 27.363 1.00 18.63 94 LEU D O 1
ATOM 2678 N N . GLU D 1 95 ? 17.100 39.875 28.980 1.00 23.71 95 GLU D N 1
ATOM 2679 C CA . GLU D 1 95 ? 15.825 39.902 28.275 1.00 24.12 95 GLU D CA 1
ATOM 2680 C C . GLU D 1 95 ? 15.931 40.701 26.979 1.00 23.50 95 GLU D C 1
ATOM 2681 O O . GLU D 1 95 ? 15.345 40.322 25.955 1.00 25.31 95 GLU D O 1
ATOM 2687 N N . GLU D 1 96 ? 16.699 41.794 26.999 1.00 18.15 96 GLU D N 1
ATOM 2688 C CA . GLU D 1 96 ? 16.920 42.568 25.779 1.00 17.97 96 GLU D CA 1
ATOM 2689 C C . GLU D 1 96 ? 17.691 41.760 24.736 1.00 24.81 96 GLU D C 1
ATOM 2690 O O . GLU D 1 96 ? 17.371 41.805 23.539 1.00 20.72 96 GLU D O 1
ATOM 2696 N N . ALA D 1 97 ? 18.717 41.019 25.169 1.00 19.66 97 ALA D N 1
ATOM 2697 C CA . ALA D 1 97 ? 19.460 40.180 24.229 1.00 18.95 97 ALA D CA 1
ATOM 2698 C C . ALA D 1 97 ? 18.565 39.100 23.632 1.00 22.58 97 ALA D C 1
ATOM 2699 O O . ALA D 1 97 ? 18.644 38.807 22.431 1.00 21.41 97 ALA D O 1
ATOM 2701 N N . ILE D 1 98 ? 17.704 38.499 24.455 1.00 18.63 98 ILE D N 1
ATOM 2702 C CA . ILE D 1 98 ? 16.755 37.516 23.941 1.00 19.13 98 ILE D CA 1
ATOM 2703 C C . ILE D 1 98 ? 15.827 38.157 22.915 1.00 18.78 98 ILE D C 1
ATOM 2704 O O . ILE D 1 98 ? 15.493 37.550 21.890 1.00 23.77 98 ILE D O 1
ATOM 2709 N N . LYS D 1 99 ? 15.400 39.395 23.169 1.00 14.51 99 LYS D N 1
ATOM 2710 C CA . LYS D 1 99 ? 14.543 40.088 22.212 1.00 21.16 99 LYS D CA 1
ATOM 2711 C C . LYS D 1 99 ? 15.260 40.313 20.885 1.00 23.02 99 LYS D C 1
ATOM 2712 O O . LYS D 1 99 ? 14.677 40.118 19.810 1.00 19.07 99 LYS D O 1
ATOM 2718 N N . LYS D 1 100 ? 16.531 40.723 20.942 1.00 19.35 100 LYS D N 1
ATOM 2719 C CA . LYS D 1 100 ? 17.303 40.927 19.718 1.00 15.57 100 LYS D CA 1
ATOM 2720 C C . LYS D 1 100 ? 17.462 39.617 18.947 1.00 18.23 100 LYS D C 1
ATOM 2721 O O . LYS D 1 100 ? 17.304 39.578 17.716 1.00 21.06 100 LYS D O 1
ATOM 2727 N N . LEU D 1 101 ? 17.758 38.528 19.661 1.00 18.10 101 LEU D N 1
ATOM 2728 C CA . LEU D 1 101 ? 17.808 37.213 19.029 1.00 18.75 101 LEU D CA 1
ATOM 2729 C C . LEU D 1 101 ? 16.487 36.879 18.342 1.00 20.49 101 LEU D C 1
ATOM 2730 O O . LEU D 1 101 ? 16.475 36.427 17.191 1.00 19.57 101 LEU D O 1
ATOM 2735 N N . GLU D 1 102 ? 15.363 37.146 19.013 1.00 14.95 102 GLU D N 1
ATOM 2736 C CA . GLU D 1 102 ? 14.061 36.920 18.394 1.00 20.88 102 GLU D CA 1
ATOM 2737 C C . GLU D 1 102 ? 13.908 37.741 17.121 1.00 23.98 102 GLU D C 1
ATOM 2738 O O . GLU D 1 102 ? 13.331 37.272 16.132 1.00 23.79 102 GLU D O 1
ATOM 2744 N N . GLU D 1 103 ? 14.410 38.975 17.132 1.00 23.84 103 GLU D N 1
ATOM 2745 C CA . GLU D 1 103 ? 14.271 39.853 15.977 1.00 25.31 103 GLU D CA 1
ATOM 2746 C C . GLU D 1 103 ? 15.275 39.563 14.868 1.00 18.66 103 GLU D C 1
ATOM 2747 O O . GLU D 1 103 ? 15.197 40.205 13.818 1.00 17.82 103 GLU D O 1
ATOM 2753 N N . SER D 1 104 ? 16.231 38.654 15.073 1.00 20.09 104 SER D N 1
ATOM 2754 C CA . SER D 1 104 ? 17.242 38.370 14.056 1.00 19.39 104 SER D CA 1
ATOM 2755 C C . SER D 1 104 ? 16.905 37.166 13.171 1.00 21.66 104 SER D C 1
ATOM 2756 O O . SER D 1 104 ? 17.802 36.620 12.520 1.00 21.57 104 SER D O 1
ATOM 2759 N N . TYR D 1 105 ? 15.645 36.743 13.119 1.00 20.93 105 TYR D N 1
ATOM 2760 C CA . TYR D 1 105 ? 15.301 35.592 12.295 1.00 18.93 105 TYR D CA 1
ATOM 2761 C C . TYR D 1 105 ? 15.393 35.944 10.814 1.00 23.54 105 TYR D C 1
ATOM 2762 O O . TYR D 1 105 ? 15.104 37.067 10.397 1.00 21.91 105 TYR D O 1
ATOM 2771 N N . ILE D 1 106 ? 15.816 34.967 10.019 1.00 25.03 106 ILE D N 1
ATOM 2772 C CA . ILE D 1 106 ? 16.098 35.161 8.603 1.00 21.00 106 ILE D CA 1
ATOM 2773 C C . ILE D 1 106 ? 14.860 34.787 7.805 1.00 25.67 106 ILE D C 1
ATOM 2774 O O . ILE D 1 106 ? 14.410 33.635 7.854 1.00 26.64 106 ILE D O 1
ATOM 2779 N N . ASP D 1 107 ? 14.332 35.749 7.045 1.00 23.08 107 ASP D N 1
ATOM 2780 C CA . ASP D 1 107 ? 13.239 35.524 6.097 1.00 31.36 107 ASP D CA 1
ATOM 2781 C C . ASP D 1 107 ? 13.824 35.598 4.688 1.00 22.89 107 ASP D C 1
ATOM 2782 O O . ASP D 1 107 ? 13.903 36.669 4.084 1.00 27.19 107 ASP D O 1
ATOM 2787 N N . LEU D 1 108 ? 14.211 34.443 4.158 1.00 24.91 108 LEU D N 1
ATOM 2788 C CA . LEU D 1 108 ? 14.773 34.388 2.816 1.00 21.44 108 LEU D CA 1
ATOM 2789 C C . LEU D 1 108 ? 13.691 34.594 1.768 1.00 20.07 108 LEU D C 1
ATOM 2790 O O . LEU D 1 108 ? 12.580 34.074 1.891 1.00 20.92 108 LEU D O 1
ATOM 2795 N N . LYS D 1 109 ? 14.015 35.368 0.735 1.00 17.59 109 LYS D N 1
ATOM 2796 C CA . LYS D 1 109 ? 13.174 35.394 -0.452 1.00 20.76 109 LYS D CA 1
ATOM 2797 C C . LYS D 1 109 ? 13.332 34.080 -1.206 1.00 21.13 109 LYS D C 1
ATOM 2798 O O . LYS D 1 109 ? 14.453 33.638 -1.477 1.00 16.91 109 LYS D O 1
ATOM 2804 N N . GLU D 1 110 ? 12.209 33.449 -1.528 1.00 27.31 110 GLU D N 1
ATOM 2805 C CA . GLU D 1 110 ? 12.225 32.135 -2.153 1.00 32.83 110 GLU D CA 1
ATOM 2806 C C . GLU D 1 110 ? 12.708 32.202 -3.595 1.00 28.65 110 GLU D C 1
ATOM 2807 O O . GLU D 1 110 ? 13.625 31.476 -3.982 1.00 33.58 110 GLU D O 1
ATOM 2813 N N . GLY E 1 1 ? 19.286 36.469 -14.686 1.00 33.89 1 GLY E N 1
ATOM 2814 C CA . GLY E 1 1 ? 19.908 37.385 -13.751 1.00 20.96 1 GLY E CA 1
ATOM 2815 C C . GLY E 1 1 ? 19.076 37.591 -12.502 1.00 24.13 1 GLY E C 1
ATOM 2816 O O . GLY E 1 1 ? 19.571 38.097 -11.495 1.00 26.86 1 GLY E O 1
ATOM 2817 N N . ILE E 1 2 ? 17.805 37.188 -12.566 1.00 21.59 2 ILE E N 1
ATOM 2818 C CA . ILE E 1 2 ? 16.924 37.318 -11.409 1.00 20.24 2 ILE E CA 1
ATOM 2819 C C . ILE E 1 2 ? 17.391 36.413 -10.271 1.00 26.47 2 ILE E C 1
ATOM 2820 O O . ILE E 1 2 ? 17.516 36.852 -9.121 1.00 29.98 2 ILE E O 1
ATOM 2825 N N . THR E 1 3 ? 17.650 35.136 -10.571 1.00 25.99 3 THR E N 1
ATOM 2826 C CA . THR E 1 3 ? 18.015 34.198 -9.514 1.00 18.41 3 THR E CA 1
ATOM 2827 C C . THR E 1 3 ? 19.349 34.570 -8.884 1.00 24.74 3 THR E C 1
ATOM 2828 O O . THR E 1 3 ? 19.511 34.482 -7.657 1.00 26.75 3 THR E O 1
ATOM 2832 N N . GLN E 1 4 ? 20.298 35.040 -9.697 1.00 24.34 4 GLN E N 1
ATOM 2833 C CA . GLN E 1 4 ? 21.594 35.441 -9.158 1.00 22.47 4 GLN E CA 1
ATOM 2834 C C . GLN E 1 4 ? 21.450 36.651 -8.242 1.00 19.12 4 GLN E C 1
ATOM 2835 O O . GLN E 1 4 ? 22.034 36.686 -7.150 1.00 22.61 4 GLN E O 1
ATOM 2841 N N . GLN E 1 5 ? 20.643 37.634 -8.654 1.00 18.99 5 GLN E N 1
ATOM 2842 C CA . GLN E 1 5 ? 20.438 38.823 -7.833 1.00 21.71 5 GLN E CA 1
ATOM 2843 C C . GLN E 1 5 ? 19.697 38.492 -6.541 1.00 21.52 5 GLN E C 1
ATOM 2844 O O . GLN E 1 5 ? 20.002 39.062 -5.485 1.00 19.02 5 GLN E O 1
ATOM 2850 N N . VAL E 1 6 ? 18.729 37.570 -6.600 1.00 21.24 6 VAL E N 1
ATOM 2851 C CA . VAL E 1 6 ? 18.050 37.137 -5.380 1.00 20.97 6 VAL E CA 1
ATOM 2852 C C . VAL E 1 6 ? 19.030 36.441 -4.442 1.00 21.22 6 VAL E C 1
ATOM 2853 O O . VAL E 1 6 ? 18.995 36.646 -3.223 1.00 18.57 6 VAL E O 1
ATOM 2857 N N . LEU E 1 7 ? 19.926 35.616 -4.993 1.00 19.26 7 LEU E N 1
ATOM 2858 C CA . LEU E 1 7 ? 20.936 34.975 -4.158 1.00 21.21 7 LEU E CA 1
ATOM 2859 C C . LEU E 1 7 ? 21.825 36.013 -3.489 1.00 23.14 7 LEU E C 1
ATOM 2860 O O . LEU E 1 7 ? 22.155 35.894 -2.302 1.00 26.64 7 LEU E O 1
ATOM 2865 N N . ALA E 1 8 ? 22.214 37.045 -4.238 1.00 20.34 8 ALA E N 1
ATOM 2866 C CA . ALA E 1 8 ? 23.045 38.105 -3.677 1.00 18.53 8 ALA E CA 1
ATOM 2867 C C . ALA E 1 8 ? 22.333 38.831 -2.540 1.00 19.82 8 ALA E C 1
ATOM 2868 O O . ALA E 1 8 ? 22.906 39.049 -1.457 1.00 21.02 8 ALA E O 1
ATOM 2870 N N . GLU E 1 9 ? 21.067 39.194 -2.771 1.00 20.37 9 GLU E N 1
ATOM 2871 C CA . GLU E 1 9 ? 20.278 39.889 -1.758 1.00 21.20 9 GLU E CA 1
ATOM 2872 C C . GLU E 1 9 ? 20.112 39.037 -0.503 1.00 20.18 9 GLU E C 1
ATOM 2873 O O . GLU E 1 9 ? 20.287 39.526 0.624 1.00 21.38 9 GLU E O 1
ATOM 2879 N N . ASN E 1 10 ? 19.797 37.753 -0.682 1.00 16.55 10 ASN E N 1
ATOM 2880 C CA . ASN E 1 10 ? 19.614 36.859 0.453 1.00 15.96 10 ASN E CA 1
ATOM 2881 C C . ASN E 1 10 ? 20.915 36.660 1.220 1.00 20.46 10 ASN E C 1
ATOM 2882 O O . ASN E 1 10 ? 20.903 36.543 2.451 1.00 23.32 10 ASN E O 1
ATOM 2887 N N . GLN E 1 11 ? 22.047 36.625 0.511 1.00 18.03 11 GLN E N 1
ATOM 2888 C CA . GLN E 1 11 ? 23.339 36.472 1.172 1.00 16.46 11 GLN E CA 1
ATOM 2889 C C . GLN E 1 11 ? 23.651 37.676 2.054 1.00 17.53 11 GLN E C 1
ATOM 2890 O O . GLN E 1 11 ? 24.118 37.528 3.194 1.00 11.56 11 GLN E O 1
ATOM 2896 N N . LYS E 1 12 ? 23.395 38.879 1.543 1.00 15.82 12 LYS E N 1
ATOM 2897 C CA . LYS E 1 12 ? 23.579 40.062 2.376 1.00 15.35 12 LYS E CA 1
ATOM 2898 C C . LYS E 1 12 ? 22.662 40.019 3.595 1.00 15.21 12 LYS E C 1
ATOM 2899 O O . LYS E 1 12 ? 23.073 40.374 4.709 1.00 17.97 12 LYS E O 1
ATOM 2905 N N . LEU E 1 13 ? 21.415 39.575 3.403 1.00 15.79 13 LEU E N 1
ATOM 2906 C CA . LEU E 1 13 ? 20.491 39.469 4.530 1.00 16.92 13 LEU E CA 1
ATOM 2907 C C . LEU E 1 13 ? 21.010 38.498 5.585 1.00 20.88 13 LEU E C 1
ATOM 2908 O O . LEU E 1 13 ? 20.944 38.782 6.788 1.00 24.55 13 LEU E O 1
ATOM 2913 N N . ILE E 1 14 ? 21.533 37.349 5.147 1.00 22.56 14 ILE E N 1
ATOM 2914 C CA . ILE E 1 14 ? 22.066 36.350 6.072 1.00 14.81 14 ILE E CA 1
ATOM 2915 C C . ILE E 1 14 ? 23.216 36.930 6.882 1.00 19.23 14 ILE E C 1
ATOM 2916 O O . ILE E 1 14 ? 23.280 36.766 8.109 1.00 19.21 14 ILE E O 1
ATOM 2921 N N . ALA E 1 15 ? 24.152 37.611 6.213 1.00 18.41 15 ALA E N 1
ATOM 2922 C CA . ALA E 1 15 ? 25.282 38.194 6.932 1.00 14.65 15 ALA E CA 1
ATOM 2923 C C . ALA E 1 15 ? 24.815 39.216 7.967 1.00 24.76 15 ALA E C 1
ATOM 2924 O O . ALA E 1 15 ? 25.284 39.216 9.114 1.00 18.44 15 ALA E O 1
ATOM 2926 N N . ASN E 1 16 ? 23.894 40.104 7.571 1.00 24.25 16 ASN E N 1
ATOM 2927 C CA . ASN E 1 16 ? 23.387 41.117 8.495 1.00 17.61 16 ASN E CA 1
ATOM 2928 C C . ASN E 1 16 ? 22.724 40.483 9.714 1.00 24.09 16 ASN E C 1
ATOM 2929 O O . ASN E 1 16 ? 22.983 40.885 10.861 1.00 19.09 16 ASN E O 1
ATOM 2934 N N . LYS E 1 17 ? 21.842 39.503 9.479 1.00 19.52 17 LYS E N 1
ATOM 2935 C CA . LYS E 1 17 ? 21.144 38.847 10.582 1.00 18.11 17 LYS E CA 1
ATOM 2936 C C . LYS E 1 17 ? 22.123 38.142 11.514 1.00 17.86 17 LYS E C 1
ATOM 2937 O O . LYS E 1 17 ? 22.003 38.232 12.746 1.00 18.61 17 LYS E O 1
ATOM 2943 N N . PHE E 1 18 ? 23.114 37.452 10.943 1.00 17.54 18 PHE E N 1
ATOM 2944 C CA . PHE E 1 18 ? 24.080 36.738 11.767 1.00 17.96 18 PHE E CA 1
ATOM 2945 C C . PHE E 1 18 ? 24.892 37.700 12.619 1.00 19.33 18 PHE E C 1
ATOM 2946 O O . PHE E 1 18 ? 25.122 37.442 13.805 1.00 15.64 18 PHE E O 1
ATOM 2954 N N . ASN E 1 19 ? 25.305 38.831 12.043 1.00 18.74 19 ASN E N 1
ATOM 2955 C CA . ASN E 1 19 ? 26.111 39.783 12.802 1.00 19.91 19 ASN E CA 1
ATOM 2956 C C . ASN E 1 19 ? 25.304 40.426 13.928 1.00 19.07 19 ASN E C 1
ATOM 2957 O O . ASN E 1 19 ? 25.814 40.618 15.044 1.00 16.77 19 ASN E O 1
ATOM 2962 N N . GLN E 1 20 ? 24.036 40.749 13.662 1.00 16.86 20 GLN E N 1
ATOM 2963 C CA . GLN E 1 20 ? 23.176 41.252 14.728 1.00 17.73 20 GLN E CA 1
ATOM 2964 C C . GLN E 1 20 ? 23.040 40.226 15.856 1.00 19.51 20 GLN E C 1
ATOM 2965 O O . GLN E 1 20 ? 23.133 40.571 17.046 1.00 24.48 20 GLN E O 1
ATOM 2971 N N . ALA E 1 21 ? 22.857 38.951 15.500 1.00 20.70 21 ALA E N 1
ATOM 2972 C CA . ALA E 1 21 ? 22.760 37.909 16.519 1.00 18.74 21 ALA E CA 1
ATOM 2973 C C . ALA E 1 21 ? 24.068 37.746 17.296 1.00 21.02 21 ALA E C 1
ATOM 2974 O O . ALA E 1 21 ? 24.049 37.447 18.493 1.00 21.57 21 ALA E O 1
ATOM 2976 N N . LEU E 1 22 ? 25.212 37.893 16.621 1.00 21.62 22 LEU E N 1
ATOM 2977 C CA . LEU E 1 22 ? 26.503 37.858 17.308 1.00 17.39 22 LEU E CA 1
ATOM 2978 C C . LEU E 1 22 ? 26.592 38.949 18.361 1.00 18.62 22 LEU E C 1
ATOM 2979 O O . LEU E 1 22 ? 27.071 38.721 19.481 1.00 18.76 22 LEU E O 1
ATOM 2984 N N . GLY E 1 23 ? 26.179 40.167 18.003 1.00 19.77 23 GLY E N 1
ATOM 2985 C CA . GLY E 1 23 ? 26.133 41.228 18.993 1.00 14.71 23 GLY E CA 1
ATOM 2986 C C . GLY E 1 23 ? 25.280 40.848 20.192 1.00 19.42 23 GLY E C 1
ATOM 2987 O O . GLY E 1 23 ? 25.676 41.031 21.347 1.00 21.09 23 GLY E O 1
ATOM 2988 N N . ALA E 1 24 ? 24.092 40.292 19.914 1.00 21.70 24 ALA E N 1
ATOM 2989 C CA . ALA E 1 24 ? 23.207 39.886 21.007 1.00 18.13 24 ALA E CA 1
ATOM 2990 C C . ALA E 1 24 ? 23.858 38.825 21.891 1.00 21.51 24 ALA E C 1
ATOM 2991 O O . ALA E 1 24 ? 23.728 38.865 23.123 1.00 21.51 24 ALA E O 1
ATOM 2993 N N . MET E 1 25 ? 24.560 37.865 21.283 1.00 20.49 25 MET E N 1
ATOM 2994 C CA . MET E 1 25 ? 25.189 36.801 22.061 1.00 19.40 25 MET E CA 1
ATOM 2995 C C . MET E 1 25 ? 26.293 37.353 22.954 1.00 25.36 25 MET E C 1
ATOM 2996 O O . MET E 1 25 ? 26.401 36.967 24.129 1.00 22.97 25 MET E O 1
ATOM 3001 N N . GLN E 1 26 ? 27.135 38.243 22.405 1.00 17.87 26 GLN E N 1
ATOM 3002 C CA . GLN E 1 26 ? 28.182 38.869 23.212 1.00 19.78 26 GLN E CA 1
ATOM 3003 C C . GLN E 1 26 ? 27.593 39.644 24.385 1.00 21.44 26 GLN E C 1
ATOM 3004 O O . GLN E 1 26 ? 28.096 39.552 25.510 1.00 26.76 26 GLN E O 1
ATOM 3010 N N . THR E 1 27 ? 26.533 40.421 24.145 1.00 20.07 27 THR E N 1
ATOM 3011 C CA . THR E 1 27 ? 25.896 41.136 25.250 1.00 22.15 27 THR E CA 1
ATOM 3012 C C . THR E 1 27 ? 25.370 40.166 26.306 1.00 22.56 27 THR E C 1
ATOM 3013 O O . THR E 1 27 ? 25.569 40.374 27.512 1.00 26.45 27 THR E O 1
ATOM 3017 N N . GLY E 1 28 ? 24.679 39.109 25.870 1.00 18.82 28 GLY E N 1
ATOM 3018 C CA . GLY E 1 28 ? 24.139 38.145 26.818 1.00 16.99 28 GLY E CA 1
ATOM 3019 C C . GLY E 1 28 ? 25.212 37.513 27.686 1.00 22.78 28 GLY E C 1
ATOM 3020 O O . GLY E 1 28 ? 25.052 37.379 28.905 1.00 18.95 28 GLY E O 1
ATOM 3021 N N . PHE E 1 29 ? 26.328 37.111 27.069 1.00 25.14 29 PHE E N 1
ATOM 3022 C CA . PHE E 1 29 ? 27.378 36.445 27.837 1.00 19.00 29 PHE E CA 1
ATOM 3023 C C . PHE E 1 29 ? 28.130 37.433 28.727 1.00 19.09 29 PHE E C 1
ATOM 3024 O O . PHE E 1 29 ? 28.514 37.085 29.848 1.00 18.29 29 PHE E O 1
ATOM 3032 N N . THR E 1 30 ? 28.337 38.672 28.262 1.00 21.12 30 THR E N 1
ATOM 3033 C CA . THR E 1 30 ? 28.942 39.693 29.119 1.00 23.02 30 THR E CA 1
ATOM 3034 C C . THR E 1 30 ? 28.091 39.946 30.356 1.00 21.86 30 THR E C 1
ATOM 3035 O O . THR E 1 30 ? 28.610 40.067 31.477 1.00 21.89 30 THR E O 1
ATOM 3039 N N . THR E 1 31 ? 26.774 40.027 30.167 1.00 20.76 31 THR E N 1
ATOM 3040 C CA . THR E 1 31 ? 25.878 40.245 31.292 1.00 16.53 31 THR E CA 1
ATOM 3041 C C . THR E 1 31 ? 25.859 39.043 32.229 1.00 15.85 31 THR E C 1
ATOM 3042 O O . THR E 1 31 ? 25.857 39.210 33.455 1.00 19.45 31 THR E O 1
ATOM 3046 N N . SER E 1 32 ? 25.861 37.823 31.677 1.00 17.65 32 SER E N 1
ATOM 3047 C CA . SER E 1 32 ? 25.954 36.633 32.521 1.00 18.09 32 SER E CA 1
ATOM 3048 C C . SER E 1 32 ? 27.245 36.634 33.329 1.00 19.35 32 SER E C 1
ATOM 3049 O O . SER E 1 32 ? 27.258 36.227 34.496 1.00 19.72 32 SER E O 1
ATOM 3052 N N . ASN E 1 33 ? 28.340 37.102 32.725 1.00 12.91 33 ASN E N 1
ATOM 3053 C CA . ASN E 1 33 ? 29.606 37.159 33.440 1.00 20.09 33 ASN E CA 1
ATOM 3054 C C . ASN E 1 33 ? 29.543 38.141 34.602 1.00 23.70 33 ASN E C 1
ATOM 3055 O O . ASN E 1 33 ? 29.994 37.829 35.713 1.00 21.67 33 ASN E O 1
ATOM 3060 N N . LEU E 1 34 ? 28.978 39.325 34.366 1.00 18.87 34 LEU E N 1
ATOM 3061 C CA . LEU E 1 34 ? 28.829 40.291 35.452 1.00 16.37 34 LEU E CA 1
ATOM 3062 C C . LEU E 1 34 ? 27.965 39.726 36.572 1.00 21.25 34 LEU E C 1
ATOM 3063 O O . LEU E 1 34 ? 28.281 39.887 37.763 1.00 21.49 34 LEU E O 1
ATOM 3068 N N . ALA E 1 35 ? 26.871 39.054 36.207 1.00 20.65 35 ALA E N 1
ATOM 3069 C CA . ALA E 1 35 ? 26.004 38.457 37.217 1.00 22.01 35 ALA E CA 1
ATOM 3070 C C . ALA E 1 35 ? 26.742 37.391 38.018 1.00 15.42 35 ALA E C 1
ATOM 3071 O O . ALA E 1 35 ? 26.581 37.298 39.238 1.00 18.98 35 ALA E O 1
ATOM 3073 N N . PHE E 1 36 ? 27.562 36.581 37.351 1.00 18.83 36 PHE E N 1
ATOM 3074 C CA . PHE E 1 36 ? 28.330 35.563 38.060 1.00 21.91 36 PHE E CA 1
ATOM 3075 C C . PHE E 1 36 ? 29.344 36.200 39.009 1.00 24.09 36 PHE E C 1
ATOM 3076 O O . PHE E 1 36 ? 29.538 35.722 40.134 1.00 19.53 36 PHE E O 1
ATOM 3084 N N . SER E 1 37 ? 29.989 37.287 38.573 1.00 19.81 37 SER E N 1
ATOM 3085 C CA . SER E 1 37 ? 30.896 38.022 39.451 1.00 24.11 37 SER E CA 1
ATOM 3086 C C . SER E 1 37 ? 30.186 38.471 40.721 1.00 23.30 37 SER E C 1
ATOM 3087 O O . SER E 1 37 ? 30.672 38.247 41.840 1.00 24.76 37 SER E O 1
ATOM 3090 N N . LYS E 1 38 ? 29.022 39.106 40.561 1.00 26.12 38 LYS E N 1
ATOM 3091 C CA . LYS E 1 38 ? 28.282 39.594 41.722 1.00 21.95 38 LYS E CA 1
ATOM 3092 C C . LYS E 1 38 ? 27.804 38.445 42.608 1.00 24.18 38 LYS E C 1
ATOM 3093 O O . LYS E 1 38 ? 27.829 38.554 43.843 1.00 26.41 38 LYS E O 1
ATOM 3099 N N . VAL E 1 39 ? 27.381 37.329 42.001 1.00 23.40 39 VAL E N 1
ATOM 3100 C CA . VAL E 1 39 ? 26.919 36.182 42.785 1.00 27.98 39 VAL E CA 1
ATOM 3101 C C . VAL E 1 39 ? 28.061 35.623 43.624 1.00 26.95 39 VAL E C 1
ATOM 3102 O O . VAL E 1 39 ? 27.899 35.329 44.815 1.00 25.15 39 VAL E O 1
ATOM 3106 N N . GLN E 1 40 ? 29.230 35.450 43.002 1.00 24.12 40 GLN E N 1
ATOM 3107 C CA . GLN E 1 40 ? 30.400 34.977 43.733 1.00 22.27 40 GLN E CA 1
ATOM 3108 C C . GLN E 1 40 ? 30.727 35.907 44.893 1.00 25.42 40 GLN E C 1
ATOM 3109 O O . GLN E 1 40 ? 30.960 35.453 46.021 1.00 21.71 40 GLN E O 1
ATOM 3115 N N . ASP E 1 41 ? 30.738 37.218 44.637 1.00 24.76 41 ASP E N 1
ATOM 3116 C CA . ASP E 1 41 ? 31.093 38.160 45.693 1.00 28.74 41 ASP E CA 1
ATOM 3117 C C . ASP E 1 41 ? 30.119 38.067 46.865 1.00 30.33 41 ASP E C 1
ATOM 3118 O O . ASP E 1 41 ? 30.536 38.006 48.033 1.00 28.79 41 ASP E O 1
ATOM 3123 N N . ALA E 1 42 ? 28.813 38.036 46.572 1.00 19.97 42 ALA E N 1
ATOM 3124 C CA . ALA E 1 42 ? 27.820 37.990 47.644 1.00 24.59 42 ALA E CA 1
ATOM 3125 C C . ALA E 1 42 ? 27.914 36.689 48.434 1.00 24.14 42 ALA E C 1
ATOM 3126 O O . ALA E 1 42 ? 27.917 36.700 49.676 1.00 22.87 42 ALA E O 1
ATOM 3128 N N . VAL E 1 43 ? 28.002 35.557 47.732 1.00 22.38 43 VAL E N 1
ATOM 3129 C CA . VAL E 1 43 ? 28.075 34.269 48.415 1.00 25.77 43 VAL E CA 1
ATOM 3130 C C . VAL E 1 43 ? 29.315 34.193 49.295 1.00 23.52 43 VAL E C 1
ATOM 3131 O O . VAL E 1 43 ? 29.251 33.714 50.430 1.00 23.72 43 VAL E O 1
ATOM 3135 N N . ASN E 1 44 ? 30.457 34.678 48.802 1.00 20.43 44 ASN E N 1
ATOM 3136 C CA . ASN E 1 44 ? 31.680 34.566 49.589 1.00 23.47 44 ASN E CA 1
ATOM 3137 C C . ASN E 1 44 ? 31.671 35.508 50.789 1.00 29.84 44 ASN E C 1
ATOM 3138 O O . ASN E 1 44 ? 32.136 35.136 51.877 1.00 32.11 44 ASN E O 1
ATOM 3143 N N . ALA E 1 45 ? 31.133 36.720 50.629 1.00 29.82 45 ALA E N 1
ATOM 3144 C CA . ALA E 1 45 ? 31.042 37.630 51.768 1.00 23.66 45 ALA E CA 1
ATOM 3145 C C . ALA E 1 45 ? 30.142 37.050 52.855 1.00 24.43 45 ALA E C 1
ATOM 3146 O O . ALA E 1 45 ? 30.483 37.075 54.047 1.00 21.57 45 ALA E O 1
ATOM 3148 N N . ASN E 1 46 ? 28.990 36.500 52.457 1.00 21.51 46 ASN E N 1
ATOM 3149 C CA . ASN E 1 46 ? 28.093 35.915 53.447 1.00 23.94 46 ASN E CA 1
ATOM 3150 C C . ASN E 1 46 ? 28.653 34.617 54.028 1.00 25.67 46 ASN E C 1
ATOM 3151 O O . ASN E 1 46 ? 28.359 34.289 55.183 1.00 26.67 46 ASN E O 1
ATOM 3156 N N . ALA E 1 47 ? 29.466 33.878 53.262 1.00 19.21 47 ALA E N 1
ATOM 3157 C CA . ALA E 1 47 ? 30.165 32.721 53.816 1.00 25.28 47 ALA E CA 1
ATOM 3158 C C . ALA E 1 47 ? 31.164 33.141 54.886 1.00 30.98 47 ALA E C 1
ATOM 3159 O O . ALA E 1 47 ? 31.285 32.480 55.924 1.00 27.62 47 ALA E O 1
ATOM 3161 N N . ASN E 1 48 ? 31.897 34.232 54.649 1.00 28.46 48 ASN E N 1
ATOM 3162 C CA . ASN E 1 48 ? 32.821 34.718 55.668 1.00 26.23 48 ASN E CA 1
ATOM 3163 C C . ASN E 1 48 ? 32.067 35.170 56.912 1.00 31.74 48 ASN E C 1
ATOM 3164 O O . ASN E 1 48 ? 32.481 34.881 58.046 1.00 26.57 48 ASN E O 1
ATOM 3169 N N . ALA E 1 49 ? 30.934 35.853 56.713 1.00 25.70 49 ALA E N 1
ATOM 3170 C CA . ALA E 1 49 ? 30.106 36.269 57.840 1.00 19.63 49 ALA E CA 1
ATOM 3171 C C . ALA E 1 49 ? 29.615 35.068 58.643 1.00 25.49 49 ALA E C 1
ATOM 3172 O O . ALA E 1 49 ? 29.706 35.048 59.882 1.00 23.03 49 ALA E O 1
ATOM 3174 N N . LEU E 1 50 ? 29.100 34.049 57.947 1.00 21.95 50 LEU E N 1
ATOM 3175 C CA . LEU E 1 50 ? 28.585 32.863 58.624 1.00 27.39 50 LEU E CA 1
ATOM 3176 C C . LEU E 1 50 ? 29.696 32.095 59.337 1.00 22.75 50 LEU E C 1
ATOM 3177 O O . LEU E 1 50 ? 29.486 31.563 60.430 1.00 23.46 50 LEU E O 1
ATOM 3182 N N . SER E 1 51 ? 30.881 32.017 58.731 1.00 25.05 51 SER E N 1
ATOM 3183 C CA . SER E 1 51 ? 32.005 31.342 59.373 1.00 23.75 51 SER E CA 1
ATOM 3184 C C . SER E 1 51 ? 32.406 32.047 60.659 1.00 29.73 51 SER E C 1
ATOM 3185 O O . SER E 1 51 ? 32.615 31.404 61.695 1.00 35.56 51 SER E O 1
ATOM 3188 N N . LYS E 1 52 ? 32.530 33.375 60.606 1.00 29.88 52 LYS E N 1
ATOM 3189 C CA . LYS E 1 52 ? 32.875 34.119 61.811 1.00 26.18 52 LYS E CA 1
ATOM 3190 C C . LYS E 1 52 ? 31.819 33.930 62.891 1.00 30.47 52 LYS E C 1
ATOM 3191 O O . LYS E 1 52 ? 32.146 33.752 64.070 1.00 30.73 52 LYS E O 1
ATOM 3197 N N . LEU E 1 53 ? 30.546 33.950 62.497 1.00 31.63 53 LEU E N 1
ATOM 3198 C CA . LEU E 1 53 ? 29.453 33.790 63.451 1.00 24.69 53 LEU E CA 1
ATOM 3199 C C . LEU E 1 53 ? 29.470 32.410 64.096 1.00 30.65 53 LEU E C 1
ATOM 3200 O O . LEU E 1 53 ? 29.282 32.274 65.315 1.00 38.96 53 LEU E O 1
ATOM 3205 N N . ALA E 1 54 ? 29.654 31.368 63.283 1.00 29.01 54 ALA E N 1
ATOM 3206 C CA . ALA E 1 54 ? 29.691 30.011 63.805 1.00 33.43 54 ALA E CA 1
ATOM 3207 C C . ALA E 1 54 ? 30.891 29.808 64.711 1.00 32.98 54 ALA E C 1
ATOM 3208 O O . ALA E 1 54 ? 30.795 29.094 65.712 1.00 32.65 54 ALA E O 1
ATOM 3210 N N . SER E 1 55 ? 32.014 30.458 64.396 1.00 34.83 55 SER E N 1
ATOM 3211 C CA . SER E 1 55 ? 33.176 30.386 65.271 1.00 34.82 55 SER E CA 1
ATOM 3212 C C . SER E 1 55 ? 32.907 31.081 66.599 1.00 41.93 55 SER E C 1
ATOM 3213 O O . SER E 1 55 ? 33.258 30.555 67.662 1.00 48.89 55 SER E O 1
ATOM 3216 N N . GLU E 1 56 ? 32.282 32.259 66.557 1.00 35.90 56 GLU E N 1
ATOM 3217 C CA . GLU E 1 56 ? 31.972 32.977 67.787 1.00 40.89 56 GLU E CA 1
ATOM 3218 C C . GLU E 1 56 ? 31.073 32.148 68.691 1.00 50.21 56 GLU E C 1
ATOM 3219 O O . GLU E 1 56 ? 31.439 31.825 69.827 1.00 54.67 56 GLU E O 1
ATOM 3225 N N . LEU E 1 57 ? 29.890 31.776 68.197 1.00 43.07 57 LEU E N 1
ATOM 3226 C CA . LEU E 1 57 ? 28.952 31.073 69.069 1.00 45.30 57 LEU E CA 1
ATOM 3227 C C . LEU E 1 57 ? 29.375 29.637 69.349 1.00 47.53 57 LEU E C 1
ATOM 3228 O O . LEU E 1 57 ? 28.868 29.031 70.299 1.00 47.80 57 LEU E O 1
ATOM 3233 N N . SER E 1 58 ? 30.278 29.073 68.544 1.00 46.42 58 SER E N 1
ATOM 3234 C CA . SER E 1 58 ? 30.846 27.774 68.880 1.00 49.68 58 SER E CA 1
ATOM 3235 C C . SER E 1 58 ? 31.835 27.909 70.028 1.00 57.51 58 SER E C 1
ATOM 3236 O O . SER E 1 58 ? 31.765 27.168 71.015 1.00 68.68 58 SER E O 1
ATOM 3239 N N . ASN E 1 59 ? 32.753 28.864 69.922 1.00 57.91 59 ASN E N 1
ATOM 3240 C CA . ASN E 1 59 ? 33.655 29.200 71.014 1.00 59.25 59 ASN E CA 1
ATOM 3241 C C . ASN E 1 59 ? 32.971 30.025 72.103 1.00 62.17 59 ASN E C 1
ATOM 3242 O O . ASN E 1 59 ? 33.640 30.446 73.054 1.00 66.83 59 ASN E O 1
ATOM 3247 N N . THR E 1 60 ? 31.661 30.248 71.983 1.00 54.95 60 THR E N 1
ATOM 3248 C CA . THR E 1 60 ? 30.871 30.990 72.963 1.00 52.42 60 THR E CA 1
ATOM 3249 C C . THR E 1 60 ? 31.446 32.381 73.204 1.00 51.80 60 THR E C 1
ATOM 3250 O O . THR E 1 60 ? 31.140 33.326 72.477 1.00 50.14 60 THR E O 1
ATOM 3254 N N . SER E 1 76 ? 26.714 20.423 73.934 1.00 33.80 76 SER E N 1
ATOM 3255 C CA . SER E 1 76 ? 26.888 19.629 72.722 1.00 49.52 76 SER E CA 1
ATOM 3256 C C . SER E 1 76 ? 26.641 20.463 71.460 1.00 51.00 76 SER E C 1
ATOM 3257 O O . SER E 1 76 ? 25.560 21.021 71.270 1.00 61.89 76 SER E O 1
ATOM 3260 N N . LEU E 1 77 ? 27.647 20.536 70.596 1.00 35.76 77 LEU E N 1
ATOM 3261 C CA . LEU E 1 77 ? 27.615 21.385 69.417 1.00 45.32 77 LEU E CA 1
ATOM 3262 C C . LEU E 1 77 ? 27.780 20.540 68.159 1.00 41.96 77 LEU E C 1
ATOM 3263 O O . LEU E 1 77 ? 28.243 19.398 68.209 1.00 39.38 77 LEU E O 1
ATOM 3268 N N . ASP E 1 78 ? 27.383 21.111 67.024 1.00 45.47 78 ASP E N 1
ATOM 3269 C CA . ASP E 1 78 ? 27.542 20.482 65.720 1.00 41.59 78 ASP E CA 1
ATOM 3270 C C . ASP E 1 78 ? 28.571 21.248 64.898 1.00 40.19 78 ASP E C 1
ATOM 3271 O O . ASP E 1 78 ? 28.567 22.483 64.875 1.00 40.25 78 ASP E O 1
ATOM 3276 N N . GLN E 1 79 ? 29.454 20.505 64.234 1.00 30.19 79 GLN E N 1
ATOM 3277 C CA . GLN E 1 79 ? 30.524 21.100 63.443 1.00 26.40 79 GLN E CA 1
ATOM 3278 C C . GLN E 1 79 ? 29.952 21.825 62.230 1.00 29.72 79 GLN E C 1
ATOM 3279 O O . GLN E 1 79 ? 29.238 21.225 61.421 1.00 24.22 79 GLN E O 1
ATOM 3285 N N . ILE E 1 80 ? 30.280 23.108 62.094 1.00 32.98 80 ILE E N 1
ATOM 3286 C CA . ILE E 1 80 ? 29.777 23.942 61.011 1.00 25.30 80 ILE E CA 1
ATOM 3287 C C . ILE E 1 80 ? 30.965 24.436 60.199 1.00 27.86 80 ILE E C 1
ATOM 3288 O O . ILE E 1 80 ? 31.847 25.125 60.728 1.00 29.89 80 ILE E O 1
ATOM 3293 N N . ASN E 1 81 ? 31.003 24.062 58.927 1.00 24.31 81 ASN E N 1
ATOM 3294 C CA . ASN E 1 81 ? 32.011 24.527 57.989 1.00 29.13 81 ASN E CA 1
ATOM 3295 C C . ASN E 1 81 ? 31.329 25.218 56.820 1.00 33.30 81 ASN E C 1
ATOM 3296 O O . ASN E 1 81 ? 30.300 24.747 56.328 1.00 36.96 81 ASN E O 1
ATOM 3301 N N . VAL E 1 82 ? 31.898 26.331 56.382 1.00 29.36 82 VAL E N 1
ATOM 3302 C CA . VAL E 1 82 ? 31.323 27.122 55.312 1.00 26.92 82 VAL E CA 1
ATOM 3303 C C . VAL E 1 82 ? 32.020 26.762 54.007 1.00 28.47 82 VAL E C 1
ATOM 3304 O O . VAL E 1 82 ? 33.142 26.250 53.987 1.00 33.75 82 VAL E O 1
ATOM 3308 N N . THR E 1 83 ? 31.323 26.999 52.897 1.00 24.30 83 THR E N 1
ATOM 3309 C CA . THR E 1 83 ? 31.830 26.733 51.559 1.00 26.07 83 THR E CA 1
ATOM 3310 C C . THR E 1 83 ? 32.070 28.051 50.831 1.00 28.85 83 THR E C 1
ATOM 3311 O O . THR E 1 83 ? 31.262 28.979 50.933 1.00 27.86 83 THR E O 1
ATOM 3315 N N . PHE E 1 84 ? 33.199 28.142 50.129 1.00 26.21 84 PHE E N 1
ATOM 3316 C CA . PHE E 1 84 ? 33.561 29.312 49.342 1.00 23.02 84 PHE E CA 1
ATOM 3317 C C . PHE E 1 84 ? 33.495 29.004 47.848 1.00 33.29 84 PHE E C 1
ATOM 3318 O O . PHE E 1 84 ? 33.672 27.857 47.426 1.00 38.88 84 PHE E O 1
ATOM 3326 N N . LEU E 1 85 ? 33.260 30.047 47.048 1.00 31.35 85 LEU E N 1
ATOM 3327 C CA . LEU E 1 85 ? 33.053 29.927 45.608 1.00 19.17 85 LEU E CA 1
ATOM 3328 C C . LEU E 1 85 ? 34.235 30.503 44.839 1.00 20.99 85 LEU E C 1
ATOM 3329 O O . LEU E 1 85 ? 34.711 31.598 45.150 1.00 28.93 85 LEU E O 1
ATOM 3334 N N . ASP E 1 86 ? 34.701 29.775 43.829 1.00 25.07 86 ASP E N 1
ATOM 3335 C CA . ASP E 1 86 ? 35.734 30.280 42.926 1.00 31.41 86 ASP E CA 1
ATOM 3336 C C . ASP E 1 86 ? 35.240 30.059 41.498 1.00 29.76 86 ASP E C 1
ATOM 3337 O O . ASP E 1 86 ? 35.281 28.936 40.985 1.00 32.83 86 ASP E O 1
ATOM 3342 N N . LEU E 1 87 ? 34.792 31.137 40.854 1.00 28.38 87 LEU E N 1
ATOM 3343 C CA . LEU E 1 87 ? 34.278 31.079 39.493 1.00 26.77 87 LEU E CA 1
ATOM 3344 C C . LEU E 1 87 ? 35.212 31.766 38.505 1.00 25.07 87 LEU E C 1
ATOM 3345 O O . LEU E 1 87 ? 34.810 32.050 37.372 1.00 29.84 87 LEU E O 1
ATOM 3350 N N . GLU E 1 88 ? 36.454 32.037 38.912 1.00 25.71 88 GLU E N 1
ATOM 3351 C CA . GLU E 1 88 ? 37.343 32.833 38.073 1.00 32.05 88 GLU E CA 1
ATOM 3352 C C . GLU E 1 88 ? 37.676 32.116 36.771 1.00 24.45 88 GLU E C 1
ATOM 3353 O O . GLU E 1 88 ? 37.722 32.747 35.710 1.00 25.82 88 GLU E O 1
ATOM 3359 N N . TYR E 1 89 ? 37.949 30.810 36.832 1.00 23.08 89 TYR E N 1
ATOM 3360 C CA . TYR E 1 89 ? 38.222 30.067 35.607 1.00 24.10 89 TYR E CA 1
ATOM 3361 C C . TYR E 1 89 ? 37.009 30.058 34.689 1.00 26.47 89 TYR E C 1
ATOM 3362 O O . TYR E 1 89 ? 37.142 30.216 33.468 1.00 28.49 89 TYR E O 1
ATOM 3371 N N . GLU E 1 90 ? 35.815 29.889 35.260 1.00 27.17 90 GLU E N 1
ATOM 3372 C CA . GLU E 1 90 ? 34.608 29.895 34.443 1.00 21.50 90 GLU E CA 1
ATOM 3373 C C . GLU E 1 90 ? 34.386 31.258 33.808 1.00 23.58 90 GLU E C 1
ATOM 3374 O O . GLU E 1 90 ? 34.059 31.351 32.620 1.00 24.58 90 GLU E O 1
ATOM 3380 N N . MET E 1 91 ? 34.587 32.327 34.576 1.00 20.05 91 MET E N 1
ATOM 3381 C CA . MET E 1 91 ? 34.402 33.663 34.026 1.00 27.90 91 MET E CA 1
ATOM 3382 C C . MET E 1 91 ? 35.445 33.966 32.950 1.00 26.20 91 MET E C 1
ATOM 3383 O O . MET E 1 91 ? 35.136 34.635 31.953 1.00 23.03 91 MET E O 1
ATOM 3388 N N . LYS E 1 92 ? 36.665 33.441 33.111 1.00 20.30 92 LYS E N 1
ATOM 3389 C CA . LYS E 1 92 ? 37.683 33.581 32.072 1.00 21.84 92 LYS E CA 1
ATOM 3390 C C . LYS E 1 92 ? 37.284 32.828 30.806 1.00 20.42 92 LYS E C 1
ATOM 3391 O O . LYS E 1 92 ? 37.493 33.321 29.689 1.00 24.37 92 LYS E O 1
ATOM 3397 N N . LYS E 1 93 ? 36.697 31.637 30.960 1.00 19.11 93 LYS E N 1
ATOM 3398 C CA . LYS E 1 93 ? 36.210 30.902 29.795 1.00 21.87 93 LYS E CA 1
ATOM 3399 C C . LYS E 1 93 ? 35.088 31.662 29.101 1.00 21.28 93 LYS E C 1
ATOM 3400 O O . LYS E 1 93 ? 35.006 31.679 27.865 1.00 26.17 93 LYS E O 1
ATOM 3406 N N . LEU E 1 94 ? 34.215 32.299 29.884 1.00 18.85 94 LEU E N 1
ATOM 3407 C CA . LEU E 1 94 ? 33.155 33.115 29.301 1.00 19.05 94 LEU E CA 1
ATOM 3408 C C . LEU E 1 94 ? 33.737 34.279 28.505 1.00 23.43 94 LEU E C 1
ATOM 3409 O O . LEU E 1 94 ? 33.246 34.609 27.416 1.00 20.66 94 LEU E O 1
ATOM 3414 N N . GLU E 1 95 ? 34.790 34.909 29.030 1.00 21.46 95 GLU E N 1
ATOM 3415 C CA . GLU E 1 95 ? 35.454 35.978 28.287 1.00 23.90 95 GLU E CA 1
ATOM 3416 C C . GLU E 1 95 ? 36.065 35.453 26.991 1.00 22.45 95 GLU E C 1
ATOM 3417 O O . GLU E 1 95 ? 36.019 36.127 25.955 1.00 27.54 95 GLU E O 1
ATOM 3423 N N . GLU E 1 96 ? 36.631 34.247 27.023 1.00 15.04 96 GLU E N 1
ATOM 3424 C CA . GLU E 1 96 ? 37.178 33.670 25.797 1.00 21.53 96 GLU E CA 1
ATOM 3425 C C . GLU E 1 96 ? 36.082 33.408 24.763 1.00 22.55 96 GLU E C 1
ATOM 3426 O O . GLU E 1 96 ? 36.278 33.643 23.564 1.00 18.96 96 GLU E O 1
ATOM 3432 N N . ALA E 1 97 ? 34.928 32.901 25.203 1.00 19.95 97 ALA E N 1
ATOM 3433 C CA . ALA E 1 97 ? 33.820 32.686 24.274 1.00 18.08 97 ALA E CA 1
ATOM 3434 C C . ALA E 1 97 ? 33.328 34.006 23.690 1.00 22.22 97 ALA E C 1
ATOM 3435 O O . ALA E 1 97 ? 33.001 34.085 22.497 1.00 22.12 97 ALA E O 1
ATOM 3437 N N . ILE E 1 98 ? 33.257 35.051 24.520 1.00 21.24 98 ILE E N 1
ATOM 3438 C CA . ILE E 1 98 ? 32.871 36.369 24.022 1.00 20.64 98 ILE E CA 1
ATOM 3439 C C . ILE E 1 98 ? 33.868 36.861 22.978 1.00 20.64 98 ILE E C 1
ATOM 3440 O O . ILE E 1 98 ? 33.484 37.426 21.946 1.00 23.76 98 ILE E O 1
ATOM 3445 N N . LYS E 1 99 ? 35.163 36.642 23.218 1.00 13.58 99 LYS E N 1
ATOM 3446 C CA . LYS E 1 99 ? 36.167 37.052 22.243 1.00 16.71 99 LYS E CA 1
ATOM 3447 C C . LYS E 1 99 ? 36.026 36.270 20.940 1.00 20.59 99 LYS E C 1
ATOM 3448 O O . LYS E 1 99 ? 36.178 36.833 19.850 1.00 22.66 99 LYS E O 1
ATOM 3454 N N . LYS E 1 100 ? 35.729 34.971 21.028 1.00 15.39 100 LYS E N 1
ATOM 3455 C CA . LYS E 1 100 ? 35.572 34.178 19.812 1.00 19.21 100 LYS E CA 1
ATOM 3456 C C . LYS E 1 100 ? 34.360 34.644 19.010 1.00 19.31 100 LYS E C 1
ATOM 3457 O O . LYS E 1 100 ? 34.425 34.777 17.776 1.00 24.06 100 LYS E O 1
ATOM 3463 N N . LEU E 1 101 ? 33.248 34.912 19.698 1.00 19.47 101 LEU E N 1
ATOM 3464 C CA . LEU E 1 101 ? 32.099 35.515 19.031 1.00 22.10 101 LEU E CA 1
ATOM 3465 C C . LEU E 1 101 ? 32.487 36.825 18.357 1.00 22.55 101 LEU E C 1
ATOM 3466 O O . LEU E 1 101 ? 32.102 37.079 17.209 1.00 23.66 101 LEU E O 1
ATOM 3471 N N . GLU E 1 102 ? 33.285 37.650 19.039 1.00 20.26 102 GLU E N 1
ATOM 3472 C CA . GLU E 1 102 ? 33.758 38.890 18.428 1.00 26.99 102 GLU E CA 1
ATOM 3473 C C . GLU E 1 102 ? 34.539 38.608 17.151 1.00 22.30 102 GLU E C 1
ATOM 3474 O O . GLU E 1 102 ? 34.423 39.343 16.164 1.00 24.95 102 GLU E O 1
ATOM 3480 N N . GLU E 1 103 ? 35.342 37.547 17.156 1.00 21.55 103 GLU E N 1
ATOM 3481 C CA . GLU E 1 103 ? 36.161 37.213 15.998 1.00 27.76 103 GLU E CA 1
ATOM 3482 C C . GLU E 1 103 ? 35.375 36.516 14.891 1.00 24.87 103 GLU E C 1
ATOM 3483 O O . GLU E 1 103 ? 35.938 36.277 13.818 1.00 21.51 103 GLU E O 1
ATOM 3489 N N . SER E 1 104 ? 34.098 36.185 15.112 1.00 26.24 104 SER E N 1
ATOM 3490 C CA . SER E 1 104 ? 33.314 35.466 14.109 1.00 21.19 104 SER E CA 1
ATOM 3491 C C . SER E 1 104 ? 32.492 36.381 13.200 1.00 21.99 104 SER E C 1
ATOM 3492 O O . SER E 1 104 ? 31.521 35.919 12.585 1.00 24.86 104 SER E O 1
ATOM 3495 N N . TYR E 1 105 ? 32.855 37.654 13.077 1.00 20.59 105 TYR E N 1
ATOM 3496 C CA . TYR E 1 105 ? 32.110 38.561 12.210 1.00 23.93 105 TYR E CA 1
ATOM 3497 C C . TYR E 1 105 ? 32.269 38.168 10.744 1.00 24.90 105 TYR E C 1
ATOM 3498 O O . TYR E 1 105 ? 33.337 37.719 10.318 1.00 26.74 105 TYR E O 1
ATOM 3507 N N . ILE E 1 106 ? 31.199 38.346 9.967 1.00 26.70 106 ILE E N 1
ATOM 3508 C CA . ILE E 1 106 ? 31.177 37.990 8.549 1.00 21.82 106 ILE E CA 1
ATOM 3509 C C . ILE E 1 106 ? 31.468 39.238 7.728 1.00 23.86 106 ILE E C 1
ATOM 3510 O O . ILE E 1 106 ? 30.681 40.192 7.741 1.00 25.37 106 ILE E O 1
ATOM 3515 N N . ASP E 1 107 ? 32.561 39.203 6.963 1.00 20.67 107 ASP E N 1
ATOM 3516 C CA . ASP E 1 107 ? 32.925 40.255 6.010 1.00 23.67 107 ASP E CA 1
ATOM 3517 C C . ASP E 1 107 ? 32.722 39.713 4.592 1.00 22.23 107 ASP E C 1
ATOM 3518 O O . ASP E 1 107 ? 33.624 39.115 4.001 1.00 22.82 107 ASP E O 1
ATOM 3523 N N . LEU E 1 108 ? 31.538 39.962 4.037 1.00 24.78 108 LEU E N 1
ATOM 3524 C CA . LEU E 1 108 ? 31.218 39.498 2.691 1.00 30.06 108 LEU E CA 1
ATOM 3525 C C . LEU E 1 108 ? 31.965 40.300 1.634 1.00 20.89 108 LEU E C 1
ATOM 3526 O O . LEU E 1 108 ? 32.118 41.519 1.752 1.00 21.30 108 LEU E O 1
ATOM 3531 N N . LYS E 1 109 ? 32.435 39.613 0.594 1.00 20.55 109 LYS E N 1
ATOM 3532 C CA . LYS E 1 109 ? 32.898 40.333 -0.583 1.00 26.95 109 LYS E CA 1
ATOM 3533 C C . LYS E 1 109 ? 31.694 40.993 -1.237 1.00 24.30 109 LYS E C 1
ATOM 3534 O O . LYS E 1 109 ? 30.640 40.369 -1.385 1.00 24.55 109 LYS E O 1
ATOM 3540 N N . GLU E 1 110 ? 31.840 42.263 -1.598 1.00 29.89 110 GLU E N 1
ATOM 3541 C CA . GLU E 1 110 ? 30.702 43.046 -2.057 1.00 32.81 110 GLU E CA 1
ATOM 3542 C C . GLU E 1 110 ? 30.386 42.720 -3.512 1.00 38.88 110 GLU E C 1
ATOM 3543 O O . GLU E 1 110 ? 31.259 42.805 -4.381 1.00 45.35 110 GLU E O 1
ATOM 3549 N N . LEU E 1 111 ? 29.142 42.328 -3.769 1.00 33.62 111 LEU E N 1
ATOM 3550 C CA . LEU E 1 111 ? 28.659 42.151 -5.133 1.00 56.47 111 LEU E CA 1
ATOM 3551 C C . LEU E 1 111 ? 27.294 42.826 -5.313 1.00 49.36 111 LEU E C 1
ATOM 3552 O O . LEU E 1 111 ? 26.851 43.592 -4.455 1.00 47.80 111 LEU E O 1
ATOM 3557 N N . GLY F 1 1 ? 35.053 38.606 -13.441 1.00 26.68 1 GLY F N 1
ATOM 3558 C CA . GLY F 1 1 ? 34.760 38.460 -12.030 1.00 38.33 1 GLY F CA 1
ATOM 3559 C C . GLY F 1 1 ? 33.365 37.916 -11.838 1.00 33.49 1 GLY F C 1
ATOM 3560 O O . GLY F 1 1 ? 32.456 38.645 -11.444 1.00 41.55 1 GLY F O 1
ATOM 3561 N N . ILE F 1 2 ? 33.210 36.625 -12.135 1.00 22.51 2 ILE F N 1
ATOM 3562 C CA . ILE F 1 2 ? 31.907 35.975 -12.080 1.00 19.10 2 ILE F CA 1
ATOM 3563 C C . ILE F 1 2 ? 31.274 36.192 -10.711 1.00 26.52 2 ILE F C 1
ATOM 3564 O O . ILE F 1 2 ? 31.897 35.963 -9.666 1.00 23.33 2 ILE F O 1
ATOM 3569 N N . THR F 1 3 ? 30.033 36.684 -10.721 1.00 22.83 3 THR F N 1
ATOM 3570 C CA . THR F 1 3 ? 29.282 36.870 -9.489 1.00 16.75 3 THR F CA 1
ATOM 3571 C C . THR F 1 3 ? 29.011 35.542 -8.802 1.00 20.59 3 THR F C 1
ATOM 3572 O O . THR F 1 3 ? 28.963 35.481 -7.566 1.00 24.78 3 THR F O 1
ATOM 3576 N N . GLN F 1 4 ? 28.839 34.475 -9.583 1.00 19.01 4 GLN F N 1
ATOM 3577 C CA . GLN F 1 4 ? 28.539 33.166 -9.009 1.00 26.40 4 GLN F CA 1
ATOM 3578 C C . GLN F 1 4 ? 29.687 32.650 -8.144 1.00 18.37 4 GLN F C 1
ATOM 3579 O O . GLN F 1 4 ? 29.459 32.046 -7.087 1.00 19.89 4 GLN F O 1
ATOM 3585 N N . GLN F 1 5 ? 30.931 32.890 -8.569 1.00 15.29 5 GLN F N 1
ATOM 3586 C CA . GLN F 1 5 ? 32.077 32.440 -7.787 1.00 20.74 5 GLN F CA 1
ATOM 3587 C C . GLN F 1 5 ? 32.198 33.229 -6.491 1.00 22.35 5 GLN F C 1
ATOM 3588 O O . GLN F 1 5 ? 32.528 32.664 -5.437 1.00 21.44 5 GLN F O 1
ATOM 3594 N N . VAL F 1 6 ? 31.924 34.534 -6.548 1.00 20.05 6 VAL F N 1
ATOM 3595 C CA . VAL F 1 6 ? 31.870 35.336 -5.331 1.00 22.49 6 VAL F CA 1
ATOM 3596 C C . VAL F 1 6 ? 30.783 34.814 -4.401 1.00 24.85 6 VAL F C 1
ATOM 3597 O O . VAL F 1 6 ? 30.965 34.758 -3.177 1.00 25.75 6 VAL F O 1
ATOM 3601 N N . LEU F 1 7 ? 29.639 34.417 -4.967 1.00 16.08 7 LEU F N 1
ATOM 3602 C CA . LEU F 1 7 ? 28.567 33.864 -4.147 1.00 22.41 7 LEU F CA 1
ATOM 3603 C C . LEU F 1 7 ? 29.011 32.587 -3.443 1.00 25.14 7 LEU F C 1
ATOM 3604 O O . LEU F 1 7 ? 28.764 32.413 -2.243 1.00 21.42 7 LEU F O 1
ATOM 3609 N N . ALA F 1 8 ? 29.688 31.693 -4.168 1.00 20.17 8 ALA F N 1
ATOM 3610 C CA . ALA F 1 8 ? 30.161 30.454 -3.553 1.00 19.97 8 ALA F CA 1
ATOM 3611 C C . ALA F 1 8 ? 31.170 30.728 -2.444 1.00 17.02 8 ALA F C 1
ATOM 3612 O O . ALA F 1 8 ? 31.085 30.145 -1.351 1.00 19.00 8 ALA F O 1
ATOM 3614 N N . GLU F 1 9 ? 32.129 31.623 -2.706 1.00 20.68 9 GLU F N 1
ATOM 3615 C CA . GLU F 1 9 ? 33.143 31.965 -1.710 1.00 21.11 9 GLU F CA 1
ATOM 3616 C C . GLU F 1 9 ? 32.515 32.579 -0.460 1.00 19.58 9 GLU F C 1
ATOM 3617 O O . GLU F 1 9 ? 32.867 32.212 0.671 1.00 21.54 9 GLU F O 1
ATOM 3623 N N . ASN F 1 10 ? 31.574 33.508 -0.645 1.00 19.15 10 ASN F N 1
ATOM 3624 C CA . ASN F 1 10 ? 30.898 34.131 0.487 1.00 15.99 10 ASN F CA 1
ATOM 3625 C C . ASN F 1 10 ? 30.051 33.121 1.256 1.00 21.62 10 ASN F C 1
ATOM 3626 O O . ASN F 1 10 ? 29.932 33.206 2.485 1.00 17.66 10 ASN F O 1
ATOM 3631 N N . GLN F 1 11 ? 29.444 32.163 0.550 1.00 19.23 11 GLN F N 1
ATOM 3632 C CA . GLN F 1 11 ? 28.647 31.143 1.222 1.00 19.63 11 GLN F CA 1
ATOM 3633 C C . GLN F 1 11 ? 29.524 30.280 2.121 1.00 19.43 11 GLN F C 1
ATOM 3634 O O . GLN F 1 11 ? 29.155 29.976 3.266 1.00 16.67 11 GLN F O 1
ATOM 3640 N N . LYS F 1 12 ? 30.695 29.883 1.615 1.00 16.45 12 LYS F N 1
ATOM 3641 C CA . LYS F 1 12 ? 31.634 29.135 2.446 1.00 20.34 12 LYS F CA 1
ATOM 3642 C C . LYS F 1 12 ? 32.086 29.956 3.649 1.00 16.89 12 LYS F C 1
ATOM 3643 O O . LYS F 1 12 ? 32.189 29.430 4.766 1.00 20.55 12 LYS F O 1
ATOM 3649 N N . LEU F 1 13 ? 32.352 31.250 3.445 1.00 17.63 13 LEU F N 1
ATOM 3650 C CA . LEU F 1 13 ? 32.732 32.104 4.569 1.00 17.36 13 LEU F CA 1
ATOM 3651 C C . LEU F 1 13 ? 31.627 32.162 5.621 1.00 20.38 13 LEU F C 1
ATOM 3652 O O . LEU F 1 13 ? 31.901 32.089 6.826 1.00 23.46 13 LEU F O 1
ATOM 3657 N N . ILE F 1 14 ? 30.372 32.290 5.178 1.00 21.87 14 ILE F N 1
ATOM 3658 C CA . ILE F 1 14 ? 29.241 32.334 6.105 1.00 13.17 14 ILE F CA 1
ATOM 3659 C C . ILE F 1 14 ? 29.163 31.052 6.920 1.00 20.74 14 ILE F C 1
ATOM 3660 O O . ILE F 1 14 ? 29.005 31.083 8.149 1.00 16.04 14 ILE F O 1
ATOM 3665 N N . ALA F 1 15 ? 29.269 29.899 6.250 1.00 18.59 15 ALA F N 1
ATOM 3666 C CA . ALA F 1 15 ? 29.197 28.626 6.961 1.00 14.39 15 ALA F CA 1
ATOM 3667 C C . ALA F 1 15 ? 30.315 28.507 7.993 1.00 22.68 15 ALA F C 1
ATOM 3668 O O . ALA F 1 15 ? 30.077 28.105 9.142 1.00 19.54 15 ALA F O 1
ATOM 3670 N N . ASN F 1 16 ? 31.546 28.853 7.594 1.00 18.11 16 ASN F N 1
ATOM 3671 C CA . ASN F 1 16 ? 32.680 28.772 8.512 1.00 18.46 16 ASN F CA 1
ATOM 3672 C C . ASN F 1 16 ? 32.471 29.657 9.737 1.00 21.71 16 ASN F C 1
ATOM 3673 O O . ASN F 1 16 ? 32.664 29.214 10.882 1.00 21.82 16 ASN F O 1
ATOM 3678 N N 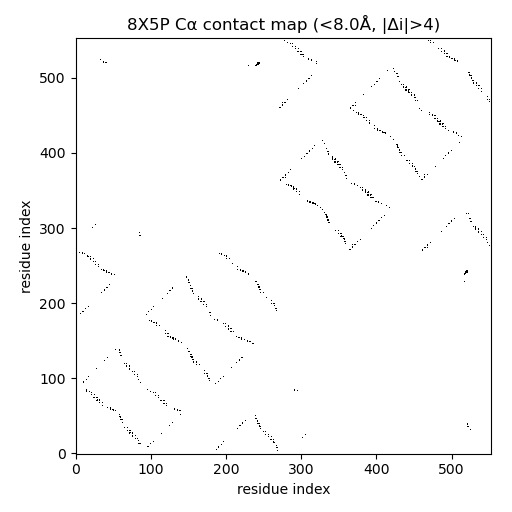. LYS F 1 17 ? 32.089 30.921 9.511 1.00 16.26 17 LYS F N 1
ATOM 3679 C CA . LYS F 1 17 ? 31.890 31.846 10.625 1.00 19.52 17 LYS F CA 1
ATOM 3680 C C . LYS F 1 17 ? 30.787 31.362 11.555 1.00 19.22 17 LYS F C 1
ATOM 3681 O O . LYS F 1 17 ? 30.935 31.407 12.786 1.00 17.60 17 LYS F O 1
ATOM 3687 N N . PHE F 1 18 ? 29.682 30.874 10.984 1.00 16.10 18 PHE F N 1
ATOM 3688 C CA . PHE F 1 18 ? 28.577 30.402 11.805 1.00 15.71 18 PHE F CA 1
ATOM 3689 C C . PHE F 1 18 ? 28.992 29.207 12.649 1.00 18.95 18 PHE F C 1
ATOM 3690 O O . PHE F 1 18 ? 28.655 29.133 13.834 1.00 18.05 18 PHE F O 1
ATOM 3698 N N . ASN F 1 19 ? 29.752 28.275 12.068 1.00 18.24 19 ASN F N 1
ATOM 3699 C CA . ASN F 1 19 ? 30.154 27.090 12.822 1.00 16.94 19 ASN F CA 1
ATOM 3700 C C . ASN F 1 19 ? 31.127 27.446 13.950 1.00 18.67 19 ASN F C 1
ATOM 3701 O O . ASN F 1 19 ? 31.035 26.903 15.066 1.00 13.36 19 ASN F O 1
ATOM 3706 N N . GLN F 1 20 ? 32.062 28.362 13.682 1.00 20.94 20 GLN F N 1
ATOM 3707 C CA . GLN F 1 20 ? 32.940 28.842 14.747 1.00 19.30 20 GLN F CA 1
ATOM 3708 C C . GLN F 1 20 ? 32.133 29.497 15.871 1.00 17.64 20 GLN F C 1
ATOM 3709 O O . GLN F 1 20 ? 32.390 29.262 17.064 1.00 22.87 20 GLN F O 1
ATOM 3715 N N . ALA F 1 21 ? 31.126 30.297 15.510 1.00 18.17 21 ALA F N 1
ATOM 3716 C CA . ALA F 1 21 ? 30.278 30.910 16.529 1.00 23.91 21 ALA F CA 1
ATOM 3717 C C . ALA F 1 21 ? 29.500 29.861 17.319 1.00 21.79 21 ALA F C 1
ATOM 3718 O O . ALA F 1 21 ? 29.294 30.015 18.527 1.00 22.45 21 ALA F O 1
ATOM 3720 N N . LEU F 1 22 ? 29.036 28.804 16.649 1.00 19.20 22 LEU F N 1
ATOM 3721 C CA . LEU F 1 22 ? 28.357 27.712 17.342 1.00 19.77 22 LEU F CA 1
ATOM 3722 C C . LEU F 1 22 ? 29.256 27.098 18.398 1.00 17.29 22 LEU F C 1
ATOM 3723 O O . LEU F 1 22 ? 28.815 26.797 19.516 1.00 12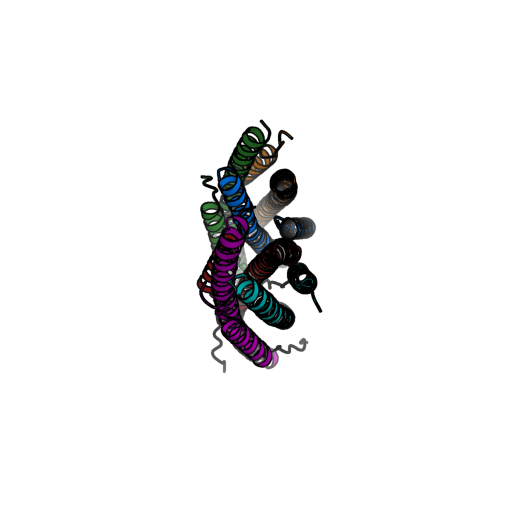.92 22 LEU F O 1
ATOM 3728 N N . GLY F 1 23 ? 30.521 26.853 18.041 1.00 16.26 23 GLY F N 1
ATOM 3729 C CA . GLY F 1 23 ? 31.468 26.375 19.033 1.00 15.15 23 GLY F CA 1
ATOM 3730 C C . GLY F 1 23 ? 31.562 27.306 20.226 1.00 22.01 23 GLY F C 1
ATOM 3731 O O . GLY F 1 23 ? 31.528 26.879 21.387 1.00 20.34 23 GLY F O 1
ATOM 3732 N N . ALA F 1 24 ? 31.663 28.616 19.947 1.00 25.13 24 ALA F N 1
ATOM 3733 C CA . ALA F 1 24 ? 31.747 29.596 21.028 1.00 20.27 24 ALA F CA 1
ATOM 3734 C C . ALA F 1 24 ? 30.513 29.549 21.922 1.00 18.71 24 ALA F C 1
ATOM 3735 O O . ALA F 1 24 ? 30.619 29.643 23.152 1.00 23.99 24 ALA F O 1
ATOM 3737 N N . MET F 1 25 ? 29.333 29.410 21.322 1.00 18.53 25 MET F N 1
ATOM 3738 C CA . MET F 1 25 ? 28.094 29.396 22.093 1.00 19.56 25 MET F CA 1
ATOM 3739 C C . MET F 1 25 ? 28.008 28.160 22.982 1.00 24.65 25 MET F C 1
ATOM 3740 O O . MET F 1 25 ? 27.612 28.253 24.155 1.00 23.42 25 MET F O 1
ATOM 3745 N N . GLN F 1 26 ? 28.359 26.992 22.429 1.00 21.79 26 GLN F N 1
ATOM 3746 C CA . GLN F 1 26 ? 28.384 25.770 23.226 1.00 20.54 26 GLN F CA 1
ATOM 3747 C C . GLN F 1 26 ? 29.331 25.914 24.409 1.00 22.17 26 GLN F C 1
ATOM 3748 O O . GLN F 1 26 ? 28.994 25.524 25.534 1.00 24.23 26 GLN F O 1
ATOM 3754 N N . THR F 1 27 ? 30.520 26.479 24.174 1.00 20.85 27 THR F N 1
ATOM 3755 C CA . THR F 1 27 ? 31.465 26.706 25.266 1.00 23.69 27 THR F CA 1
ATOM 3756 C C . THR F 1 27 ? 30.879 27.626 26.332 1.00 22.04 27 THR F C 1
ATOM 3757 O O . THR F 1 27 ? 30.970 27.344 27.535 1.00 23.24 27 THR F O 1
ATOM 3761 N N . GLY F 1 28 ? 30.289 28.746 25.906 1.00 24.02 28 GLY F N 1
ATOM 3762 C CA . GLY F 1 28 ? 29.718 29.686 26.859 1.00 24.70 28 GLY F CA 1
ATOM 3763 C C . GLY F 1 28 ? 28.641 29.062 27.728 1.00 22.52 28 GLY F C 1
ATOM 3764 O O . GLY F 1 28 ? 28.612 29.262 28.946 1.00 24.75 28 GLY F O 1
ATOM 3765 N N . PHE F 1 29 ? 27.734 28.297 27.114 1.00 20.40 29 PHE F N 1
ATOM 3766 C CA . PHE F 1 29 ? 26.648 27.716 27.900 1.00 20.82 29 PHE F CA 1
ATOM 3767 C C . PHE F 1 29 ? 27.142 26.565 28.773 1.00 21.32 29 PHE F C 1
ATOM 3768 O O . PHE F 1 29 ? 26.660 26.389 29.897 1.00 22.43 29 PHE F O 1
ATOM 3776 N N . THR F 1 30 ? 28.104 25.773 28.290 1.00 20.72 30 THR F N 1
ATOM 3777 C CA . THR F 1 30 ? 28.678 24.729 29.137 1.00 19.69 30 THR F CA 1
ATOM 3778 C C . THR F 1 30 ? 29.336 25.333 30.371 1.00 19.60 30 THR F C 1
ATOM 3779 O O . THR F 1 30 ? 29.166 24.831 31.495 1.00 21.82 30 THR F O 1
ATOM 3783 N N . THR F 1 31 ? 30.078 26.425 30.182 1.00 15.84 31 THR F N 1
ATOM 3784 C CA . THR F 1 31 ? 30.718 27.079 31.315 1.00 20.97 31 THR F CA 1
ATOM 3785 C C . THR F 1 31 ? 29.687 27.695 32.253 1.00 21.57 31 THR F C 1
ATOM 3786 O O . THR F 1 31 ? 29.837 27.620 33.479 1.00 25.36 31 THR F O 1
ATOM 3790 N N . SER F 1 32 ? 28.627 28.299 31.702 1.00 18.92 32 SER F N 1
ATOM 3791 C CA . SER F 1 32 ? 27.556 28.819 32.549 1.00 20.99 32 SER F CA 1
ATOM 3792 C C . SER F 1 32 ? 26.911 27.705 33.364 1.00 23.51 32 SER F C 1
ATOM 3793 O O . SER F 1 32 ? 26.550 27.904 34.530 1.00 21.44 32 SER F O 1
ATOM 3796 N N . ASN F 1 33 ? 26.763 26.522 32.767 1.00 17.48 33 ASN F N 1
ATOM 3797 C CA . ASN F 1 33 ? 26.177 25.403 33.492 1.00 21.19 33 ASN F CA 1
ATOM 3798 C C . ASN F 1 33 ? 27.070 24.962 34.645 1.00 19.72 33 ASN F C 1
ATOM 3799 O O . ASN F 1 33 ? 26.585 24.720 35.758 1.00 14.53 33 ASN F O 1
ATOM 3804 N N . LEU F 1 34 ? 28.376 24.857 34.397 1.00 18.21 34 LEU F N 1
ATOM 3805 C CA . LEU F 1 34 ? 29.296 24.506 35.477 1.00 17.44 34 LEU F CA 1
ATOM 3806 C C . LEU F 1 34 ? 29.244 25.541 36.594 1.00 23.53 34 LEU F C 1
ATOM 3807 O O . LEU F 1 34 ? 29.241 25.192 37.785 1.00 24.92 34 LEU F O 1
ATOM 3812 N N . ALA F 1 35 ? 29.200 26.825 36.225 1.00 23.66 35 ALA F N 1
ATOM 3813 C CA . ALA F 1 35 ? 29.119 27.882 37.225 1.00 20.05 35 ALA F CA 1
ATOM 3814 C C . ALA F 1 35 ? 27.836 27.774 38.041 1.00 16.66 35 ALA F C 1
ATOM 3815 O O . ALA F 1 35 ? 27.852 27.952 39.263 1.00 22.93 35 ALA F O 1
ATOM 3817 N N . PHE F 1 36 ? 26.717 27.466 37.384 1.00 18.41 36 PHE F N 1
ATOM 3818 C CA . PHE F 1 36 ? 25.455 27.312 38.099 1.00 19.61 36 PHE F CA 1
ATOM 3819 C C . PHE F 1 36 ? 25.502 26.117 39.050 1.00 18.20 36 PHE F C 1
ATOM 3820 O O . PHE F 1 36 ? 24.982 26.185 40.168 1.00 18.47 36 PHE F O 1
ATOM 3828 N N . SER F 1 37 ? 26.114 25.013 38.617 1.00 18.93 37 SER F N 1
ATOM 3829 C CA . SER F 1 37 ? 26.296 23.860 39.494 1.00 17.09 37 SER F CA 1
ATOM 3830 C C . SER F 1 37 ? 27.070 24.246 40.751 1.00 18.84 37 SER F C 1
ATOM 3831 O O . SER F 1 37 ? 26.660 23.926 41.878 1.00 23.90 37 SER F O 1
ATOM 3834 N N . LYS F 1 38 ? 28.194 24.949 40.574 1.00 22.68 38 LYS F N 1
ATOM 3835 C CA . LYS F 1 38 ? 29.002 25.350 41.724 1.00 21.48 38 LYS F CA 1
ATOM 3836 C C . LYS F 1 38 ? 28.255 26.327 42.631 1.00 24.59 38 LYS F C 1
ATOM 3837 O O . LYS F 1 38 ? 28.333 26.226 43.865 1.00 29.04 38 LYS F O 1
ATOM 3843 N N . VAL F 1 39 ? 27.518 27.274 42.039 1.00 21.88 39 VAL F N 1
ATOM 3844 C CA . VAL F 1 39 ? 26.775 28.251 42.836 1.00 21.88 39 VAL F CA 1
ATOM 3845 C C . VAL F 1 39 ? 25.704 27.550 43.659 1.00 22.21 39 VAL F C 1
ATOM 3846 O O . VAL F 1 39 ? 25.516 27.842 44.848 1.00 22.93 39 VAL F O 1
ATOM 3850 N N . GLN F 1 40 ? 24.971 26.629 43.032 1.00 16.93 40 GLN F N 1
ATOM 3851 C CA . GLN F 1 40 ? 23.973 25.849 43.753 1.00 21.22 40 GLN F CA 1
ATOM 3852 C C . GLN F 1 40 ? 24.604 25.107 44.924 1.00 25.49 40 GLN F C 1
ATOM 3853 O O . GLN F 1 40 ? 24.082 25.135 46.045 1.00 24.75 40 GLN F O 1
ATOM 3859 N N . ASP F 1 41 ? 25.739 24.443 44.684 1.00 25.15 41 ASP F N 1
ATOM 3860 C CA . ASP F 1 41 ? 26.376 23.681 45.753 1.00 26.21 41 ASP F CA 1
ATOM 3861 C C . ASP F 1 41 ? 26.762 24.587 46.917 1.00 26.87 41 ASP F C 1
ATOM 3862 O O . ASP F 1 41 ? 26.492 24.270 48.084 1.00 23.05 41 ASP F O 1
ATOM 3867 N N . ALA F 1 42 ? 27.383 25.733 46.614 1.00 23.88 42 ALA F N 1
ATOM 3868 C CA . ALA F 1 42 ? 27.827 26.637 47.674 1.00 22.98 42 ALA F CA 1
ATOM 3869 C C . ALA F 1 42 ? 26.647 27.205 48.449 1.00 20.96 42 ALA F C 1
ATOM 3870 O O . ALA F 1 42 ? 26.655 27.225 49.689 1.00 25.88 42 ALA F O 1
ATOM 3872 N N . VAL F 1 43 ? 25.617 27.667 47.735 1.00 19.62 43 VAL F N 1
ATOM 3873 C CA . VAL F 1 43 ? 24.454 28.247 48.399 1.00 25.02 43 VAL F CA 1
ATOM 3874 C C . VAL F 1 43 ? 23.777 27.217 49.293 1.00 23.34 43 VAL F C 1
ATOM 3875 O O . VAL F 1 43 ? 23.402 27.521 50.428 1.00 27.37 43 VAL F O 1
ATOM 3879 N N . ASN F 1 44 ? 23.636 25.977 48.816 1.00 23.36 44 ASN F N 1
ATOM 3880 C CA . ASN F 1 44 ? 22.938 24.977 49.620 1.00 27.32 44 ASN F CA 1
ATOM 3881 C C . ASN F 1 44 ? 23.767 24.538 50.821 1.00 26.56 44 ASN F C 1
ATOM 3882 O O . ASN F 1 44 ? 23.218 24.323 51.909 1.00 26.28 44 ASN F O 1
ATOM 3887 N N . ALA F 1 45 ? 25.088 24.414 50.658 1.00 27.50 45 ALA F N 1
ATOM 3888 C CA . ALA F 1 45 ? 25.937 24.058 51.792 1.00 24.86 45 ALA F CA 1
ATOM 3889 C C . ALA F 1 45 ? 25.877 25.131 52.875 1.00 20.40 45 ALA F C 1
ATOM 3890 O O . ALA F 1 45 ? 25.754 24.827 54.071 1.00 21.45 45 ALA F O 1
ATOM 3892 N N . ASN F 1 46 ? 25.951 26.402 52.472 1.00 20.82 46 ASN F N 1
ATOM 3893 C CA . ASN F 1 46 ? 25.883 27.474 53.458 1.00 20.25 46 ASN F CA 1
ATOM 3894 C C . ASN F 1 46 ? 24.475 27.635 54.035 1.00 24.74 46 ASN F C 1
ATOM 3895 O O . ASN F 1 46 ? 24.330 28.052 55.188 1.00 25.58 46 ASN F O 1
ATOM 3900 N N . ALA F 1 47 ? 23.430 27.298 53.270 1.00 22.23 47 ALA F N 1
ATOM 3901 C CA . ALA F 1 47 ? 22.081 27.265 53.829 1.00 23.44 47 ALA F CA 1
ATOM 3902 C C . ALA F 1 47 ? 21.947 26.176 54.887 1.00 25.61 47 ALA F C 1
ATOM 3903 O O . ALA F 1 47 ? 21.297 26.380 55.918 1.00 26.29 47 ALA F O 1
ATOM 3905 N N . ASN F 1 48 ? 22.534 25.005 54.640 1.00 20.71 48 ASN F N 1
ATOM 3906 C CA . ASN F 1 48 ? 22.500 23.945 55.644 1.00 29.53 48 ASN F CA 1
ATOM 3907 C C . ASN F 1 48 ? 23.265 24.355 56.897 1.00 30.50 48 ASN F C 1
ATOM 3908 O O . ASN F 1 48 ? 22.805 24.122 58.026 1.00 31.07 48 ASN F O 1
ATOM 3913 N N . ALA F 1 49 ? 24.422 24.998 56.713 1.00 27.40 49 ALA F N 1
ATOM 3914 C CA . ALA F 1 49 ? 25.176 25.504 57.854 1.00 19.05 49 ALA F CA 1
ATOM 3915 C C . ALA F 1 49 ? 24.361 26.524 58.641 1.00 26.39 49 ALA F C 1
ATOM 3916 O O . ALA F 1 49 ? 24.279 26.455 59.876 1.00 28.50 49 ALA F O 1
ATOM 3918 N N . LEU F 1 50 ? 23.729 27.467 57.936 1.00 19.66 50 LEU F N 1
ATOM 3919 C CA . LEU F 1 50 ? 22.944 28.501 58.601 1.00 26.71 50 LEU F CA 1
ATOM 3920 C C . LEU F 1 50 ? 21.744 27.915 59.335 1.00 28.23 50 LEU F C 1
ATOM 3921 O O . LEU F 1 50 ? 21.382 28.385 60.418 1.00 29.01 50 LEU F O 1
ATOM 3926 N N . SER F 1 51 ? 21.098 26.903 58.755 1.00 23.74 51 SER F N 1
ATOM 3927 C CA . SER F 1 51 ? 19.974 26.269 59.433 1.00 25.16 51 SER F CA 1
ATOM 3928 C C . SER F 1 51 ? 20.425 25.599 60.720 1.00 31.27 51 SER F C 1
ATOM 3929 O O . SER F 1 51 ? 19.779 25.740 61.767 1.00 34.11 51 SER F O 1
ATOM 3932 N N . LYS F 1 52 ? 21.531 24.850 60.661 1.00 35.16 52 LYS F N 1
ATOM 3933 C CA . LYS F 1 52 ? 22.044 24.237 61.882 1.00 32.10 52 LYS F CA 1
ATOM 3934 C C . LYS F 1 52 ? 22.376 25.298 62.924 1.00 33.23 52 LYS F C 1
ATOM 3935 O O . LYS F 1 52 ? 22.107 25.122 64.122 1.00 30.99 52 LYS F O 1
ATOM 3941 N N . LEU F 1 53 ? 22.938 26.421 62.477 1.00 34.84 53 LEU F N 1
ATOM 3942 C CA . LEU F 1 53 ? 23.317 27.487 63.396 1.00 34.93 53 LEU F CA 1
ATOM 3943 C C . LEU F 1 53 ? 22.091 28.103 64.059 1.00 35.33 53 LEU F C 1
ATOM 3944 O O . LEU F 1 53 ? 22.089 28.369 65.267 1.00 32.99 53 LEU F O 1
ATOM 3949 N N . ALA F 1 54 ? 21.054 28.376 63.270 1.00 28.57 54 ALA F N 1
ATOM 3950 C CA . ALA F 1 54 ? 19.831 28.932 63.830 1.00 36.18 54 ALA F CA 1
ATOM 3951 C C . ALA F 1 54 ? 19.168 27.945 64.778 1.00 31.50 54 ALA F C 1
ATOM 3952 O O . ALA F 1 54 ? 18.543 28.356 65.761 1.00 31.10 54 ALA F O 1
ATOM 3954 N N . SER F 1 55 ? 19.295 26.643 64.508 1.00 30.27 55 SER F N 1
ATOM 3955 C CA . SER F 1 55 ? 18.747 25.654 65.428 1.00 36.21 55 SER F CA 1
ATOM 3956 C C . SER F 1 55 ? 19.488 25.668 66.759 1.00 42.84 55 SER F C 1
ATOM 3957 O O . SER F 1 55 ? 18.864 25.649 67.827 1.00 43.23 55 SER F O 1
ATOM 3960 N N . GLU F 1 56 ? 20.821 25.701 66.719 1.00 41.86 56 GLU F N 1
ATOM 3961 C CA . GLU F 1 56 ? 21.584 25.761 67.964 1.00 37.48 56 GLU F CA 1
ATOM 3962 C C . GLU F 1 56 ? 21.271 27.034 68.736 1.00 45.70 56 GLU F C 1
ATOM 3963 O O . GLU F 1 56 ? 20.983 26.990 69.939 1.00 54.41 56 GLU F O 1
ATOM 3969 N N . LEU F 1 57 ? 21.334 28.183 68.058 1.00 39.57 57 LEU F N 1
ATOM 3970 C CA . LEU F 1 57 ? 21.076 29.454 68.723 1.00 40.44 57 LEU F CA 1
ATOM 3971 C C . LEU F 1 57 ? 19.672 29.496 69.312 1.00 45.32 57 LEU F C 1
ATOM 3972 O O . LEU F 1 57 ? 19.470 30.075 70.385 1.00 46.73 57 LEU F O 1
ATOM 3977 N N . SER F 1 58 ? 18.698 28.876 68.646 1.00 41.49 58 SER F N 1
ATOM 3978 C CA . SER F 1 58 ? 17.344 28.794 69.174 1.00 47.80 58 SER F CA 1
ATOM 3979 C C . SER F 1 58 ? 17.185 27.706 70.235 1.00 55.76 58 SER F C 1
ATOM 3980 O O . SER F 1 58 ? 16.050 27.325 70.543 1.00 63.03 58 SER F O 1
ATOM 3983 N N . ASN F 1 59 ? 18.276 27.180 70.789 1.00 52.62 59 ASN F N 1
ATOM 3984 C CA . ASN F 1 59 ? 18.179 26.121 71.798 1.00 55.92 59 ASN F CA 1
ATOM 3985 C C . ASN F 1 59 ? 19.251 26.290 72.882 1.00 53.93 59 ASN F C 1
ATOM 3986 O O . ASN F 1 59 ? 20.132 27.141 72.774 1.00 48.13 59 ASN F O 1
ATOM 3991 N N . GLY F 1 75 ? 12.705 37.868 76.885 1.00 54.03 75 GLY F N 1
ATOM 3992 C CA . GLY F 1 75 ? 12.884 36.728 76.004 1.00 58.83 75 GLY F CA 1
ATOM 3993 C C . GLY F 1 75 ? 12.229 36.940 74.656 1.00 50.18 75 GLY F C 1
ATOM 3994 O O . GLY F 1 75 ? 11.021 37.152 74.575 1.00 67.22 75 GLY F O 1
ATOM 3995 N N . SER F 1 76 ? 13.025 36.889 73.590 1.00 43.87 76 SER F N 1
ATOM 3996 C CA . SER F 1 76 ? 12.505 37.135 72.247 1.00 47.20 76 SER F CA 1
ATOM 3997 C C . SER F 1 76 ? 13.460 36.525 71.234 1.00 48.88 76 SER F C 1
ATOM 3998 O O . SER F 1 76 ? 14.646 36.868 71.219 1.00 57.54 76 SER F O 1
ATOM 4001 N N . LEU F 1 77 ? 12.948 35.631 70.395 1.00 42.10 77 LEU F N 1
ATOM 4002 C CA . LEU F 1 77 ? 13.703 35.057 69.292 1.00 47.74 77 LEU F CA 1
ATOM 4003 C C . LEU F 1 77 ? 12.876 35.167 68.024 1.00 39.33 77 LEU F C 1
ATOM 4004 O O . LEU F 1 77 ? 11.652 35.014 68.061 1.00 40.42 77 LEU F O 1
ATOM 4009 N N . ASP F 1 78 ? 13.538 35.441 66.908 1.00 40.48 78 ASP F N 1
ATOM 4010 C CA . ASP F 1 78 ? 12.860 35.514 65.623 1.00 35.28 78 ASP F CA 1
ATOM 4011 C C . ASP F 1 78 ? 12.931 34.164 64.921 1.00 36.73 78 ASP F C 1
ATOM 4012 O O . ASP F 1 78 ? 13.892 33.408 65.080 1.00 39.40 78 ASP F O 1
ATOM 4017 N N . GLN F 1 79 ? 11.892 33.862 64.150 1.00 35.73 79 GLN F N 1
ATOM 4018 C CA . GLN F 1 79 ? 11.827 32.606 63.415 1.00 29.07 79 GLN F CA 1
ATOM 4019 C C . GLN F 1 79 ? 12.687 32.727 62.166 1.00 28.07 79 GLN F C 1
ATOM 4020 O O . GLN F 1 79 ? 12.348 33.478 61.248 1.00 30.55 79 GLN F O 1
ATOM 4026 N N . ILE F 1 80 ? 13.802 31.997 62.126 1.00 39.13 80 ILE F N 1
ATOM 4027 C CA . ILE F 1 80 ? 14.726 32.043 60.996 1.00 28.62 80 ILE F CA 1
ATOM 4028 C C . ILE F 1 80 ? 14.610 30.730 60.233 1.00 29.53 80 ILE F C 1
ATOM 4029 O O . ILE F 1 80 ? 14.894 29.654 60.775 1.00 32.48 80 ILE F O 1
ATOM 4034 N N . ASN F 1 81 ? 14.181 30.820 58.977 1.00 30.39 81 ASN F N 1
ATOM 4035 C CA . ASN F 1 81 ? 14.096 29.692 58.061 1.00 26.41 81 ASN F CA 1
ATOM 4036 C C . ASN F 1 81 ? 14.998 29.944 56.862 1.00 28.40 81 ASN F C 1
ATOM 4037 O O . ASN F 1 81 ? 15.016 31.049 56.313 1.00 23.65 81 ASN F O 1
ATOM 4042 N N . VAL F 1 82 ? 15.722 28.918 56.440 1.00 28.61 82 VAL F N 1
ATOM 4043 C CA . VAL F 1 82 ? 16.672 29.051 55.354 1.00 27.71 82 VAL F CA 1
ATOM 4044 C C . VAL F 1 82 ? 16.023 28.570 54.063 1.00 32.11 82 VAL F C 1
ATOM 4045 O O . VAL F 1 82 ? 15.055 27.802 54.064 1.00 34.93 82 VAL F O 1
ATOM 4049 N N . THR F 1 83 ? 16.547 29.060 52.944 1.00 29.78 83 THR F N 1
ATOM 4050 C CA . THR F 1 83 ? 16.063 28.734 51.610 1.00 28.49 83 THR F CA 1
ATOM 4051 C C . THR F 1 83 ? 17.089 27.863 50.896 1.00 31.10 83 THR F C 1
ATOM 4052 O O . THR F 1 83 ? 18.298 28.093 51.013 1.00 27.82 83 THR F O 1
ATOM 4056 N N . PHE F 1 84 ? 16.608 26.839 50.195 1.00 29.41 84 PHE F N 1
ATOM 4057 C CA . PHE F 1 84 ? 17.447 25.951 49.404 1.00 21.54 84 PHE F CA 1
ATOM 4058 C C . PHE F 1 84 ? 17.214 26.208 47.920 1.00 25.85 84 PHE F C 1
ATOM 4059 O O . PHE F 1 84 ? 16.139 26.662 47.515 1.00 30.14 84 PHE F O 1
ATOM 4067 N N . LEU F 1 85 ? 18.235 25.929 47.110 1.00 26.01 85 LEU F N 1
ATOM 4068 C CA . LEU F 1 85 ? 18.218 26.212 45.678 1.00 21.62 85 LEU F CA 1
ATOM 4069 C C . LEU F 1 85 ? 18.171 24.914 44.881 1.00 24.45 85 LEU F C 1
ATOM 4070 O O . LEU F 1 85 ? 18.967 24.004 45.129 1.00 29.31 85 LEU F O 1
ATOM 4075 N N . ASP F 1 86 ? 17.271 24.844 43.898 1.00 28.93 86 ASP F N 1
ATOM 4076 C CA . ASP F 1 86 ? 17.176 23.686 43.007 1.00 36.13 86 ASP F CA 1
ATOM 4077 C C . ASP F 1 86 ? 17.174 24.159 41.558 1.00 30.95 86 ASP F C 1
ATOM 4078 O O . ASP F 1 86 ? 16.149 24.635 41.054 1.00 35.93 86 ASP F O 1
ATOM 4083 N N . LEU F 1 87 ? 18.308 23.984 40.877 1.00 27.71 87 LEU F N 1
ATOM 4084 C CA . LEU F 1 87 ? 18.478 24.418 39.495 1.00 30.74 87 LEU F CA 1
ATOM 4085 C C . LEU F 1 87 ? 18.551 23.244 38.522 1.00 25.63 87 LEU F C 1
ATOM 4086 O O . LEU F 1 87 ? 18.971 23.424 37.377 1.00 28.05 87 LEU F O 1
ATOM 4091 N N . GLU F 1 88 ? 18.130 22.050 38.941 1.00 26.79 88 GLU F N 1
ATOM 4092 C CA . GLU F 1 88 ? 18.366 20.864 38.123 1.00 31.01 88 GLU F CA 1
ATOM 4093 C C . GLU F 1 88 ? 17.646 20.951 36.779 1.00 24.65 88 GLU F C 1
ATOM 4094 O O . GLU F 1 88 ? 18.227 20.627 35.734 1.00 25.58 88 GLU F O 1
ATOM 4100 N N . TYR F 1 89 ? 16.383 21.388 36.781 1.00 20.85 89 TYR F N 1
ATOM 4101 C CA . TYR F 1 89 ? 15.658 21.549 35.523 1.00 25.03 89 TYR F CA 1
ATOM 4102 C C . TYR F 1 89 ? 16.320 22.593 34.631 1.00 26.48 89 TYR F C 1
ATOM 4103 O O . TYR F 1 89 ? 16.403 22.415 33.409 1.00 29.76 89 TYR F O 1
ATOM 4112 N N . GLU F 1 90 ? 16.801 23.689 35.226 1.00 21.65 90 GLU F N 1
ATOM 4113 C CA . GLU F 1 90 ? 17.451 24.730 34.437 1.00 22.84 90 GLU F CA 1
ATOM 4114 C C . GLU F 1 90 ? 18.734 24.223 33.799 1.00 24.63 90 GLU F C 1
ATOM 4115 O O . GLU F 1 90 ? 18.988 24.482 32.617 1.00 25.20 90 GLU F O 1
ATOM 4121 N N . MET F 1 91 ? 19.546 23.480 34.553 1.00 20.65 91 MET F N 1
ATOM 4122 C CA . MET F 1 91 ? 20.774 22.942 33.978 1.00 25.88 91 MET F CA 1
ATOM 4123 C C . MET F 1 91 ? 20.463 21.914 32.898 1.00 21.83 91 MET F C 1
ATOM 4124 O O . MET F 1 91 ? 21.184 21.819 31.895 1.00 23.95 91 MET F O 1
ATOM 4129 N N . LYS F 1 92 ? 19.376 21.154 33.070 1.00 16.41 92 LYS F N 1
ATOM 4130 C CA . LYS F 1 92 ? 18.980 20.208 32.032 1.00 25.72 92 LYS F CA 1
ATOM 4131 C C . LYS F 1 92 ? 18.563 20.935 30.754 1.00 24.71 92 LYS F C 1
ATOM 4132 O O . LYS F 1 92 ? 18.926 20.520 29.646 1.00 26.29 92 LYS F O 1
ATOM 4138 N N . LYS F 1 93 ? 17.808 22.031 30.890 1.00 24.89 93 LYS F N 1
ATOM 4139 C CA . LYS F 1 93 ? 17.440 22.837 29.726 1.00 21.88 93 LYS F CA 1
ATOM 4140 C C . LYS F 1 93 ? 18.672 23.433 29.056 1.00 22.22 93 LYS F C 1
ATOM 4141 O O . LYS F 1 93 ? 18.733 23.532 27.823 1.00 27.90 93 LYS F O 1
ATOM 4147 N N . LEU F 1 94 ? 19.656 23.852 29.857 1.00 20.31 94 LEU F N 1
ATOM 4148 C CA . LEU F 1 94 ? 20.898 24.376 29.294 1.00 21.54 94 LEU F CA 1
ATOM 4149 C C . LEU F 1 94 ? 21.619 23.317 28.474 1.00 22.55 94 LEU F C 1
ATOM 4150 O O . LEU F 1 94 ? 22.124 23.599 27.377 1.00 21.68 94 LEU F O 1
ATOM 4155 N N . GLU F 1 95 ? 21.680 22.091 28.993 1.00 16.45 95 GLU F N 1
ATOM 4156 C CA . GLU F 1 95 ? 22.290 21.008 28.231 1.00 25.19 95 GLU F CA 1
ATOM 4157 C C . GLU F 1 95 ? 21.512 20.733 26.947 1.00 24.60 95 GLU F C 1
ATOM 4158 O O . GLU F 1 95 ? 22.107 20.447 25.900 1.00 24.09 95 GLU F O 1
ATOM 4164 N N . GLU F 1 96 ? 20.181 20.823 27.007 1.00 17.29 96 GLU F N 1
ATOM 4165 C CA . GLU F 1 96 ? 19.374 20.637 25.804 1.00 24.17 96 GLU F CA 1
ATOM 4166 C C . GLU F 1 96 ? 19.687 21.703 24.753 1.00 29.35 96 GLU F C 1
ATOM 4167 O O . GLU F 1 96 ? 19.780 21.401 23.555 1.00 26.85 96 GLU F O 1
ATOM 4173 N N . ALA F 1 97 ? 19.840 22.959 25.184 1.00 22.17 97 ALA F N 1
ATOM 4174 C CA . ALA F 1 97 ? 20.200 24.025 24.250 1.00 20.94 97 ALA F CA 1
ATOM 4175 C C . ALA F 1 97 ? 21.577 23.786 23.645 1.00 23.71 97 ALA F C 1
ATOM 4176 O O . ALA F 1 97 ? 21.791 24.024 22.449 1.00 25.43 97 ALA F O 1
ATOM 4178 N N . ILE F 1 98 ? 22.527 23.328 24.462 1.00 22.16 98 ILE F N 1
ATOM 4179 C CA . ILE F 1 98 ? 23.859 23.008 23.953 1.00 19.13 98 ILE F CA 1
ATOM 4180 C C . ILE F 1 98 ? 23.778 21.906 22.904 1.00 21.14 98 ILE F C 1
ATOM 4181 O O . ILE F 1 98 ? 24.472 21.945 21.880 1.00 24.72 98 ILE F O 1
ATOM 4186 N N . LYS F 1 99 ? 22.925 20.911 23.140 1.00 14.67 99 LYS F N 1
ATOM 4187 C CA . LYS F 1 99 ? 22.779 19.814 22.190 1.00 20.42 99 LYS F CA 1
ATOM 4188 C C . LYS F 1 99 ? 22.146 20.292 20.886 1.00 20.83 99 LYS F C 1
ATOM 4189 O O . LYS F 1 99 ? 22.557 19.875 19.798 1.00 20.03 99 LYS F O 1
ATOM 4195 N N . LYS F 1 100 ? 21.158 21.183 20.975 1.00 16.15 100 LY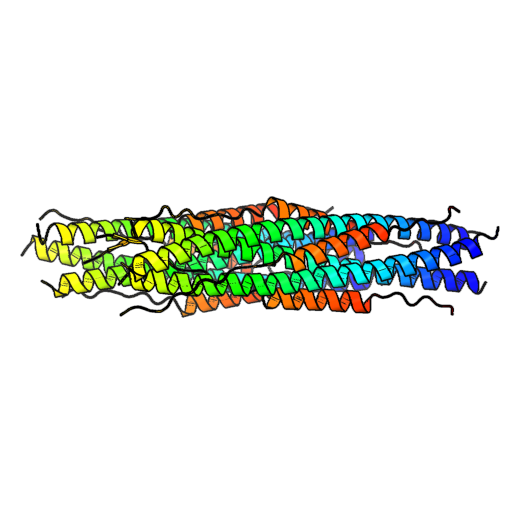S F N 1
ATOM 4196 C CA . LYS F 1 100 ? 20.562 21.755 19.771 1.00 17.00 100 LYS F CA 1
ATOM 4197 C C . LYS F 1 100 ? 21.596 22.544 18.970 1.00 18.87 100 LYS F C 1
ATOM 4198 O O . LYS F 1 100 ? 21.695 22.409 17.740 1.00 17.85 100 LYS F O 1
ATOM 4204 N N . LEU F 1 101 ? 22.383 23.374 19.659 1.00 19.66 101 LEU F N 1
ATOM 4205 C CA . LEU F 1 101 ? 23.488 24.062 18.997 1.00 21.37 101 LEU F CA 1
ATOM 4206 C C . LEU F 1 101 ? 24.428 23.069 18.318 1.00 23.73 101 LEU F C 1
ATOM 4207 O O . LEU F 1 101 ? 24.853 23.286 17.177 1.00 23.12 101 LEU F O 1
ATOM 4212 N N . GLU F 1 102 ? 24.738 21.958 18.993 1.00 18.36 102 GLU F N 1
ATOM 4213 C CA . GLU F 1 102 ? 25.573 20.931 18.376 1.00 23.26 102 GLU F CA 1
ATOM 4214 C C . GLU F 1 102 ? 24.938 20.397 17.098 1.00 22.53 102 GLU F C 1
ATOM 4215 O O . GLU F 1 102 ? 25.633 20.135 16.110 1.00 17.31 102 GLU F O 1
ATOM 4221 N N . GLU F 1 103 ? 23.621 20.215 17.105 1.00 18.73 103 GLU F N 1
ATOM 4222 C CA . GLU F 1 103 ? 22.945 19.654 15.946 1.00 20.68 103 GLU F CA 1
ATOM 4223 C C . GLU F 1 103 ? 22.709 20.676 14.841 1.00 22.99 103 GLU F C 1
ATOM 4224 O O . GLU F 1 103 ? 22.249 20.294 13.760 1.00 21.95 103 GLU F O 1
ATOM 4230 N N . SER F 1 104 ? 23.010 21.954 15.073 1.00 24.54 104 SER F N 1
ATOM 4231 C CA . SER F 1 104 ? 22.736 22.992 14.086 1.00 18.55 104 SER F CA 1
ATOM 4232 C C . SER F 1 104 ? 23.930 23.321 13.188 1.00 20.72 104 SER F C 1
ATOM 4233 O O . SER F 1 104 ? 23.934 24.379 12.551 1.00 21.63 104 SER F O 1
ATOM 4236 N N . TYR F 1 105 ? 24.930 22.447 13.104 1.00 17.43 105 TYR F N 1
ATOM 4237 C CA . TYR F 1 105 ? 26.074 22.734 12.247 1.00 17.04 105 TYR F CA 1
ATOM 4238 C C . TYR F 1 105 ? 25.680 22.668 10.771 1.00 22.10 105 TYR F C 1
ATOM 4239 O O . TYR F 1 105 ? 24.719 21.998 10.382 1.00 23.65 105 TYR F O 1
ATOM 4248 N N . ILE F 1 106 ? 26.443 23.380 9.943 1.00 20.69 106 ILE F N 1
ATOM 4249 C CA . ILE F 1 106 ? 26.130 23.562 8.529 1.00 15.46 106 ILE F CA 1
ATOM 4250 C C . ILE F 1 106 ? 27.026 22.655 7.699 1.00 20.29 106 ILE F C 1
ATOM 4251 O O . ILE F 1 106 ? 28.251 22.831 7.681 1.00 23.50 106 ILE F O 1
ATOM 4256 N N . ASP F 1 107 ? 26.413 21.733 6.958 1.00 17.04 107 ASP F N 1
ATOM 4257 C CA . ASP F 1 107 ? 27.117 20.888 5.994 1.00 21.43 107 ASP F CA 1
ATOM 4258 C C . ASP F 1 107 ? 26.733 21.359 4.593 1.00 23.73 107 ASP F C 1
ATOM 4259 O O . ASP F 1 107 ? 25.760 20.887 4.001 1.00 27.40 107 ASP F O 1
ATOM 4264 N N . LEU F 1 108 ? 27.540 22.264 4.052 1.00 23.35 108 LEU F N 1
ATOM 4265 C CA . LEU F 1 108 ? 27.302 22.796 2.718 1.00 25.05 108 LEU F CA 1
ATOM 4266 C C . LEU F 1 108 ? 27.617 21.751 1.655 1.00 25.19 108 LEU F C 1
ATOM 4267 O O . LEU F 1 108 ? 28.619 21.035 1.743 1.00 26.53 108 LEU F O 1
ATOM 4272 N N . LYS F 1 109 ? 26.746 21.652 0.653 1.00 23.73 109 LYS F N 1
ATOM 4273 C CA . LYS F 1 109 ? 27.038 20.789 -0.484 1.00 30.48 109 LYS F CA 1
ATOM 4274 C C . LYS F 1 109 ? 28.245 21.332 -1.234 1.00 30.70 109 LYS F C 1
ATOM 4275 O O . LYS F 1 109 ? 28.265 22.507 -1.605 1.00 22.63 109 LYS F O 1
ATOM 4281 N N . GLU F 1 110 ? 29.247 20.460 -1.409 1.00 44.97 110 GLU F N 1
ATOM 4282 C CA . GLU F 1 110 ? 30.523 20.607 -2.114 1.00 44.68 110 GLU F CA 1
ATOM 4283 C C . GLU F 1 110 ? 31.534 19.710 -1.410 1.00 56.02 110 GLU F C 1
ATOM 4284 O O . GLU F 1 110 ? 31.176 19.001 -0.462 1.00 59.72 110 GLU F O 1
ATOM 4290 N N . LEU F 1 111 ? 32.782 19.714 -1.875 1.00 56.27 111 LEU F N 1
ATOM 4291 C CA . LEU F 1 111 ? 33.864 18.969 -1.222 1.00 65.01 111 LEU F CA 1
ATOM 4292 C C . LEU F 1 111 ? 35.224 19.394 -1.765 1.00 63.27 111 LEU F C 1
ATOM 4293 O O . LEU F 1 111 ? 35.456 20.571 -2.039 1.00 64.91 111 LEU F O 1
#

Foldseek 3Di:
DVVVVVVVVVVVVLVVLLVVLVVVLVVLVVVLVVVVVVQVVQQVVQVVVVVVVVVVPDHGDHDDCPVVSVVSVVVNVVSVVPHDDDD/DCVVVVVVVVVVVLVVLLVVLVVVLVVLVVVLVVVVVVQVVLQVVQVVVQVVQVVVVVVPDHDHGDHDDCPVVSVVSVVVNVVSVVPHDDDDD/DVVVVVVVVVVVVLVVLLVVLVVVLVVLVVVLVVVVVVQVVLQVVQVVVVVVVCVVVCDDGDHDDCPVVSVVSVVVSVVSVVPHDDDD/DVVVVVVVVVVVVVLVVLLVVLVVVLVVLVVVLVVVVVVLVVLQVVQVVVVVVVVVPDVPDDDHGDHDDCPVVSVVSVVVNVVSVVPRDDDDD/DVVVVVVQVVVVVVLVVLLVVLVVVLVVLVVVLVVVVVVLVVLQVVQVVVVVVCVCVVVVVPDDDHGDHDDCPVVSVVSVVVSVVSVVPRDDDDHD/DDPVVVVVVVVVVVLVVLLVVLVVVLVVLVVVLVVVVVVLVVQQVVQVVVVVVLVVVVCVDDDDDHGDHDDCPVVSVVSVVVSVVSVVPHDDDPDD

Nearest PDB structures (foldseek):
  7c53-assembly2_F  TM=9.791E-01  e=1.873E-08  Severe acute respiratory syndrome coronavirus 2
  7c53-assembly2_E  TM=9.701E-01  e=3.202E-08  Severe acute respiratory syndrome coronavirus 2
  1wdg-assembly1_A  TM=8.899E-01  e=1.666E-06  Murine hepatitis virus strain A59
  1wnc-assembly2_C  TM=9.296E-01  e=1.181E-03  Severe acute respiratory syndrome-related coronavirus
  4njl-assembly1_A  TM=9.198E-01  e=7.192E-09  Middle East respiratory syndrome-related coronavirus